Protein AF-0000000072714622 (afdb_homodimer)

Radius of gyration: 28.05 Å; Cα contacts (8 Å, |Δi|>4): 1131; chains: 2; bounding box: 81×107×73 Å

Solvent-accessible surface area (backbone atoms only — not comparable to full-atom values): 30012 Å² total; per-residue (Å²): 137,76,75,66,64,62,58,56,55,53,51,51,50,50,50,50,47,51,48,49,50,47,49,47,48,49,52,49,32,48,47,43,46,46,50,50,50,57,47,57,65,29,67,67,47,47,30,28,48,47,39,45,55,48,53,56,53,83,81,31,62,60,39,45,74,60,53,52,75,74,26,54,61,39,38,51,53,52,30,51,49,53,48,53,52,30,60,74,73,64,41,66,52,48,34,34,37,27,42,49,29,49,56,30,38,40,40,39,43,34,18,58,68,24,63,29,22,41,24,25,21,71,48,60,61,37,39,50,52,24,51,48,38,59,75,62,40,48,48,80,40,62,36,41,42,30,40,34,71,28,66,45,75,44,70,36,56,63,59,87,75,34,39,60,87,26,48,46,78,42,79,35,50,65,84,65,46,73,75,75,70,70,69,24,34,31,37,38,37,48,71,32,65,68,61,45,67,52,42,38,61,44,57,58,49,52,55,80,34,33,46,64,61,12,39,40,37,39,31,33,50,53,69,24,86,71,18,50,26,79,56,52,71,47,72,74,67,54,54,60,72,61,41,48,50,62,60,35,47,88,51,33,41,83,75,49,71,50,76,46,40,29,51,36,54,72,27,46,20,33,27,41,39,32,39,21,43,34,38,34,30,33,30,46,71,75,78,70,72,73,72,84,121,138,78,76,66,64,61,57,56,54,52,50,52,51,50,49,48,48,52,44,49,50,47,49,47,48,50,51,49,31,49,48,42,46,46,50,49,49,56,47,58,67,30,66,66,47,47,30,27,48,46,38,46,55,48,51,58,53,84,80,31,61,61,39,46,75,61,52,52,75,73,27,53,62,40,39,53,51,51,31,51,48,53,48,51,50,31,60,73,73,66,40,66,51,48,33,34,37,29,42,49,28,50,56,29,40,40,39,41,42,35,18,58,68,25,64,29,24,40,25,25,20,72,47,60,61,37,38,49,49,23,50,49,37,60,74,61,39,48,48,79,40,61,36,40,43,30,41,32,71,29,64,46,76,44,71,36,55,62,59,87,73,34,39,59,90,26,49,46,79,42,76,35,49,63,87,63,46,72,76,74,71,70,70,25,33,28,37,38,36,49,71,31,64,69,63,44,68,55,44,39,61,44,56,60,49,50,56,80,34,33,46,64,61,14,40,40,37,40,31,33,49,55,71,25,88,70,18,48,25,78,56,52,70,46,74,72,66,53,54,60,71,62,40,47,49,62,60,35,47,88,52,33,42,83,76,50,72,50,77,47,40,30,50,36,53,72,28,47,20,32,26,40,40,34,39,21,43,33,38,33,30,34,31,46,70,76,77,70,71,75,72,84,121

Sequence (586 aa):
MDTTSIVLSSAVVITTGVAALALYKWHHTREVLKTYQDRYNDQKEIQRQMFHHYGSLEDLSLLREIIPKEAENYHLRLAQFCNSVCDEIGVPKTRVLDVGSGAGGLSFNLSVHFREVVGTDISYYVIASAQQLKQFGEFGSPFSSEGGKHIILHCVRVPDDAVKERVVFWHEDVCALLYTCGKFDCVVVSNTLTDMQDPKSFLSDIGDYVDAGGMLFISDIYNWRDGPEELLGGEGDCLTPSLLKKVLDPKWTLEEEKNMPFFVPRCRRLAELGNAHVTVWKRRETLVEPNEEMDTTSIVLSSAVVITTGVAALALYKWHHTREVLKTYQDRYNDQKEIQRQMFHHYGSLEDLSLLREIIPKEAENYHLRLAQFCNSVCDEIGVPKTRVLDVGSGAGGLSFNLSVHFREVVGTDISYYVIASAQQLKQFGEFGSPFSSEGGKHIILHCVRVPDDAVKERVVFWHEDVCALLYTCGKFDCVVVSNTLTDMQDPKSFLSDIGDYVDAGGMLFISDIYNWRDGPEELLGGEGDCLTPSLLKKVLDPKWTLEEEKNMPFFVPRCRRLAELGNAHVTVWKRRETLVEPNEE

Foldseek 3Di:
DDPVVVVVVVVVVVVVVVVVVVVVLVVLLVVLLCVVQVQLVDLQNLLLVLCQLANDCVLQVQVVVPDDPLQPPQLLVVLVVVQVVCVVLVFAQAEEEEEQCFLPSNQQSNQLRHQAYEYEHQHPVRLVNNVVCLVPQKDWGWHAAPPDDRTRIDMGGRDPSGDSVRYDYDNDDPVVVLPPPAAGLEYEAAACLQSHSQNLVCLLCNLVRYDAFGKYKYKHQQPHPVHCCVRLVHDDDDDPVVSSCVSNVVFKDWDDKDWGWHWGDSHSNDIDIGTIIITMIGTHDPPPPPPPD/DDPVVVVVVVVVVVVVVVVVVVVVLVVLLVVLLCVVQVQLVDLQNLLLVLCQLANDCVLQVQVVVPDDPLQPPQLLVVLVVVQVVCVVLVFAQAEEEEEQCFLPSNQQNNQLRHQAYEYEHQHPVRLVNNVVCLVPQKDWGWHAAPPDDDTRIDMGGRDPSGDSVRYDYDNDDPVPVLVPPAAGLEYEAAACLQSHSANLVCLLCNLVRYDAFGKYKYKHQQPHPVHCCVRLVHDDDDDPVVSSCVSNVVFKDWDDKDWGWHWGDSHSNDIDIGTIIIIMIGTHDPPPPPPPD

Nearest PDB structures (foldseek):
  8khq-assembly1_A  TM=9.117E-01  e=2.425E-23  Hydrogenimonas thermophila
  8khq-assembly2_D  TM=9.143E-01  e=4.742E-23  Hydrogenimonas thermophila
  8khq-assembly1_C  TM=9.148E-01  e=2.048E-22  Hydrogenimonas thermophila
  1y8c-assembly1_A  TM=5.797E-01  e=9.240E-10  Clostridium acetobutylicum ATCC 824
  4pne-assembly3_A  TM=5.688E-01  e=1.416E-09  Saccharopolyspora spinosa

pLDDT: mean 86.03, std 18.45, range [26.59, 98.88]

Secondary structure (DSSP, 8-state):
--THHHHHHHHHHHHHHHHHHHHHHHHHHHHHHHHHHHHHT-HHHHHHHHHHHH--GGG-HHHHTTS-GGGS-HHHHHHHHHHHHHHHHT---SEEEEET-TTSHHHHHHTTT-SEEEEEES-HHHHHHHHHHHHHSEEEEEEESSSSS-EEEEEEE--TT--GGGEEEEES-HHHHTTTS--EEEEEEES-GGG-S-HHHHHHHGGGGEEEEEEEEEEE----SS-SHHHHT--SS--HHHHHHHHHTTTEEEEEEEEEEEEEEEETTEEEEEEEEEEEEEE----------/--THHHHHHHHHHHHHHHHHHHHHHHHHHHHHHHHHHHHHT-HHHHHHHHHHHH--GGG-HHHHTTS-GGGS-HHHHHHHHHHHHHHHHT---SEEEEET-TTSHHHHHHTTT-SEEEEEES-HHHHHHHHHHHHHSEEEEEEESSSSS-EEEEEEE--TT--GGGEEEEES-HHHHTTTS--EEEEEEES-GGG-S-HHHHHHHGGGGEEEEEEEEEEE----SS-SHHHHT--SS--HHHHHHHHHTTTEEEEEEEEEEEEEEEETTEEEEEEEEEEEEEE----------

Structure (mmCIF, N/CA/C/O backbone):
data_AF-0000000072714622-model_v1
#
loop_
_entity.id
_entity.type
_entity.pdbx_description
1 polymer 'Putative Methyltransferase domain-containing protein 3'
#
loop_
_atom_site.group_PDB
_atom_site.id
_atom_site.type_symbol
_atom_site.label_atom_id
_atom_site.label_alt_id
_atom_site.label_comp_id
_atom_site.label_asym_id
_atom_site.label_entity_id
_atom_site.label_seq_id
_atom_site.pdbx_PDB_ins_code
_atom_site.Cartn_x
_atom_site.Cartn_y
_atom_site.Cartn_z
_atom_site.occupancy
_atom_site.B_iso_or_equiv
_atom_site.auth_seq_id
_atom_site.auth_comp_id
_atom_site.auth_asym_id
_atom_site.auth_atom_id
_atom_site.pdbx_PDB_model_num
ATOM 1 N N . MET A 1 1 ? -47 -8.281 -46.375 1 26.59 1 MET A N 1
ATOM 2 C CA . MET A 1 1 ? -45.969 -7.465 -45.75 1 26.59 1 MET A CA 1
ATOM 3 C C . MET A 1 1 ? -44.969 -8.344 -45 1 26.59 1 MET A C 1
ATOM 5 O O . MET A 1 1 ? -45.344 -9.195 -44.219 1 26.59 1 MET A O 1
ATOM 9 N N . ASP A 1 2 ? -43.688 -8.453 -45.531 1 29.12 2 ASP A N 1
ATOM 10 C CA . ASP A 1 2 ? -42.594 -9.414 -45.562 1 29.12 2 ASP A CA 1
ATOM 11 C C . ASP A 1 2 ? -41.875 -9.445 -44.219 1 29.12 2 ASP A C 1
ATOM 13 O O . ASP A 1 2 ? -41.5 -8.398 -43.656 1 29.12 2 ASP A O 1
ATOM 17 N N . THR A 1 3 ? -42 -10.531 -43.469 1 43.91 3 THR A N 1
ATOM 18 C CA . THR A 1 3 ? -41.406 -11.039 -42.219 1 43.91 3 THR A CA 1
ATOM 19 C C . THR A 1 3 ? -39.906 -11.023 -42.281 1 43.91 3 THR A C 1
ATOM 21 O O . THR A 1 3 ? -39.219 -11.43 -41.344 1 43.91 3 THR A O 1
ATOM 24 N N . THR A 1 4 ? -39.312 -10.828 -43.5 1 41.5 4 THR A N 1
ATOM 25 C CA . THR A 1 4 ? -37.844 -10.945 -43.625 1 41.5 4 THR A CA 1
ATOM 26 C C . THR A 1 4 ? -37.156 -9.75 -43 1 41.5 4 THR A C 1
ATOM 28 O O . THR A 1 4 ? -35.969 -9.836 -42.625 1 41.5 4 THR A O 1
ATOM 31 N N . SER A 1 5 ? -37.781 -8.562 -42.906 1 38.38 5 SER A N 1
ATOM 32 C CA . SER A 1 5 ? -37.031 -7.387 -42.469 1 38.38 5 SER A CA 1
ATOM 33 C C . SER A 1 5 ? -36.719 -7.469 -40.969 1 38.38 5 SER A C 1
ATOM 35 O O . SER A 1 5 ? -35.875 -6.723 -40.469 1 38.38 5 SER A O 1
ATOM 37 N N . ILE A 1 6 ? -37.531 -8.219 -40.219 1 38.44 6 ILE A N 1
ATOM 38 C CA . ILE A 1 6 ? -37.312 -8.188 -38.781 1 38.44 6 ILE A CA 1
ATOM 39 C C . ILE A 1 6 ? -36.062 -8.992 -38.406 1 38.44 6 ILE A C 1
ATOM 41 O O . ILE A 1 6 ? -35.375 -8.688 -37.438 1 38.44 6 ILE A O 1
ATOM 45 N N . VAL A 1 7 ? -35.688 -10.039 -39.281 1 39.47 7 VAL A N 1
ATOM 46 C CA . VAL A 1 7 ? -34.531 -10.859 -38.906 1 39.47 7 VAL A CA 1
ATOM 47 C C . VAL A 1 7 ? -33.25 -10.078 -39.125 1 39.47 7 VAL A C 1
ATOM 49 O O . VAL A 1 7 ? -32.312 -10.18 -38.312 1 39.47 7 VAL A O 1
ATOM 52 N N . LEU A 1 8 ? -33.219 -9.109 -40.125 1 39.84 8 LEU A N 1
ATOM 53 C CA . LEU A 1 8 ? -31.938 -8.414 -40.344 1 39.84 8 LEU A CA 1
ATOM 54 C C . LEU A 1 8 ? -31.656 -7.418 -39.219 1 39.84 8 LEU A C 1
ATOM 56 O O . LEU A 1 8 ? -30.5 -7.207 -38.844 1 39.84 8 LEU A O 1
ATOM 60 N N . SER A 1 9 ? -32.75 -6.887 -38.688 1 42 9 SER A N 1
ATOM 61 C CA . SER A 1 9 ? -32.5 -5.875 -37.688 1 42 9 SER A CA 1
ATOM 62 C C . SER A 1 9 ? -31.953 -6.508 -36.406 1 42 9 SER A C 1
ATOM 64 O O . SER A 1 9 ? -31.125 -5.914 -35.688 1 42 9 SER A O 1
ATOM 66 N N . SER A 1 10 ? -32.406 -7.738 -36.156 1 40.72 10 SER A N 1
ATOM 67 C CA . SER A 1 10 ? -31.938 -8.352 -34.906 1 40.72 10 SER A CA 1
ATOM 68 C C . SER A 1 10 ? -30.484 -8.812 -35.062 1 40.72 10 SER A C 1
ATOM 70 O O . SER A 1 10 ? -29.719 -8.75 -34.094 1 40.72 10 SER A O 1
ATOM 72 N N . ALA A 1 11 ? -30.125 -9.195 -36.312 1 42.66 11 ALA A N 1
ATOM 73 C CA . ALA A 1 11 ? -28.75 -9.633 -36.5 1 42.66 11 ALA A CA 1
ATOM 74 C C . ALA A 1 11 ? -27.781 -8.453 -36.406 1 42.66 11 ALA A C 1
ATOM 76 O O . ALA A 1 11 ? -26.688 -8.578 -35.875 1 42.66 11 ALA A O 1
ATOM 77 N N . VAL A 1 12 ? -28.219 -7.312 -36.875 1 44.5 12 VAL A N 1
ATOM 78 C CA . VAL A 1 12 ? -27.344 -6.145 -36.844 1 44.5 12 VAL A CA 1
ATOM 79 C C . VAL A 1 12 ? -27.172 -5.676 -35.406 1 44.5 12 VAL A C 1
ATOM 81 O O . VAL A 1 12 ? -26.078 -5.305 -34.969 1 44.5 12 VAL A O 1
ATOM 84 N N . VAL A 1 13 ? -28.188 -5.82 -34.625 1 44.19 13 VAL A N 1
ATOM 85 C CA . VAL A 1 13 ? -28.078 -5.406 -33.219 1 44.19 13 VAL A CA 1
ATOM 86 C C . VAL A 1 13 ? -27.219 -6.395 -32.438 1 44.19 13 VAL A C 1
ATOM 88 O O . VAL A 1 13 ? -26.391 -5.992 -31.609 1 44.19 13 VAL A O 1
ATOM 91 N N . ILE A 1 14 ? -27.266 -7.699 -32.781 1 46.12 14 ILE A N 1
ATOM 92 C CA . ILE A 1 14 ? -26.438 -8.68 -32.094 1 46.12 14 ILE A CA 1
ATOM 93 C C . ILE A 1 14 ? -24.984 -8.5 -32.531 1 46.12 14 ILE A C 1
ATOM 95 O O . ILE A 1 14 ? -24.078 -8.547 -31.672 1 46.12 14 ILE A O 1
ATOM 99 N N . THR A 1 15 ? -24.844 -8.109 -33.781 1 47.62 15 THR A N 1
ATOM 100 C CA . THR A 1 15 ? -23.469 -7.93 -34.25 1 47.62 15 THR A CA 1
ATOM 101 C C . THR A 1 15 ? -22.859 -6.672 -33.625 1 47.62 15 THR A C 1
ATOM 103 O O . THR A 1 15 ? -21.688 -6.672 -33.25 1 47.62 15 THR A O 1
ATOM 106 N N . THR A 1 16 ? -23.719 -5.703 -33.5 1 48.41 16 THR A N 1
ATOM 107 C CA . THR A 1 16 ? -23.203 -4.477 -32.906 1 48.41 16 THR A CA 1
ATOM 108 C C . THR A 1 16 ? -22.953 -4.672 -31.406 1 48.41 16 THR A C 1
ATOM 110 O O . THR A 1 16 ? -21.953 -4.16 -30.875 1 48.41 16 THR A O 1
ATOM 113 N N . GLY A 1 17 ? -23.672 -5.465 -30.766 1 45.41 17 GLY A N 1
ATOM 114 C CA . GLY A 1 17 ? -23.484 -5.766 -29.344 1 45.41 17 GLY A CA 1
ATOM 115 C C . GLY A 1 17 ? -22.25 -6.613 -29.094 1 45.41 17 GLY A C 1
ATOM 116 O O . GLY A 1 17 ? -21.484 -6.328 -28.172 1 45.41 17 GLY A O 1
ATOM 117 N N . VAL A 1 18 ? -22.172 -7.66 -29.906 1 49 18 VAL A N 1
ATOM 118 C CA . VAL A 1 18 ? -20.984 -8.516 -29.797 1 49 18 VAL A CA 1
ATOM 119 C C . VAL A 1 18 ? -19.734 -7.711 -30.141 1 49 18 VAL A C 1
ATOM 121 O O . VAL A 1 18 ? -18.719 -7.836 -29.453 1 49 18 VAL A O 1
ATOM 124 N N . ALA A 1 19 ? -19.859 -6.93 -31.219 1 50.72 19 ALA A N 1
ATOM 125 C CA . ALA A 1 19 ? -18.719 -6.086 -31.609 1 50.72 19 ALA A CA 1
ATOM 126 C C . ALA A 1 19 ? -18.406 -5.07 -30.516 1 50.72 19 ALA A C 1
ATOM 128 O O . ALA A 1 19 ? -17.234 -4.836 -30.188 1 50.72 19 ALA A O 1
ATOM 129 N N . ALA A 1 20 ? -19.359 -4.418 -29.938 1 48.97 20 ALA A N 1
ATOM 130 C CA . ALA A 1 20 ? -19.141 -3.438 -28.875 1 48.97 20 ALA A CA 1
ATOM 131 C C . ALA A 1 20 ? -18.562 -4.098 -27.625 1 48.97 20 ALA A C 1
ATOM 133 O O . ALA A 1 20 ? -17.672 -3.551 -26.984 1 48.97 20 ALA A O 1
ATOM 134 N N . LEU A 1 21 ? -19.078 -5.223 -27.328 1 49.06 21 LEU A N 1
ATOM 135 C CA . LEU A 1 21 ? -18.547 -6 -26.203 1 49.06 21 LEU A CA 1
ATOM 136 C C . LEU A 1 21 ? -17.125 -6.445 -26.484 1 49.06 21 LEU A C 1
ATOM 138 O O . LEU A 1 21 ? -16.266 -6.426 -25.594 1 49.06 21 LEU A O 1
ATOM 142 N N . ALA A 1 22 ? -16.938 -6.863 -27.688 1 51.16 22 ALA A N 1
ATOM 143 C CA . ALA A 1 22 ? -15.594 -7.242 -28.094 1 51.16 22 ALA A CA 1
ATOM 144 C C . ALA A 1 22 ? -14.648 -6.047 -28.031 1 51.16 22 ALA A C 1
ATOM 146 O O . ALA A 1 22 ? -13.508 -6.172 -27.578 1 51.16 22 ALA A O 1
ATOM 147 N N . LEU A 1 23 ? -15.133 -4.945 -28.547 1 47.59 23 LEU A N 1
ATOM 148 C CA . LEU A 1 23 ? -14.328 -3.729 -28.5 1 47.59 23 LEU A CA 1
ATOM 149 C C . LEU A 1 23 ? -14.078 -3.291 -27.062 1 47.59 23 LEU A C 1
ATOM 151 O O . LEU A 1 23 ? -12.984 -2.844 -26.719 1 47.59 23 LEU A O 1
ATOM 155 N N . TYR A 1 24 ? -15.055 -3.422 -26.281 1 44.75 24 TYR A N 1
ATOM 156 C CA . TYR A 1 24 ? -14.906 -3.102 -24.859 1 44.75 24 TYR A CA 1
ATOM 157 C C . TYR A 1 24 ? -13.898 -4.027 -24.188 1 44.75 24 TYR A C 1
ATOM 159 O O . TYR A 1 24 ? -13.016 -3.568 -23.453 1 44.75 24 TYR A O 1
ATOM 167 N N . LYS A 1 25 ? -14.031 -5.289 -24.5 1 53.28 25 LYS A N 1
ATOM 168 C CA . LYS A 1 25 ? -13.102 -6.27 -23.938 1 53.28 25 LYS A CA 1
ATOM 169 C C . LYS A 1 25 ? -11.68 -6.008 -24.422 1 53.28 25 LYS A C 1
ATOM 171 O O . LYS A 1 25 ? -10.734 -6.102 -23.641 1 53.28 25 LYS A O 1
ATOM 176 N N . TRP A 1 26 ? -11.695 -5.691 -25.688 1 51.94 26 TRP A N 1
ATOM 177 C CA . TRP A 1 26 ? -10.398 -5.359 -26.266 1 51.94 26 TRP A CA 1
ATOM 178 C C . TRP A 1 26 ? -9.812 -4.113 -25.609 1 51.94 26 TRP A C 1
ATOM 180 O O . TRP A 1 26 ? -8.648 -4.105 -25.203 1 51.94 26 TRP A O 1
ATOM 190 N N . HIS A 1 27 ? -10.609 -3.105 -25.391 1 49.03 27 HIS A N 1
ATOM 191 C CA . HIS A 1 27 ? -10.156 -1.876 -24.766 1 49.03 27 HIS A CA 1
ATOM 192 C C . HIS A 1 27 ? -9.773 -2.117 -23.297 1 49.03 27 HIS A C 1
ATOM 194 O O . HIS A 1 27 ? -8.75 -1.623 -22.828 1 49.03 27 HIS A O 1
ATOM 200 N N . HIS A 1 28 ? -10.539 -2.895 -22.672 1 53.34 28 HIS A N 1
ATOM 201 C CA . HIS A 1 28 ? -10.266 -3.211 -21.281 1 53.34 28 HIS A CA 1
ATOM 202 C C . HIS A 1 28 ? -8.977 -4.02 -21.141 1 53.34 28 HIS A C 1
ATOM 204 O O . HIS A 1 28 ? -8.148 -3.721 -20.281 1 53.34 28 HIS A O 1
ATOM 210 N N . THR A 1 29 ? -8.961 -4.988 -22.047 1 53.94 29 THR A N 1
ATOM 211 C CA . THR A 1 29 ? -7.766 -5.828 -22.047 1 53.94 29 THR A CA 1
ATOM 212 C C . THR A 1 29 ? -6.516 -4.984 -22.297 1 53.94 29 THR A C 1
ATOM 214 O O . THR A 1 29 ? -5.492 -5.168 -21.641 1 53.94 29 THR A O 1
ATOM 217 N N . ARG A 1 30 ? -6.617 -4.07 -23.141 1 54.66 30 ARG A N 1
ATOM 218 C CA . ARG A 1 30 ? -5.5 -3.197 -23.469 1 54.66 30 ARG A CA 1
ATOM 219 C C . ARG A 1 30 ? -5.16 -2.271 -22.297 1 54.66 30 ARG A C 1
ATOM 221 O O . ARG A 1 30 ? -3.988 -1.997 -22.047 1 54.66 30 ARG A O 1
ATOM 228 N N . GLU A 1 31 ? -6.18 -1.985 -21.641 1 55.31 31 GLU A N 1
ATOM 229 C CA . GLU A 1 31 ? -5.969 -1.063 -20.531 1 55.31 31 GLU A CA 1
ATOM 230 C C . GLU A 1 31 ? -5.297 -1.766 -19.359 1 55.31 31 GLU A C 1
ATOM 232 O O . GLU A 1 31 ? -4.402 -1.206 -18.719 1 55.31 31 GLU A O 1
ATOM 237 N N . VAL A 1 32 ? -5.672 -2.971 -19.203 1 50.75 32 VAL A N 1
ATOM 238 C CA . VAL A 1 32 ? -5.078 -3.744 -18.109 1 50.75 32 VAL A CA 1
ATOM 239 C C . VAL A 1 32 ? -3.609 -4.023 -18.422 1 50.75 32 VAL A C 1
ATOM 241 O O . VAL A 1 32 ? -2.74 -3.828 -17.562 1 50.75 32 VAL A O 1
ATOM 244 N N . LEU A 1 33 ? -3.396 -4.438 -19.609 1 57.78 33 LEU A N 1
ATOM 245 C CA . LEU A 1 33 ? -2.025 -4.719 -20.016 1 57.78 33 LEU A CA 1
ATOM 246 C C . LEU A 1 33 ? -1.18 -3.449 -19.984 1 57.78 33 LEU A C 1
ATOM 248 O O . LEU A 1 33 ? -0.021 -3.479 -19.562 1 57.78 33 LEU A O 1
ATOM 252 N N . LYS A 1 34 ? -1.772 -2.354 -20.406 1 57.47 34 LYS A N 1
ATOM 253 C CA . LYS A 1 34 ? -1.064 -1.076 -20.406 1 57.47 34 LYS A CA 1
ATOM 254 C C . LYS A 1 34 ? -0.73 -0.623 -19 1 57.47 34 LYS A C 1
ATOM 256 O O . LYS A 1 34 ? 0.384 -0.166 -18.734 1 57.47 34 LYS A O 1
ATOM 261 N N . THR A 1 35 ? -1.709 -0.864 -18.219 1 54.28 35 THR A N 1
ATOM 262 C CA . THR A 1 35 ? -1.495 -0.478 -16.828 1 54.28 35 THR A CA 1
ATOM 263 C C . THR A 1 35 ? -0.36 -1.289 -16.219 1 54.28 35 THR A C 1
ATOM 265 O O . THR A 1 35 ? 0.501 -0.737 -15.531 1 54.28 35 THR A O 1
ATOM 268 N N . TYR A 1 36 ? -0.413 -2.547 -16.562 1 53.78 36 TYR A N 1
ATOM 269 C CA . TYR A 1 36 ? 0.664 -3.4 -16.062 1 53.78 36 TYR A CA 1
ATOM 270 C C . TYR A 1 36 ? 2 -2.996 -16.672 1 53.78 36 TYR A C 1
ATOM 272 O O . TYR A 1 36 ? 2.994 -2.84 -15.961 1 53.78 36 TYR A O 1
ATOM 280 N N . GLN A 1 37 ? 2.053 -2.842 -17.906 1 55.8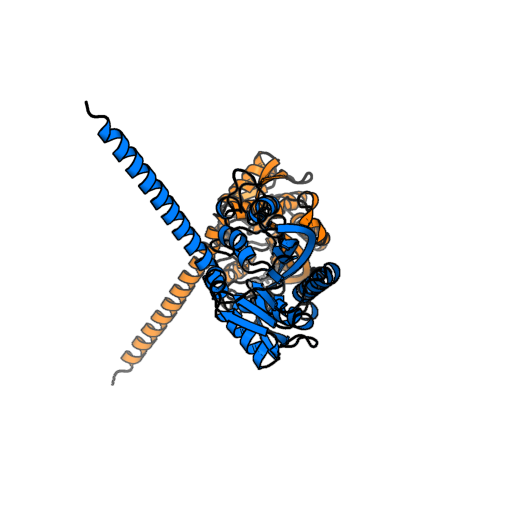8 37 GLN A N 1
ATOM 281 C CA . GLN A 1 37 ? 3.295 -2.494 -18.594 1 55.88 37 GLN A CA 1
ATOM 282 C C . GLN A 1 37 ? 3.826 -1.146 -18.109 1 55.88 37 GLN A C 1
ATOM 284 O O . GLN A 1 37 ? 5.031 -0.984 -17.906 1 55.88 37 GLN A O 1
ATOM 289 N N . ASP A 1 38 ? 2.889 -0.205 -17.953 1 58.88 38 ASP A N 1
ATOM 290 C CA . ASP A 1 38 ? 3.299 1.112 -17.484 1 58.88 38 ASP A CA 1
ATOM 291 C C . ASP A 1 38 ? 3.891 1.028 -16.078 1 58.88 38 ASP A C 1
ATOM 293 O O . ASP A 1 38 ? 4.891 1.686 -15.781 1 58.88 38 ASP A O 1
ATOM 297 N N . ARG A 1 39 ? 3.268 0.169 -15.305 1 63.16 39 ARG A N 1
ATOM 298 C CA . ARG A 1 39 ? 3.74 -0.032 -13.938 1 63.16 39 ARG A CA 1
ATOM 299 C C . ARG A 1 39 ? 5.145 -0.629 -13.922 1 63.16 39 ARG A C 1
ATOM 301 O O . ARG A 1 39 ? 6.023 -0.145 -13.211 1 63.16 39 ARG A O 1
ATOM 308 N N . TYR A 1 40 ? 5.387 -1.491 -14.812 1 57.84 40 TYR A N 1
ATOM 309 C CA . TYR A 1 40 ? 6.645 -2.223 -14.727 1 57.84 40 TYR A CA 1
ATOM 310 C C . TYR A 1 40 ? 7.664 -1.674 -15.711 1 57.84 40 TYR A C 1
ATOM 312 O O . TYR A 1 40 ? 8.766 -2.215 -15.852 1 57.84 40 TYR A O 1
ATOM 320 N N . ASN A 1 41 ? 7.281 -0.677 -16.297 1 62.22 41 ASN A N 1
ATOM 321 C CA . ASN A 1 41 ? 8.266 0.141 -16.984 1 62.22 41 ASN A CA 1
ATOM 322 C C . ASN A 1 41 ? 8.852 1.216 -16.078 1 62.22 41 ASN A C 1
ATOM 324 O O . ASN A 1 41 ? 9.812 1.891 -16.438 1 62.22 41 ASN A O 1
ATOM 328 N N . ASP A 1 42 ? 8.273 1.197 -14.969 1 73.44 42 ASP A N 1
ATOM 329 C CA . ASP A 1 42 ? 8.781 2.09 -13.93 1 73.44 42 ASP A CA 1
ATOM 330 C C . ASP A 1 42 ? 9.898 1.424 -13.133 1 73.44 42 ASP A C 1
ATOM 332 O O . ASP A 1 42 ? 9.664 0.438 -12.43 1 73.44 42 ASP A O 1
ATOM 336 N N . GLN A 1 43 ? 11.086 1.93 -13.305 1 80.88 43 GLN A N 1
ATOM 337 C CA . GLN A 1 43 ? 12.266 1.393 -12.633 1 80.88 43 GLN A CA 1
ATOM 338 C C . GLN A 1 43 ? 12.047 1.307 -11.125 1 80.88 43 GLN A C 1
ATOM 340 O O . GLN A 1 43 ? 12.523 0.373 -10.477 1 80.88 43 GLN A O 1
ATOM 345 N N . LYS A 1 44 ? 11.312 2.219 -10.625 1 86.56 44 LYS A N 1
ATOM 346 C CA . LYS A 1 44 ? 11.039 2.191 -9.188 1 86.56 44 LYS A CA 1
ATOM 347 C C . LYS A 1 44 ? 10.219 0.966 -8.812 1 86.56 44 LYS A C 1
ATOM 349 O O . LYS A 1 44 ? 10.453 0.349 -7.77 1 86.56 44 LYS A O 1
ATOM 354 N N . GLU A 1 45 ? 9.281 0.67 -9.672 1 89.69 45 GLU A N 1
ATOM 355 C CA . GLU A 1 45 ? 8.469 -0.506 -9.398 1 89.69 45 GLU A CA 1
ATOM 356 C C . GLU A 1 45 ? 9.297 -1.785 -9.469 1 89.69 45 GLU A C 1
ATOM 358 O O . GLU A 1 45 ? 9.109 -2.697 -8.656 1 89.69 45 GLU A O 1
ATOM 363 N N . ILE A 1 46 ? 10.18 -1.877 -10.398 1 88.88 46 ILE A N 1
ATOM 364 C CA . ILE A 1 46 ? 11.062 -3.037 -10.5 1 88.88 46 ILE A CA 1
ATOM 365 C C . ILE A 1 46 ? 11.891 -3.168 -9.219 1 88.88 46 ILE A C 1
ATOM 367 O O . ILE A 1 46 ? 12.008 -4.262 -8.656 1 88.88 46 ILE A O 1
ATOM 371 N N . GLN A 1 47 ? 12.375 -2.076 -8.773 1 90.44 47 GLN A N 1
ATOM 372 C CA . GLN A 1 47 ? 13.18 -2.062 -7.559 1 90.44 47 GLN A CA 1
ATOM 373 C C . GLN A 1 47 ? 12.359 -2.518 -6.355 1 90.44 47 GLN A C 1
ATOM 375 O O . GLN A 1 47 ? 12.852 -3.262 -5.504 1 90.44 47 GLN A O 1
ATOM 380 N N . ARG A 1 48 ? 11.156 -2.055 -6.301 1 94.19 48 ARG A N 1
ATOM 381 C CA . ARG A 1 48 ? 10.258 -2.449 -5.223 1 94.19 48 ARG A CA 1
ATOM 382 C C . ARG A 1 48 ? 9.984 -3.951 -5.258 1 94.19 48 ARG A C 1
ATOM 384 O O . ARG A 1 48 ? 9.992 -4.613 -4.215 1 94.19 48 ARG A O 1
ATOM 391 N N . GLN A 1 49 ? 9.82 -4.457 -6.453 1 93.5 49 GLN A N 1
ATOM 392 C CA . GLN A 1 49 ? 9.57 -5.887 -6.613 1 93.5 49 GLN A CA 1
ATOM 393 C C . GLN A 1 49 ? 10.812 -6.699 -6.25 1 93.5 49 GLN A C 1
ATOM 395 O O . GLN A 1 49 ? 10.703 -7.777 -5.66 1 93.5 49 GLN A O 1
ATOM 400 N N . MET A 1 50 ? 11.953 -6.168 -6.625 1 94.31 50 MET A N 1
ATOM 401 C CA . MET A 1 50 ? 13.188 -6.84 -6.23 1 94.31 50 MET A CA 1
ATOM 402 C C . MET A 1 50 ? 13.289 -6.941 -4.715 1 94.31 50 MET A C 1
ATOM 404 O O . MET A 1 50 ? 13.664 -7.992 -4.18 1 94.31 50 MET A O 1
ATOM 408 N N . PHE A 1 51 ? 12.922 -5.895 -4.09 1 94.75 51 PHE A N 1
ATOM 409 C CA . PHE A 1 51 ? 12.953 -5.918 -2.631 1 94.75 51 PHE A CA 1
ATOM 410 C C . PHE A 1 51 ? 11.914 -6.887 -2.082 1 94.75 51 PHE A C 1
ATOM 412 O O . PHE A 1 51 ? 12.188 -7.629 -1.135 1 94.75 51 PHE A O 1
ATOM 419 N N . HIS A 1 52 ? 10.766 -6.922 -2.607 1 96.19 52 HIS A N 1
ATOM 420 C CA . HIS A 1 52 ? 9.703 -7.836 -2.195 1 96.19 52 HIS A CA 1
ATOM 421 C C . HIS A 1 52 ? 10.164 -9.289 -2.293 1 96.19 52 HIS A C 1
ATOM 423 O O . HIS A 1 52 ? 9.875 -10.094 -1.404 1 96.19 52 HIS A O 1
ATOM 429 N N . HIS A 1 53 ? 10.898 -9.609 -3.322 1 97.25 53 HIS A N 1
ATOM 430 C CA . HIS A 1 53 ? 11.297 -10.984 -3.582 1 97.25 53 HIS A CA 1
ATOM 431 C C . HIS A 1 53 ? 12.492 -11.383 -2.721 1 97.25 53 HIS A C 1
ATOM 433 O O . HIS A 1 53 ? 12.594 -12.539 -2.293 1 97.25 53 HIS A O 1
ATOM 439 N N . TYR A 1 54 ? 13.406 -10.391 -2.453 1 96.75 54 TYR A N 1
ATOM 440 C CA . TYR A 1 54 ? 14.703 -10.828 -1.943 1 96.75 54 TYR A CA 1
ATOM 441 C C . TYR A 1 54 ? 15.102 -10.023 -0.712 1 96.75 54 TYR A C 1
ATOM 443 O O . TYR A 1 54 ? 16.047 -10.391 -0.001 1 96.75 54 TYR A O 1
ATOM 451 N N . GLY A 1 55 ? 14.375 -8.969 -0.494 1 92.94 55 GLY A N 1
ATOM 452 C CA . GLY A 1 55 ? 14.781 -8.062 0.572 1 92.94 55 GLY A CA 1
ATOM 453 C C . GLY A 1 55 ? 14.398 -8.562 1.953 1 92.94 55 GLY A C 1
ATOM 454 O O . GLY A 1 55 ? 13.609 -9.5 2.084 1 92.94 55 GLY A O 1
ATOM 455 N N . SER A 1 56 ? 15.047 -7.922 2.969 1 90.75 56 SER A N 1
ATOM 456 C CA . SER A 1 56 ? 14.773 -8.18 4.379 1 90.75 56 SER A CA 1
ATOM 457 C C . SER A 1 56 ? 14.367 -6.906 5.105 1 90.75 56 SER A C 1
ATOM 459 O O . SER A 1 56 ? 14.859 -5.82 4.789 1 90.75 56 SER A O 1
ATOM 461 N N . LEU A 1 57 ? 13.539 -7.102 6.082 1 93.31 57 LEU A N 1
ATOM 462 C CA . LEU A 1 57 ? 13.125 -5.961 6.891 1 93.31 57 LEU A CA 1
ATOM 463 C C . LEU A 1 57 ? 14.312 -5.391 7.668 1 93.31 57 LEU A C 1
ATOM 465 O O . LEU A 1 57 ? 14.266 -4.246 8.125 1 93.31 57 LEU A O 1
ATOM 469 N N . GLU A 1 58 ? 15.344 -6.117 7.812 1 91.69 58 GLU A N 1
ATOM 470 C CA . GLU A 1 58 ? 16.547 -5.629 8.484 1 91.69 58 GLU A CA 1
ATOM 471 C C . GLU A 1 58 ? 17.156 -4.445 7.742 1 91.69 58 GLU A C 1
ATOM 473 O O . GLU A 1 58 ? 17.781 -3.578 8.359 1 91.69 58 GLU A O 1
ATOM 478 N N . ASP A 1 59 ? 16.891 -4.422 6.453 1 91.06 59 ASP A N 1
ATOM 479 C CA . ASP A 1 59 ? 17.438 -3.348 5.625 1 91.06 59 ASP A CA 1
ATOM 480 C C . ASP A 1 59 ? 16.531 -2.121 5.652 1 91.06 59 ASP A C 1
ATOM 482 O O . ASP A 1 59 ? 16.906 -1.053 5.168 1 91.06 59 ASP A O 1
ATOM 486 N N . LEU A 1 60 ? 15.367 -2.287 6.195 1 94.19 60 LEU A N 1
ATOM 487 C CA . LEU A 1 60 ? 14.398 -1.202 6.301 1 94.19 60 LEU A CA 1
ATOM 488 C C . LEU A 1 60 ? 13.914 -1.05 7.738 1 94.19 60 LEU A C 1
ATOM 490 O O . LEU A 1 60 ? 12.789 -1.45 8.062 1 94.19 60 LEU A O 1
ATOM 494 N N . SER A 1 61 ? 14.664 -0.363 8.484 1 95.19 61 SER A N 1
ATOM 495 C CA . SER A 1 61 ? 14.477 -0.323 9.93 1 95.19 61 SER A CA 1
ATOM 496 C C . SER A 1 61 ? 13.141 0.312 10.297 1 95.19 61 SER A C 1
ATOM 498 O O . SER A 1 61 ? 12.469 -0.142 11.219 1 95.19 61 SER A O 1
ATOM 500 N N . LEU A 1 62 ? 12.703 1.35 9.617 1 97.44 62 LEU A N 1
ATOM 501 C CA . LEU A 1 62 ? 11.461 2.047 9.945 1 97.44 62 LEU A CA 1
ATOM 502 C C . LEU A 1 62 ? 10.25 1.175 9.641 1 97.44 62 LEU A C 1
ATOM 504 O O . LEU A 1 62 ? 9.25 1.223 10.359 1 97.44 62 LEU A O 1
ATOM 508 N N . LEU A 1 63 ? 10.336 0.373 8.594 1 97.88 63 LEU A N 1
ATOM 509 C CA . LEU A 1 63 ? 9.25 -0.549 8.273 1 97.88 63 LEU A CA 1
ATOM 510 C C . LEU A 1 63 ? 9.266 -1.755 9.211 1 97.88 63 LEU A C 1
ATOM 512 O O . LEU A 1 63 ? 8.219 -2.301 9.547 1 97.88 63 LEU A O 1
ATOM 516 N N . ARG A 1 64 ? 10.469 -2.141 9.633 1 97.69 64 ARG A N 1
ATOM 517 C CA . ARG A 1 64 ? 10.602 -3.254 10.57 1 97.69 64 ARG A CA 1
ATOM 518 C C . ARG A 1 64 ? 9.828 -2.984 11.852 1 97.69 64 ARG A C 1
ATOM 520 O O . ARG A 1 64 ? 9.312 -3.912 12.484 1 97.69 64 ARG A O 1
ATOM 527 N N . GLU A 1 65 ? 9.648 -1.773 12.188 1 97.5 65 GLU A N 1
ATOM 528 C CA . GLU A 1 65 ? 8.961 -1.378 13.414 1 97.5 65 GLU A CA 1
ATOM 529 C C . GLU A 1 65 ? 7.465 -1.683 13.328 1 97.5 65 GLU A C 1
ATOM 531 O O . GLU A 1 65 ? 6.801 -1.831 14.359 1 97.5 65 GLU A O 1
ATOM 536 N N . ILE A 1 66 ? 6.961 -1.833 12.094 1 98.06 66 ILE A N 1
ATOM 537 C CA . ILE A 1 66 ? 5.504 -1.839 12.031 1 98.06 66 ILE A CA 1
ATOM 538 C C . ILE A 1 66 ? 5.023 -3.055 11.242 1 98.06 66 ILE A C 1
ATOM 540 O O . ILE A 1 66 ? 3.875 -3.477 11.375 1 98.06 66 ILE A O 1
ATOM 544 N N . ILE A 1 67 ? 5.816 -3.627 10.414 1 98.12 67 ILE A N 1
ATOM 545 C CA . ILE A 1 67 ? 5.426 -4.785 9.617 1 98.12 67 ILE A CA 1
ATOM 546 C C . ILE A 1 67 ? 5.59 -6.059 10.438 1 98.12 67 ILE A C 1
ATOM 548 O O . ILE A 1 67 ? 6.66 -6.309 11 1 98.12 67 ILE A O 1
ATOM 552 N N . PRO A 1 68 ? 4.574 -6.844 10.5 1 96.81 68 PRO A N 1
ATOM 553 C CA . PRO A 1 68 ? 4.711 -8.094 11.25 1 96.81 68 PRO A CA 1
ATOM 554 C C . PRO A 1 68 ? 5.73 -9.047 10.633 1 96.81 68 PRO A C 1
ATOM 556 O O . PRO A 1 68 ? 5.836 -9.133 9.406 1 96.81 68 PRO A O 1
ATOM 559 N N . LYS A 1 69 ? 6.375 -9.781 11.477 1 94.56 69 LYS A N 1
ATOM 560 C CA . LYS A 1 69 ? 7.426 -10.695 11.031 1 94.56 69 LYS A CA 1
ATOM 561 C C . LYS A 1 69 ? 6.863 -11.773 10.117 1 94.56 69 LYS A C 1
ATOM 563 O O . LYS A 1 69 ? 7.555 -12.258 9.219 1 94.56 69 LYS A O 1
ATOM 568 N N . GLU A 1 70 ? 5.625 -12.094 10.281 1 95.94 70 GLU A N 1
ATOM 569 C CA . GLU A 1 70 ? 4.965 -13.141 9.508 1 95.94 70 GLU A CA 1
ATOM 570 C C . GLU A 1 70 ? 4.848 -12.75 8.031 1 95.94 70 GLU A C 1
ATOM 572 O O . GLU A 1 70 ? 4.582 -13.602 7.184 1 95.94 70 GLU A O 1
ATOM 577 N N . ALA A 1 71 ? 5.086 -11.5 7.75 1 97.81 71 ALA A N 1
ATOM 578 C CA . ALA A 1 71 ? 4.945 -11.031 6.375 1 97.81 71 ALA A CA 1
ATOM 579 C C . ALA A 1 71 ? 6.254 -11.203 5.605 1 97.81 71 ALA A C 1
ATOM 581 O O . ALA A 1 71 ? 6.293 -11.008 4.387 1 97.81 71 ALA A O 1
ATOM 582 N N . GLU A 1 72 ? 7.312 -11.641 6.277 1 96.5 72 GLU A N 1
ATOM 583 C CA . GLU A 1 72 ? 8.617 -11.789 5.637 1 96.5 72 GLU A CA 1
ATOM 584 C C . GLU A 1 72 ? 8.719 -13.125 4.906 1 96.5 72 GLU A C 1
ATOM 586 O O . GLU A 1 72 ? 7.965 -14.062 5.195 1 96.5 72 GLU A O 1
ATOM 591 N N . ASN A 1 73 ? 9.555 -13.164 3.904 1 96.69 73 ASN A N 1
ATOM 592 C CA . ASN A 1 73 ? 9.922 -14.398 3.211 1 96.69 73 ASN A CA 1
ATOM 593 C C . ASN A 1 73 ? 8.703 -15.078 2.594 1 96.69 73 ASN A C 1
ATOM 595 O O . ASN A 1 73 ? 8.531 -16.281 2.734 1 96.69 73 ASN A O 1
ATOM 599 N N . TYR A 1 74 ? 7.922 -14.281 2.047 1 98.31 74 TYR A N 1
ATOM 600 C CA . TYR A 1 74 ? 6.672 -14.758 1.463 1 98.31 74 TYR A CA 1
ATOM 601 C C . TYR A 1 74 ? 6.934 -15.852 0.439 1 98.31 74 TYR A C 1
ATOM 603 O O . TYR A 1 74 ? 6.289 -16.906 0.471 1 98.31 74 TYR A O 1
ATOM 611 N N . HIS A 1 75 ? 7.855 -15.688 -0.504 1 98.5 75 HIS A N 1
ATOM 612 C CA . HIS A 1 75 ? 8.094 -16.609 -1.603 1 98.5 75 HIS A CA 1
ATOM 613 C C . HIS A 1 75 ? 8.672 -17.938 -1.094 1 98.5 75 HIS A C 1
ATOM 615 O O . HIS A 1 75 ? 8.336 -19 -1.609 1 98.5 75 HIS A O 1
ATOM 621 N N . LEU A 1 76 ? 9.508 -17.812 -0.112 1 98.31 76 LEU A N 1
ATOM 622 C CA . LEU A 1 76 ? 10.008 -19.016 0.534 1 98.31 76 LEU A CA 1
ATOM 623 C C . LEU A 1 76 ? 8.867 -19.797 1.175 1 98.31 76 LEU A C 1
ATOM 625 O O . LEU A 1 76 ? 8.75 -21.016 0.983 1 98.31 76 LEU A O 1
ATOM 629 N N . ARG A 1 77 ? 8.008 -19.125 1.914 1 98.56 77 ARG A N 1
ATOM 630 C CA . ARG A 1 77 ? 6.902 -19.766 2.615 1 98.56 77 ARG A CA 1
ATOM 631 C C . ARG A 1 77 ? 5.926 -20.406 1.633 1 98.56 77 ARG A C 1
ATOM 633 O O . ARG A 1 77 ? 5.438 -21.5 1.864 1 98.56 77 ARG A O 1
ATOM 640 N N . LEU A 1 78 ? 5.652 -19.703 0.582 1 98.88 78 LEU A N 1
ATOM 641 C CA . LEU A 1 78 ? 4.734 -20.234 -0.419 1 98.88 78 LEU A CA 1
ATOM 642 C C . LEU A 1 78 ? 5.316 -21.484 -1.083 1 98.88 78 LEU A C 1
ATOM 644 O O . LEU A 1 78 ? 4.613 -22.484 -1.275 1 98.88 78 LEU A O 1
ATOM 648 N N . ALA A 1 79 ? 6.598 -21.469 -1.459 1 98.88 79 ALA A N 1
ATOM 649 C CA . ALA A 1 79 ? 7.258 -22.625 -2.062 1 98.88 79 ALA A CA 1
ATOM 650 C C . ALA A 1 79 ? 7.227 -23.828 -1.119 1 98.88 79 ALA A C 1
ATOM 652 O O . ALA A 1 79 ? 6.953 -24.953 -1.544 1 98.88 79 ALA A O 1
ATOM 653 N N . GLN A 1 80 ? 7.512 -23.562 0.134 1 98.75 80 GLN A N 1
ATOM 654 C CA . GLN A 1 80 ? 7.496 -24.625 1.13 1 98.75 80 GLN A CA 1
ATOM 655 C C . GLN A 1 80 ? 6.098 -25.219 1.283 1 98.75 80 GLN A C 1
ATOM 657 O O . GLN A 1 80 ? 5.941 -26.422 1.445 1 98.75 80 GLN A O 1
ATOM 662 N N . PHE A 1 81 ? 5.164 -24.359 1.27 1 98.88 81 PHE A N 1
ATOM 663 C CA . PHE A 1 81 ? 3.783 -24.812 1.356 1 98.88 81 PHE A CA 1
ATOM 664 C C . PHE A 1 81 ? 3.422 -25.688 0.154 1 98.88 81 PHE A C 1
ATOM 666 O O . PHE A 1 81 ? 2.83 -26.75 0.308 1 98.88 81 PHE A O 1
ATOM 673 N N . CYS A 1 82 ? 3.777 -25.266 -1.071 1 98.56 82 CYS A N 1
ATOM 674 C CA . CYS A 1 82 ? 3.557 -26.047 -2.279 1 98.56 82 CYS A CA 1
ATOM 675 C C . CYS A 1 82 ? 4.203 -27.422 -2.162 1 98.56 82 CYS A C 1
ATOM 677 O O . CYS A 1 82 ? 3.568 -28.438 -2.451 1 98.56 82 CYS A O 1
ATOM 679 N N . ASN A 1 83 ? 5.418 -27.406 -1.694 1 98.56 83 ASN A N 1
ATOM 680 C CA . ASN A 1 83 ? 6.148 -28.656 -1.513 1 98.56 83 ASN A CA 1
ATOM 681 C C . ASN A 1 83 ? 5.434 -29.594 -0.542 1 98.56 83 ASN A C 1
ATOM 683 O O . ASN A 1 83 ? 5.25 -30.766 -0.834 1 98.56 83 ASN A O 1
ATOM 687 N N . SER A 1 84 ? 5.059 -29.062 0.583 1 98.56 84 SER A N 1
ATOM 688 C CA . SER A 1 84 ? 4.426 -29.875 1.619 1 98.56 84 SER A CA 1
ATOM 689 C C . SER A 1 84 ? 3.125 -30.484 1.118 1 98.56 84 SER A C 1
ATOM 691 O O . SER A 1 84 ? 2.852 -31.656 1.379 1 98.56 84 SER A O 1
ATOM 693 N N . VAL A 1 85 ? 2.355 -29.703 0.418 1 98.06 85 VAL A N 1
ATOM 694 C CA . VAL A 1 85 ? 1.082 -30.188 -0.103 1 98.06 85 VAL A CA 1
ATOM 695 C C . VAL A 1 85 ? 1.331 -31.266 -1.16 1 98.06 85 VAL A C 1
ATOM 697 O O . VAL A 1 85 ? 0.669 -32.312 -1.165 1 98.06 85 VAL A O 1
ATOM 700 N N . CYS A 1 86 ? 2.27 -31.047 -2.059 1 97.38 86 CYS A N 1
ATOM 701 C CA . CYS A 1 86 ? 2.588 -32.031 -3.096 1 97.38 86 CYS A CA 1
ATOM 702 C C . CYS A 1 86 ? 3.053 -33.344 -2.484 1 97.38 86 CYS A C 1
ATOM 704 O O . CYS A 1 86 ? 2.68 -34.406 -2.955 1 97.38 86 CYS A O 1
ATOM 706 N N . ASP A 1 87 ? 3.836 -33.281 -1.443 1 97.69 87 ASP A N 1
ATOM 707 C CA . ASP A 1 87 ? 4.309 -34.469 -0.752 1 97.69 87 ASP A CA 1
ATOM 708 C C . ASP A 1 87 ? 3.146 -35.25 -0.118 1 97.69 87 ASP A C 1
ATOM 710 O O . ASP A 1 87 ? 3.084 -36.469 -0.202 1 97.69 87 ASP A O 1
ATOM 714 N N . GLU A 1 88 ? 2.309 -34.5 0.497 1 96.94 88 GLU A N 1
ATOM 715 C CA . GLU A 1 88 ? 1.176 -35.125 1.188 1 96.94 88 GLU A CA 1
ATOM 716 C C . GLU A 1 88 ? 0.255 -35.844 0.21 1 96.94 88 GLU A C 1
ATOM 718 O O . GLU A 1 88 ? -0.236 -36.938 0.502 1 96.94 88 GLU A O 1
ATOM 723 N N . ILE A 1 89 ? 0.074 -35.219 -0.926 1 93.88 89 ILE A N 1
ATOM 724 C CA . ILE A 1 89 ? -0.873 -35.75 -1.899 1 93.88 89 ILE A CA 1
ATOM 725 C C . ILE A 1 89 ? -0.177 -36.781 -2.785 1 93.88 89 ILE A C 1
ATOM 727 O O . ILE A 1 89 ? -0.834 -37.625 -3.395 1 93.88 89 ILE A O 1
ATOM 731 N N . GLY A 1 90 ? 1.137 -36.719 -2.891 1 95.19 90 GLY A N 1
ATOM 732 C CA . GLY A 1 90 ? 1.911 -37.656 -3.699 1 95.19 90 GLY A CA 1
ATOM 733 C C . GLY A 1 90 ? 2.057 -37.219 -5.145 1 95.19 90 GLY A C 1
ATOM 734 O O . GLY A 1 90 ? 2.053 -38.031 -6.055 1 95.19 90 GLY A O 1
ATOM 735 N N . VAL A 1 91 ? 2.076 -35.906 -5.371 1 95.06 91 VAL A N 1
ATOM 736 C CA . VAL A 1 91 ? 2.271 -35.375 -6.707 1 95.06 91 VAL A CA 1
ATOM 737 C C . VAL A 1 91 ? 3.752 -35.438 -7.078 1 95.06 91 VAL A C 1
ATOM 739 O O . VAL A 1 91 ? 4.613 -35.062 -6.281 1 95.06 91 VAL A O 1
ATOM 742 N N . PRO A 1 92 ? 3.926 -35.938 -8.32 1 93.75 92 PRO A N 1
ATOM 743 C CA . PRO A 1 92 ? 5.324 -35.844 -8.758 1 93.75 92 PRO A CA 1
ATOM 744 C C . PRO A 1 92 ? 5.832 -34.406 -8.812 1 93.75 92 PRO A C 1
ATOM 746 O O . PRO A 1 92 ? 5.086 -33.5 -9.188 1 93.75 92 PRO A O 1
ATOM 749 N N . LYS A 1 93 ? 6.965 -34.094 -8.312 1 96.31 93 LYS A N 1
ATOM 750 C CA . LYS A 1 93 ? 7.555 -32.781 -8.312 1 96.31 93 LYS A CA 1
ATOM 751 C C . LYS A 1 93 ? 8.641 -32.656 -9.383 1 96.31 93 LYS A C 1
ATOM 753 O O . LYS A 1 93 ? 9.75 -32.219 -9.094 1 96.31 93 LYS A O 1
ATOM 758 N N . THR A 1 94 ? 8.18 -33.031 -10.648 1 96.44 94 THR A N 1
ATOM 759 C CA . THR A 1 94 ? 9.102 -32.969 -11.781 1 96.44 94 THR A CA 1
ATOM 760 C C . THR A 1 94 ? 9.102 -31.578 -12.398 1 96.44 94 THR A C 1
ATOM 762 O O . THR A 1 94 ? 10.125 -30.891 -12.383 1 96.44 94 THR A O 1
ATOM 765 N N . ARG A 1 95 ? 7.914 -31.109 -12.898 1 97.12 95 ARG A N 1
ATOM 766 C CA . ARG A 1 95 ? 7.832 -29.828 -13.578 1 97.12 95 ARG A CA 1
ATOM 767 C C . ARG A 1 95 ? 6.789 -28.922 -12.93 1 97.12 95 ARG A C 1
ATOM 769 O O . ARG A 1 95 ? 5.645 -29.328 -12.727 1 97.12 95 ARG A O 1
ATOM 776 N N . VAL A 1 96 ? 7.18 -27.672 -12.586 1 97.56 96 VAL A N 1
ATOM 777 C CA . VAL A 1 96 ? 6.25 -26.703 -12.023 1 97.56 96 VAL A CA 1
ATOM 778 C C . VAL A 1 96 ? 6.297 -25.406 -12.836 1 97.56 96 VAL A C 1
ATOM 780 O O . VAL A 1 96 ? 7.367 -24.984 -13.273 1 97.56 96 VAL A O 1
ATOM 783 N N . LEU A 1 97 ? 5.113 -24.844 -13.086 1 96.19 97 LEU A N 1
ATOM 784 C CA . LEU A 1 97 ? 4.977 -23.562 -13.773 1 96.19 97 LEU A CA 1
ATOM 785 C C . LEU A 1 97 ? 4.707 -22.438 -12.773 1 96.19 97 LEU A C 1
ATOM 787 O O . LEU A 1 97 ? 3.77 -22.516 -11.984 1 96.19 97 LEU A O 1
ATOM 791 N N . ASP A 1 98 ? 5.559 -21.453 -12.766 1 97.19 98 ASP A N 1
ATOM 792 C CA . ASP A 1 98 ? 5.395 -20.234 -11.984 1 97.19 98 ASP A CA 1
ATOM 793 C C . ASP A 1 98 ? 4.863 -19.094 -12.859 1 97.19 98 ASP A C 1
ATOM 795 O O . ASP A 1 98 ? 5.629 -18.406 -13.539 1 97.19 98 ASP A O 1
ATOM 799 N N . VAL A 1 99 ? 3.529 -18.859 -12.742 1 95.69 99 VAL A N 1
ATOM 800 C CA . VAL A 1 99 ? 2.863 -17.875 -13.594 1 95.69 99 VAL A CA 1
ATOM 801 C C . VAL A 1 99 ? 3.025 -16.484 -12.992 1 95.69 99 VAL A C 1
ATOM 803 O O . VAL A 1 99 ? 2.662 -16.25 -11.836 1 95.69 99 VAL A O 1
ATOM 806 N N . GLY A 1 100 ? 3.486 -15.57 -13.82 1 94.25 100 GLY A N 1
ATOM 807 C CA . GLY A 1 100 ? 3.809 -14.266 -13.273 1 94.25 100 GLY A CA 1
ATOM 808 C C . GLY A 1 100 ? 4.957 -14.297 -12.281 1 94.25 100 GLY A C 1
ATOM 809 O O . GLY A 1 100 ? 4.832 -13.797 -11.164 1 94.25 100 GLY A O 1
ATOM 810 N N . SER A 1 101 ? 6.062 -14.789 -12.703 1 96.38 101 SER A N 1
ATOM 811 C CA . SER A 1 101 ? 7.16 -15.125 -11.805 1 96.38 101 SER A CA 1
ATOM 812 C C . SER A 1 101 ? 7.844 -13.875 -11.266 1 96.38 101 SER A C 1
ATOM 814 O O . SER A 1 101 ? 8.57 -13.938 -10.273 1 96.38 101 SER A O 1
ATOM 816 N N . GLY A 1 102 ? 7.66 -12.719 -11.953 1 94.56 102 GLY A N 1
ATOM 817 C CA . GLY A 1 102 ? 8.359 -11.516 -11.547 1 94.56 102 GLY A CA 1
ATOM 818 C C . GLY A 1 102 ? 9.875 -11.672 -11.562 1 94.56 102 GLY A C 1
ATOM 819 O O . GLY A 1 102 ? 10.438 -12.18 -12.531 1 94.56 102 GLY A O 1
ATOM 820 N N . ALA A 1 103 ? 10.516 -11.25 -10.469 1 94.19 103 ALA A N 1
ATOM 821 C CA . ALA A 1 103 ? 11.969 -11.266 -10.375 1 94.19 103 ALA A CA 1
ATOM 822 C C . ALA A 1 103 ? 12.484 -12.648 -9.969 1 94.19 103 ALA A C 1
ATOM 824 O O . ALA A 1 103 ? 13.672 -12.82 -9.703 1 94.19 103 ALA A O 1
ATOM 825 N N . GLY A 1 104 ? 11.625 -13.609 -9.852 1 97.81 104 GLY A N 1
ATOM 826 C CA . GLY A 1 104 ? 12.047 -15 -9.781 1 97.81 104 GLY A CA 1
ATOM 827 C C . GLY A 1 104 ? 12.141 -15.523 -8.367 1 97.81 104 GLY A C 1
ATOM 828 O O . GLY A 1 104 ? 12.586 -16.656 -8.148 1 97.81 104 GLY A O 1
ATOM 829 N N . GLY A 1 105 ? 11.734 -14.734 -7.383 1 98.12 105 GLY A N 1
ATOM 830 C CA . GLY A 1 105 ? 11.844 -15.172 -6 1 98.12 105 GLY A CA 1
ATOM 831 C C . GLY A 1 105 ? 11.188 -16.516 -5.746 1 98.12 105 GLY A C 1
ATOM 832 O O . GLY A 1 105 ? 11.797 -17.422 -5.164 1 98.12 105 GLY A O 1
ATOM 833 N N . LEU A 1 106 ? 9.984 -16.672 -6.168 1 98.75 106 LEU A N 1
ATOM 834 C CA . LEU A 1 106 ? 9.266 -17.938 -5.992 1 98.75 106 LEU A CA 1
ATOM 835 C C . LEU A 1 106 ? 9.891 -19.047 -6.832 1 98.75 106 LEU A C 1
ATOM 837 O O . LEU A 1 106 ? 10.07 -20.172 -6.355 1 98.75 106 LEU A O 1
ATOM 841 N N . SER A 1 107 ? 10.25 -18.766 -8.047 1 98.69 107 SER A N 1
ATOM 842 C CA . SER A 1 107 ? 10.836 -19.734 -8.953 1 98.69 107 SER A CA 1
ATOM 843 C C . SER A 1 107 ? 12.086 -20.375 -8.352 1 98.69 107 SER A C 1
ATOM 845 O O . SER A 1 107 ? 12.227 -21.609 -8.359 1 98.69 107 SER A O 1
ATOM 847 N N . PHE A 1 108 ? 12.961 -19.547 -7.84 1 98.81 108 PHE A N 1
ATOM 848 C CA . PHE A 1 108 ? 14.188 -20.062 -7.25 1 98.81 108 PHE A CA 1
ATOM 849 C C . PHE A 1 108 ? 13.883 -20.922 -6.023 1 98.81 108 PHE A C 1
ATOM 851 O O . PHE A 1 108 ? 14.477 -21.984 -5.84 1 98.81 108 PHE A O 1
ATOM 858 N N . ASN A 1 109 ? 12.969 -20.484 -5.203 1 98.81 109 ASN A N 1
ATOM 859 C CA . ASN A 1 109 ? 12.617 -21.266 -4.027 1 98.81 109 ASN A CA 1
ATOM 860 C C . ASN A 1 109 ? 11.961 -22.594 -4.418 1 98.81 109 ASN A C 1
ATOM 862 O O . ASN A 1 109 ? 12.188 -23.609 -3.766 1 98.81 109 ASN A O 1
ATOM 866 N N . LEU A 1 110 ? 11.195 -22.609 -5.48 1 98.88 110 LEU A N 1
ATOM 867 C CA . LEU A 1 110 ? 10.562 -23.828 -5.969 1 98.88 110 LEU A CA 1
ATOM 868 C C . LEU A 1 110 ? 11.602 -24.812 -6.484 1 98.88 110 LEU A C 1
ATOM 870 O O . LEU A 1 110 ? 11.406 -26.031 -6.414 1 98.88 110 LEU A O 1
ATOM 874 N N . SER A 1 111 ? 12.719 -24.359 -6.941 1 98.81 111 SER A N 1
ATOM 875 C CA . SER A 1 111 ? 13.766 -25.188 -7.527 1 98.81 111 SER A CA 1
ATOM 876 C C . SER A 1 111 ? 14.383 -26.109 -6.484 1 98.81 111 SER A C 1
ATOM 878 O O . SER A 1 111 ? 15.039 -27.094 -6.828 1 98.81 111 SER A O 1
ATOM 880 N N . VAL A 1 112 ? 14.242 -25.766 -5.242 1 98.62 112 VAL A N 1
ATOM 881 C CA . VAL A 1 112 ? 14.703 -26.625 -4.16 1 98.62 112 VAL A CA 1
ATOM 882 C C . VAL A 1 112 ? 13.938 -27.953 -4.191 1 98.62 112 VAL A C 1
ATOM 884 O O . VAL A 1 112 ? 14.484 -29 -3.84 1 98.62 112 VAL A O 1
ATOM 887 N N . HIS A 1 113 ? 12.734 -27.922 -4.707 1 98.44 113 HIS A N 1
ATOM 888 C CA . HIS A 1 113 ? 11.828 -29.047 -4.516 1 98.44 113 HIS A CA 1
ATOM 889 C C . HIS A 1 113 ? 11.453 -29.688 -5.848 1 98.44 113 HIS A C 1
ATOM 891 O O . HIS A 1 113 ? 11.086 -30.875 -5.891 1 98.44 113 HIS A O 1
ATOM 897 N N . PHE A 1 114 ? 11.5 -28.953 -6.902 1 98.5 114 PHE A N 1
ATOM 898 C CA . PHE A 1 114 ? 11.07 -29.438 -8.211 1 98.5 114 PHE A CA 1
ATOM 899 C C . PHE A 1 114 ? 12.266 -29.594 -9.141 1 98.5 114 PHE A C 1
ATOM 901 O O . PHE A 1 114 ? 13.227 -28.828 -9.078 1 98.5 114 PHE A O 1
ATOM 908 N N . ARG A 1 115 ? 12.195 -30.547 -10.078 1 98.19 115 ARG A N 1
ATOM 909 C CA . ARG A 1 115 ? 13.297 -30.844 -10.984 1 98.19 115 ARG A CA 1
ATOM 910 C C . ARG A 1 115 ? 13.414 -29.781 -12.07 1 98.19 115 ARG A C 1
ATOM 912 O O . ARG A 1 115 ? 14.516 -29.516 -12.562 1 98.19 115 ARG A O 1
ATOM 919 N N . GLU A 1 116 ? 12.305 -29.203 -12.453 1 97.81 116 GLU A N 1
ATOM 920 C CA . GLU A 1 116 ? 12.273 -28.125 -13.445 1 97.81 116 GLU A CA 1
ATOM 921 C C . GLU A 1 116 ? 11.242 -27.062 -13.078 1 97.81 116 GLU A C 1
ATOM 923 O O . GLU A 1 116 ? 10.078 -27.391 -12.812 1 97.81 116 GLU A O 1
ATOM 928 N N . VAL A 1 117 ? 11.703 -25.844 -13.047 1 98 117 VAL A N 1
ATOM 929 C CA . VAL A 1 117 ? 10.836 -24.703 -12.766 1 98 117 VAL A CA 1
ATOM 930 C C . VAL A 1 117 ? 10.789 -23.766 -13.977 1 98 117 VAL A C 1
ATOM 932 O O . VAL A 1 117 ? 11.828 -23.297 -14.438 1 98 117 VAL A O 1
ATOM 935 N N . VAL A 1 118 ? 9.602 -23.547 -14.484 1 95.81 118 VAL A N 1
ATOM 936 C CA . VAL A 1 118 ? 9.414 -22.609 -15.578 1 95.81 118 VAL A CA 1
ATOM 937 C C . VAL A 1 118 ? 8.703 -21.359 -15.07 1 95.81 118 VAL A C 1
ATOM 939 O O . VAL A 1 118 ? 7.531 -21.406 -14.695 1 95.81 118 VAL A O 1
ATOM 942 N N . GLY A 1 119 ? 9.445 -20.266 -15.039 1 95.94 119 GLY A N 1
ATOM 943 C CA . GLY A 1 119 ? 8.852 -18.969 -14.695 1 95.94 119 GLY A CA 1
ATOM 944 C C . GLY A 1 119 ? 8.508 -18.125 -15.906 1 95.94 119 GLY A C 1
ATOM 945 O O . GLY A 1 119 ? 9.297 -18.031 -16.844 1 95.94 119 GLY A O 1
ATOM 946 N N . THR A 1 120 ? 7.293 -17.531 -15.867 1 93.06 120 THR A N 1
ATOM 947 C CA . THR A 1 120 ? 6.887 -16.688 -16.969 1 93.06 120 THR A CA 1
ATOM 948 C C . THR A 1 120 ? 6.402 -15.328 -16.469 1 93.06 120 THR A C 1
ATOM 950 O O . THR A 1 120 ? 5.848 -15.234 -15.367 1 93.06 120 THR A O 1
ATOM 953 N N . ASP A 1 121 ? 6.676 -14.359 -17.219 1 91.81 121 ASP A N 1
ATOM 954 C CA . ASP A 1 121 ? 6.156 -13.016 -16.953 1 91.81 121 ASP A CA 1
ATOM 955 C C . ASP A 1 121 ? 6.074 -12.195 -18.234 1 91.81 121 ASP A C 1
ATOM 957 O O . ASP A 1 121 ? 6.875 -12.391 -19.156 1 91.81 121 ASP A O 1
ATOM 961 N N . ILE A 1 122 ? 5.164 -11.281 -18.25 1 87.44 122 ILE A N 1
ATOM 962 C CA . ILE A 1 122 ? 4.957 -10.5 -19.453 1 87.44 122 ILE A CA 1
ATOM 963 C C . ILE A 1 122 ? 5.906 -9.305 -19.469 1 87.44 122 ILE A C 1
ATOM 965 O O . ILE A 1 122 ? 6.109 -8.672 -20.516 1 87.44 122 ILE A O 1
ATOM 969 N N . SER A 1 123 ? 6.434 -8.969 -18.328 1 86.44 123 SER A N 1
ATOM 970 C CA . SER A 1 123 ? 7.359 -7.844 -18.25 1 86.44 123 SER A CA 1
ATOM 971 C C . SER A 1 123 ? 8.781 -8.273 -18.625 1 86.44 123 SER A C 1
ATOM 973 O O . SER A 1 123 ? 9.406 -9.047 -17.891 1 86.44 123 SER A O 1
ATOM 975 N N . TYR A 1 124 ? 9.328 -7.652 -19.625 1 86.19 124 TYR A N 1
ATOM 976 C CA . TYR A 1 124 ? 10.695 -7.926 -20.047 1 86.19 124 TYR A CA 1
ATOM 977 C C . TYR A 1 124 ? 11.688 -7.535 -18.969 1 86.19 124 TYR A C 1
ATOM 979 O O . TYR A 1 124 ? 12.641 -8.273 -18.703 1 86.19 124 TYR A O 1
ATOM 987 N N . TYR A 1 125 ? 11.453 -6.453 -18.344 1 86.38 125 TYR A N 1
ATOM 988 C CA . TYR A 1 125 ? 12.422 -5.895 -17.391 1 86.38 125 TYR A CA 1
ATOM 989 C C . TYR A 1 125 ? 12.539 -6.766 -16.156 1 86.38 125 TYR A C 1
ATOM 991 O O . TYR A 1 125 ? 13.633 -6.977 -15.633 1 86.38 125 TYR A O 1
ATOM 999 N N . VAL A 1 126 ? 11.406 -7.234 -15.719 1 90.12 126 VAL A N 1
ATOM 1000 C CA . VAL A 1 126 ? 11.461 -8.047 -14.508 1 90.12 126 VAL A CA 1
ATOM 1001 C C . VAL A 1 126 ? 12.102 -9.398 -14.828 1 90.12 126 VAL A C 1
ATOM 1003 O O . VAL A 1 126 ? 12.883 -9.922 -14.031 1 90.12 126 VAL A O 1
ATOM 1006 N N . ILE A 1 127 ? 11.789 -9.938 -16.016 1 91.88 127 ILE A N 1
ATOM 1007 C CA . ILE A 1 127 ? 12.375 -11.211 -16.422 1 91.88 127 ILE A CA 1
ATOM 1008 C C . ILE A 1 127 ? 13.883 -11.039 -16.625 1 91.88 127 ILE A C 1
ATOM 1010 O O . ILE A 1 127 ? 14.664 -11.922 -16.281 1 91.88 127 ILE A O 1
ATOM 1014 N N . ALA A 1 128 ? 14.234 -9.938 -17.172 1 91.44 128 ALA A N 1
ATOM 1015 C CA . ALA A 1 128 ? 15.656 -9.656 -17.359 1 91.44 128 ALA A CA 1
ATOM 1016 C C . ALA A 1 128 ? 16.391 -9.648 -16.016 1 91.44 128 ALA A C 1
ATOM 1018 O O . ALA A 1 128 ? 17.5 -10.164 -15.906 1 91.44 128 ALA A O 1
ATOM 1019 N N . SER A 1 129 ? 15.789 -9.07 -15.031 1 92.75 129 SER A N 1
ATOM 1020 C CA . SER A 1 129 ? 16.375 -9.055 -13.695 1 92.75 129 SER A CA 1
ATOM 1021 C C . SER A 1 129 ? 16.5 -10.469 -13.133 1 92.75 129 SER A C 1
ATOM 1023 O O . SER A 1 129 ? 17.5 -10.805 -12.508 1 92.75 129 SER A O 1
ATOM 1025 N N . ALA A 1 130 ? 15.5 -11.266 -13.352 1 95.94 130 ALA A N 1
ATOM 1026 C CA . ALA A 1 130 ? 15.523 -12.656 -12.898 1 95.94 130 ALA A CA 1
ATOM 1027 C C . ALA A 1 130 ? 16.625 -13.445 -13.586 1 95.94 130 ALA A C 1
ATOM 1029 O O . ALA A 1 130 ? 17.344 -14.203 -12.938 1 95.94 130 ALA A O 1
ATOM 1030 N N . GLN A 1 131 ? 16.734 -13.234 -14.867 1 95.5 131 GLN A N 1
ATOM 1031 C CA . GLN A 1 131 ? 17.766 -13.906 -15.641 1 95.5 131 GLN A CA 1
ATOM 1032 C C . GLN A 1 131 ? 19.156 -13.492 -15.172 1 95.5 131 GLN A C 1
ATOM 1034 O O . GLN A 1 131 ? 20.062 -14.32 -15.094 1 95.5 131 GLN A O 1
ATOM 1039 N N . GLN A 1 132 ? 19.297 -12.234 -14.93 1 94.12 132 GLN A N 1
ATOM 1040 C CA . GLN A 1 132 ? 20.562 -11.734 -14.422 1 94.12 132 GLN A CA 1
ATOM 1041 C C . GLN A 1 132 ? 20.922 -12.414 -13.102 1 94.12 132 GLN A C 1
ATOM 1043 O O . GLN A 1 132 ? 22.078 -12.812 -12.898 1 94.12 132 GLN A O 1
ATOM 1048 N N . LEU A 1 133 ? 19.969 -12.5 -12.273 1 96 133 LEU A N 1
ATOM 1049 C CA . LEU A 1 133 ? 20.203 -13.148 -10.984 1 96 133 LEU A CA 1
ATOM 1050 C C . LEU A 1 133 ? 20.562 -14.617 -11.18 1 96 133 LEU A C 1
ATOM 1052 O O . LEU A 1 133 ? 21.453 -15.141 -10.508 1 96 133 LEU A O 1
ATOM 1056 N N . LYS A 1 134 ? 19.891 -15.266 -12.055 1 97.19 134 LYS A N 1
ATOM 1057 C CA . LYS A 1 134 ? 20.203 -16.656 -12.352 1 97.19 134 LYS A CA 1
ATOM 1058 C C . LYS A 1 134 ? 21.641 -16.812 -12.828 1 97.19 134 LYS A C 1
ATOM 1060 O O . LYS A 1 134 ? 22.344 -17.734 -12.406 1 97.19 134 LYS A O 1
ATOM 1065 N N . GLN A 1 135 ? 22.062 -15.93 -13.617 1 95.31 135 GLN A N 1
ATOM 1066 C CA . GLN A 1 135 ? 23.375 -16 -14.234 1 95.31 135 GLN A CA 1
ATOM 1067 C C . GLN A 1 135 ? 24.469 -15.703 -13.219 1 95.31 135 GLN A C 1
ATOM 1069 O O . GLN A 1 135 ? 25.484 -16.406 -13.156 1 95.31 135 GLN A O 1
ATOM 1074 N N . PHE A 1 136 ? 24.25 -14.68 -12.328 1 94.88 136 PHE A N 1
ATOM 1075 C CA . PHE A 1 136 ? 25.344 -14.164 -11.523 1 94.88 136 PHE A CA 1
ATOM 1076 C C . PHE A 1 136 ? 25.219 -14.625 -10.078 1 94.88 136 PHE A C 1
ATOM 1078 O O . PHE A 1 136 ? 26.188 -14.555 -9.312 1 94.88 136 PHE A O 1
ATOM 1085 N N . GLY A 1 137 ? 24.094 -15.023 -9.703 1 95.19 137 GLY A N 1
ATOM 1086 C CA . GLY A 1 137 ? 23.875 -15.539 -8.359 1 95.19 137 GLY A CA 1
ATOM 1087 C C . GLY A 1 137 ? 23.531 -14.453 -7.359 1 95.19 137 GLY A C 1
ATOM 1088 O O . GLY A 1 137 ? 22.828 -14.703 -6.387 1 95.19 137 GLY A O 1
ATOM 1089 N N . GLU A 1 138 ? 24.156 -13.305 -7.562 1 95 138 GLU A N 1
ATOM 1090 C CA . GLU A 1 138 ? 23.891 -12.172 -6.688 1 95 138 GLU A CA 1
ATOM 1091 C C . GLU A 1 138 ? 24.266 -10.852 -7.359 1 95 138 GLU A C 1
ATOM 1093 O O . GLU A 1 138 ? 25.094 -10.828 -8.258 1 95 138 GLU A O 1
ATOM 1098 N N . PHE A 1 139 ? 23.5 -9.828 -6.98 1 92.56 139 PHE A N 1
ATOM 1099 C CA . PHE A 1 139 ? 23.891 -8.477 -7.371 1 92.56 139 PHE A CA 1
ATOM 1100 C C . PHE A 1 139 ? 23.266 -7.441 -6.441 1 92.56 139 PHE A C 1
ATOM 1102 O O . PHE A 1 139 ? 22.406 -7.77 -5.629 1 92.56 139 PHE A O 1
ATOM 1109 N N . GLY A 1 140 ? 23.781 -6.254 -6.531 1 91.94 140 GLY A N 1
ATOM 1110 C CA . GLY A 1 140 ? 23.219 -5.148 -5.77 1 91.94 140 GLY A CA 1
ATOM 1111 C C . GLY A 1 140 ? 22.047 -4.48 -6.465 1 91.94 140 GLY A C 1
ATOM 1112 O O . GLY A 1 140 ? 22.094 -4.23 -7.672 1 91.94 140 GLY A O 1
ATOM 1113 N N . SER A 1 141 ? 21.016 -4.305 -5.715 1 92.25 141 SER A N 1
ATOM 1114 C CA . SER A 1 141 ? 19.844 -3.635 -6.25 1 92.25 141 SER A CA 1
ATOM 1115 C C . SER A 1 141 ? 19.531 -2.35 -5.488 1 92.25 141 SER A C 1
ATOM 1117 O O . SER A 1 141 ? 19.578 -2.33 -4.254 1 92.25 141 SER A O 1
ATOM 1119 N N . PRO A 1 142 ? 19.266 -1.291 -6.258 1 91.31 142 PRO A N 1
ATOM 1120 C CA . PRO A 1 142 ? 18.938 -0.024 -5.598 1 91.31 142 PRO A CA 1
ATOM 1121 C C . PRO A 1 142 ? 17.484 0.044 -5.129 1 91.31 142 PRO A C 1
ATOM 1123 O O . PRO A 1 142 ? 16.609 -0.598 -5.715 1 91.31 142 PRO A O 1
ATOM 1126 N N . PHE A 1 143 ? 17.25 0.74 -4.059 1 93 143 PHE A N 1
ATOM 1127 C CA . PHE A 1 143 ? 15.945 1.078 -3.521 1 93 143 PHE A CA 1
ATOM 1128 C C . PHE A 1 143 ? 15.906 2.529 -3.059 1 93 143 PHE A C 1
ATOM 1130 O O . PHE A 1 143 ? 16.641 2.916 -2.15 1 93 143 PHE A O 1
ATOM 1137 N N . SER A 1 144 ? 15.078 3.312 -3.711 1 92.62 144 SER A N 1
ATOM 1138 C CA . SER A 1 144 ? 14.992 4.723 -3.342 1 92.62 144 SER A CA 1
ATOM 1139 C C . SER A 1 144 ? 14.297 4.898 -1.997 1 92.62 144 SER A C 1
ATOM 1141 O O . SER A 1 144 ? 13.188 4.402 -1.797 1 92.62 144 SER A O 1
ATOM 1143 N N . SER A 1 145 ? 14.875 5.676 -1.129 1 94.25 145 SER A N 1
ATOM 1144 C CA . SER A 1 145 ? 14.383 5.832 0.235 1 94.25 145 SER A CA 1
ATOM 1145 C C . SER A 1 145 ? 13.078 6.625 0.264 1 94.25 145 SER A C 1
ATOM 1147 O O . SER A 1 145 ? 12.203 6.363 1.093 1 94.25 145 SER A O 1
ATOM 1149 N N . GLU A 1 146 ? 13.062 7.645 -0.579 1 95.88 146 GLU A N 1
ATOM 1150 C CA . GLU A 1 146 ? 11.906 8.531 -0.557 1 95.88 146 GLU A CA 1
ATOM 1151 C C . GLU A 1 146 ? 11.469 8.914 -1.971 1 95.88 146 GLU A C 1
ATOM 1153 O O . GLU A 1 146 ? 10.891 9.977 -2.184 1 95.88 146 GLU A O 1
ATOM 1158 N N . GLY A 1 147 ? 11.844 8.102 -2.961 1 91.81 147 GLY A N 1
ATOM 1159 C CA . GLY A 1 147 ? 11.445 8.344 -4.336 1 91.81 147 GLY A CA 1
ATOM 1160 C C . GLY A 1 147 ? 12.445 9.18 -5.113 1 91.81 147 GLY A C 1
ATOM 1161 O O . GLY A 1 147 ? 12.273 9.406 -6.312 1 91.81 147 GLY A O 1
ATOM 1162 N N . GLY A 1 148 ? 13.562 9.586 -4.434 1 90.88 148 GLY A N 1
ATOM 1163 C CA . GLY A 1 148 ? 14.531 10.461 -5.066 1 90.88 148 GLY A CA 1
ATOM 1164 C C . GLY A 1 148 ? 15.914 9.844 -5.16 1 90.88 148 GLY A C 1
ATOM 1165 O O . GLY A 1 148 ? 16.062 8.664 -5.488 1 90.88 148 GLY A O 1
ATOM 1166 N N . LYS A 1 149 ? 16.875 10.641 -4.965 1 91.12 149 LYS A N 1
ATOM 1167 C CA . LYS A 1 149 ? 18.25 10.289 -5.273 1 91.12 149 LYS A CA 1
ATOM 1168 C C . L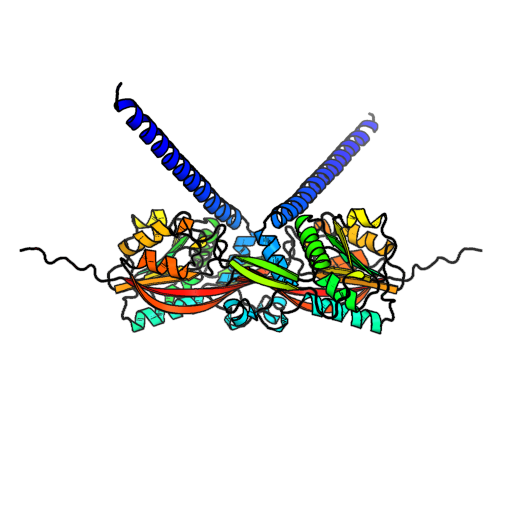YS A 1 149 ? 18.906 9.531 -4.117 1 91.12 149 LYS A C 1
ATOM 1170 O O . LYS A 1 149 ? 19.953 8.922 -4.281 1 91.12 149 LYS A O 1
ATOM 1175 N N . HIS A 1 150 ? 18.344 9.648 -2.947 1 93.44 150 HIS A N 1
ATOM 1176 C CA . HIS A 1 150 ? 18.875 8.844 -1.852 1 93.44 150 HIS A CA 1
ATOM 1177 C C . HIS A 1 150 ? 18.5 7.375 -2.016 1 93.44 150 HIS A C 1
ATOM 1179 O O . HIS A 1 150 ? 17.328 7.023 -1.994 1 93.44 150 HIS A O 1
ATOM 1185 N N . ILE A 1 151 ? 19.562 6.504 -2.068 1 92.06 151 ILE A N 1
ATOM 1186 C CA . ILE A 1 151 ? 19.359 5.105 -2.43 1 92.06 151 ILE A CA 1
ATOM 1187 C C . ILE A 1 151 ? 19.906 4.199 -1.325 1 92.06 151 ILE A C 1
ATOM 1189 O O . ILE A 1 151 ? 20.953 4.477 -0.753 1 92.06 151 ILE A O 1
ATOM 1193 N N . ILE A 1 152 ? 19.141 3.215 -1.031 1 89.56 152 ILE A N 1
ATOM 1194 C CA . ILE A 1 152 ? 19.609 2.082 -0.245 1 89.56 152 ILE A CA 1
ATOM 1195 C C . ILE A 1 152 ? 19.969 0.923 -1.173 1 89.56 152 ILE A C 1
ATOM 1197 O O . ILE A 1 152 ? 19.156 0.506 -1.999 1 89.56 152 ILE A O 1
ATOM 1201 N N . LEU A 1 153 ? 21.141 0.521 -1.094 1 90.31 153 LEU A N 1
ATOM 1202 C CA . LEU A 1 153 ? 21.562 -0.65 -1.856 1 90.31 153 LEU A CA 1
ATOM 1203 C C . LEU A 1 153 ? 21.359 -1.927 -1.048 1 90.31 153 LEU A C 1
ATOM 1205 O O . LEU A 1 153 ? 21.781 -2.01 0.107 1 90.31 153 LEU A O 1
ATOM 1209 N N . HIS A 1 154 ? 20.609 -2.859 -1.602 1 90.44 154 HIS A N 1
ATOM 1210 C CA . HIS A 1 154 ? 20.453 -4.145 -0.931 1 90.44 154 HIS A CA 1
ATOM 1211 C C . HIS A 1 154 ? 20.938 -5.293 -1.818 1 90.44 154 HIS A C 1
ATOM 1213 O O . HIS A 1 154 ? 20.906 -5.188 -3.047 1 90.44 154 HIS A O 1
ATOM 1219 N N . CYS A 1 155 ? 21.328 -6.289 -1.172 1 91.31 155 CYS A N 1
ATOM 1220 C CA . CYS A 1 155 ? 21.875 -7.438 -1.892 1 91.31 155 CYS A CA 1
ATOM 1221 C C . CYS A 1 155 ? 20.781 -8.414 -2.27 1 91.31 155 CYS A C 1
ATOM 1223 O O . CYS A 1 155 ? 20.047 -8.906 -1.401 1 91.31 155 CYS A O 1
ATOM 1225 N N . VAL A 1 156 ? 20.688 -8.625 -3.551 1 93.75 156 VAL A N 1
ATOM 1226 C CA . VAL A 1 156 ? 19.797 -9.648 -4.094 1 93.75 156 VAL A CA 1
ATOM 1227 C C . VAL A 1 156 ? 20.594 -10.914 -4.395 1 93.75 156 VAL A C 1
ATOM 1229 O O . VAL A 1 156 ? 21.594 -10.875 -5.125 1 93.75 156 VAL A O 1
ATOM 1232 N N . ARG A 1 157 ? 20.078 -11.977 -3.799 1 96.44 157 ARG A N 1
ATOM 1233 C CA . ARG A 1 157 ? 20.859 -13.203 -3.936 1 96.44 157 ARG A CA 1
ATOM 1234 C C . ARG A 1 157 ? 19.938 -14.414 -4.102 1 96.44 157 ARG A C 1
ATOM 1236 O O . ARG A 1 157 ? 18.922 -14.523 -3.424 1 96.44 157 ARG A O 1
ATOM 1243 N N . VAL A 1 158 ? 20.359 -15.281 -5.004 1 97.5 158 VAL A N 1
ATOM 1244 C CA . VAL A 1 158 ? 19.688 -16.578 -5.105 1 97.5 158 VAL A CA 1
ATOM 1245 C C . VAL A 1 158 ? 19.75 -17.297 -3.768 1 97.5 158 VAL A C 1
ATOM 1247 O O . VAL A 1 158 ? 20.812 -17.375 -3.148 1 97.5 158 VAL A O 1
ATOM 1250 N N . PRO A 1 159 ? 18.562 -17.781 -3.346 1 97 159 PRO A N 1
ATOM 1251 C CA . PRO A 1 159 ? 18.609 -18.516 -2.08 1 97 159 PRO A CA 1
ATOM 1252 C C . PRO A 1 159 ? 19.641 -19.641 -2.092 1 97 159 PRO A C 1
ATOM 1254 O O . PRO A 1 159 ? 19.812 -20.312 -3.117 1 97 159 PRO A O 1
ATOM 1257 N N . ASP A 1 160 ? 20.203 -19.938 -0.92 1 95.88 160 ASP A N 1
ATOM 1258 C CA . ASP A 1 160 ? 21.344 -20.859 -0.806 1 95.88 160 ASP A CA 1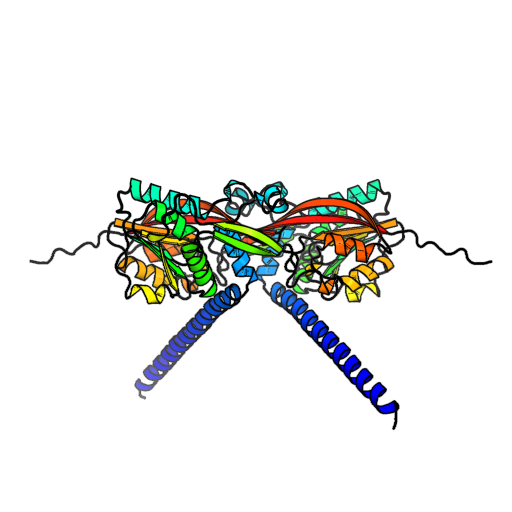
ATOM 1259 C C . ASP A 1 160 ? 20.938 -22.266 -1.234 1 95.88 160 ASP A C 1
ATOM 1261 O O . ASP A 1 160 ? 21.734 -22.969 -1.859 1 95.88 160 ASP A O 1
ATOM 1265 N N . ASP A 1 161 ? 19.797 -22.641 -0.91 1 97.56 161 ASP A N 1
ATOM 1266 C CA . ASP A 1 161 ? 19.359 -24.016 -1.164 1 97.56 161 ASP A CA 1
ATOM 1267 C C . ASP A 1 161 ? 18.781 -24.156 -2.57 1 97.56 161 ASP A C 1
ATOM 1269 O O . ASP A 1 161 ? 18.531 -25.266 -3.027 1 97.56 161 ASP A O 1
ATOM 1273 N N . ALA A 1 162 ? 18.641 -23.078 -3.342 1 98.44 162 ALA A N 1
ATOM 1274 C CA . ALA A 1 162 ? 18.047 -23.109 -4.676 1 98.44 162 ALA A CA 1
ATOM 1275 C C . ALA A 1 162 ? 19 -23.719 -5.691 1 98.44 162 ALA A C 1
ATOM 1277 O O . ALA A 1 162 ? 20.219 -23.672 -5.516 1 98.44 162 ALA A O 1
ATOM 1278 N N . VAL A 1 163 ? 18.422 -24.375 -6.672 1 98.31 163 VAL A N 1
ATOM 1279 C CA . VAL A 1 163 ? 19.188 -24.906 -7.789 1 98.31 163 VAL A CA 1
ATOM 1280 C C . VAL A 1 163 ? 18.859 -24.125 -9.062 1 98.31 163 VAL A C 1
ATOM 1282 O O . VAL A 1 163 ? 17.938 -24.469 -9.789 1 98.31 163 VAL A O 1
ATOM 1285 N N . LYS A 1 164 ? 19.641 -23.109 -9.297 1 96.06 164 LYS A N 1
ATOM 1286 C CA . LYS A 1 164 ? 19.328 -22.156 -10.352 1 96.06 164 LYS A CA 1
ATOM 1287 C C . LYS A 1 164 ? 19.297 -22.844 -11.719 1 96.06 164 LYS A C 1
ATOM 1289 O O . LYS A 1 164 ? 18.594 -22.406 -12.625 1 96.06 164 LYS A O 1
ATOM 1294 N N . GLU A 1 165 ? 20.016 -23.969 -11.906 1 96.81 165 GLU A N 1
ATOM 1295 C CA . GLU A 1 165 ? 20.062 -24.703 -13.164 1 96.81 165 GLU A CA 1
ATOM 1296 C C . GLU A 1 165 ? 18.703 -25.328 -13.492 1 96.81 165 GLU A C 1
ATOM 1298 O O . GLU A 1 165 ? 18.438 -25.641 -14.648 1 96.81 165 GLU A O 1
ATOM 1303 N N . ARG A 1 166 ? 17.906 -25.438 -12.484 1 98.31 166 ARG A N 1
ATOM 1304 C CA . ARG A 1 166 ? 16.594 -26.062 -12.672 1 98.31 166 ARG A CA 1
ATOM 1305 C C . ARG A 1 166 ? 15.555 -25.031 -13.094 1 98.31 166 ARG A C 1
ATOM 1307 O O . ARG A 1 166 ? 14.414 -25.391 -13.391 1 98.31 166 ARG A O 1
ATOM 1314 N N . VAL A 1 167 ? 15.93 -23.734 -13.148 1 98.31 167 VAL A N 1
ATOM 1315 C CA . VAL A 1 167 ? 14.969 -22.672 -13.406 1 98.31 167 VAL A CA 1
ATOM 1316 C C . VAL A 1 167 ? 15.156 -22.141 -14.82 1 98.31 167 VAL A C 1
ATOM 1318 O O . VAL A 1 167 ? 16.281 -21.891 -15.25 1 98.31 167 VAL A O 1
ATOM 1321 N N . VAL A 1 168 ? 14.094 -22.031 -15.547 1 95.25 168 VAL A N 1
ATOM 1322 C CA . VAL A 1 168 ? 14.078 -21.359 -16.844 1 95.25 168 VAL A CA 1
ATOM 1323 C C . VAL A 1 168 ? 13.047 -20.234 -16.828 1 95.25 168 VAL A C 1
ATOM 1325 O O . VAL A 1 168 ? 11.938 -20.406 -16.312 1 95.25 168 VAL A O 1
ATOM 1328 N N . PHE A 1 169 ? 13.453 -19.062 -17.312 1 94.81 169 PHE A N 1
ATOM 1329 C CA . PHE A 1 169 ? 12.539 -17.938 -17.391 1 94.81 169 PHE A CA 1
ATOM 1330 C C . PHE A 1 169 ? 12.156 -17.656 -18.828 1 94.81 169 PHE A C 1
ATOM 1332 O O . PHE A 1 169 ? 13.016 -17.641 -19.719 1 94.81 169 PHE A O 1
ATOM 1339 N N . TRP A 1 170 ? 10.859 -17.422 -19 1 90.94 170 TRP A N 1
ATOM 1340 C CA . TRP A 1 170 ? 10.344 -17.062 -20.312 1 90.94 170 TRP A CA 1
ATOM 1341 C C . TRP A 1 170 ? 9.609 -15.727 -20.266 1 90.94 170 TRP A C 1
ATOM 1343 O O . TRP A 1 170 ? 8.742 -15.523 -19.422 1 90.94 170 TRP A O 1
ATOM 1353 N N . HIS A 1 171 ? 9.992 -14.805 -21.156 1 89.5 171 HIS A N 1
ATOM 1354 C CA . HIS A 1 171 ? 9.227 -13.578 -21.359 1 89.5 171 HIS A CA 1
ATOM 1355 C C . HIS A 1 171 ? 8.008 -13.836 -22.234 1 89.5 171 HIS A C 1
ATOM 1357 O O . HIS A 1 171 ? 8.094 -13.742 -23.453 1 89.5 171 HIS A O 1
ATOM 1363 N N . GLU A 1 172 ? 6.949 -14.164 -21.625 1 81.5 172 GLU A N 1
ATOM 1364 C CA . GLU A 1 172 ? 5.773 -14.586 -22.391 1 81.5 172 GLU A CA 1
ATOM 1365 C C . GLU A 1 172 ? 4.492 -14.352 -21.594 1 81.5 172 GLU A C 1
ATOM 1367 O O . GLU A 1 172 ? 4.508 -14.375 -20.359 1 81.5 172 GLU A O 1
ATOM 1372 N N . ASP A 1 173 ? 3.543 -14.055 -22.438 1 75.56 173 ASP A N 1
ATOM 1373 C CA . ASP A 1 173 ? 2.201 -14.125 -21.859 1 75.56 173 ASP A CA 1
ATOM 1374 C C . ASP A 1 173 ? 1.748 -15.57 -21.688 1 75.56 173 ASP A C 1
ATOM 1376 O O . ASP A 1 173 ? 1.762 -16.344 -22.641 1 75.56 173 ASP A O 1
ATOM 1380 N N . VAL A 1 174 ? 1.428 -15.898 -20.5 1 74.06 174 VAL A N 1
ATOM 1381 C CA . VAL A 1 174 ? 1.084 -17.281 -20.172 1 74.06 174 VAL A CA 1
ATOM 1382 C C . VAL A 1 174 ? -0.067 -17.75 -21.062 1 74.06 174 VAL A C 1
ATOM 1384 O O . VAL A 1 174 ? -0.141 -18.922 -21.422 1 74.06 174 VAL A O 1
ATOM 1387 N N . CYS A 1 175 ? -0.884 -16.781 -21.359 1 67.75 175 CYS A N 1
ATOM 1388 C CA . CYS A 1 175 ? -2.021 -17.156 -22.203 1 67.75 175 CYS A CA 1
ATOM 1389 C C . CYS A 1 175 ? -1.562 -17.625 -23.562 1 67.75 175 CYS A C 1
ATOM 1391 O O . CYS A 1 175 ? -2.197 -18.5 -24.172 1 67.75 175 CYS A O 1
ATOM 1393 N N . ALA A 1 176 ? -0.39 -17.266 -23.922 1 66.62 176 ALA A N 1
ATOM 1394 C CA . ALA A 1 176 ? 0.184 -17.656 -25.219 1 66.62 176 ALA A CA 1
ATOM 1395 C C . ALA A 1 176 ? 1.04 -18.922 -25.078 1 66.62 176 ALA A C 1
ATOM 1397 O O . ALA A 1 176 ? 1.131 -19.719 -26 1 66.62 176 ALA A O 1
ATOM 1398 N N . LEU A 1 177 ? 1.75 -19.109 -24 1 63.97 177 LEU A N 1
ATOM 1399 C CA . LEU A 1 177 ? 2.701 -20.188 -23.719 1 63.97 177 LEU A CA 1
ATOM 1400 C C . LEU A 1 177 ? 2.002 -21.531 -23.719 1 63.97 177 LEU A C 1
ATOM 1402 O O . LEU A 1 177 ? 2.564 -22.531 -24.172 1 63.97 177 LEU A O 1
ATOM 1406 N N . LEU A 1 178 ? 0.932 -21.641 -23.266 1 63.41 178 LEU A N 1
ATOM 1407 C CA . LEU A 1 178 ? 0.183 -22.891 -23.078 1 63.41 178 LEU A CA 1
ATOM 1408 C C . LEU A 1 178 ? 0.098 -23.672 -24.375 1 63.41 178 LEU A C 1
ATOM 1410 O O . LEU A 1 178 ? -0.005 -24.891 -24.359 1 63.41 178 LEU A O 1
ATOM 1414 N N . TYR A 1 179 ? 0.668 -23.188 -25.375 1 58.03 179 TYR A N 1
ATOM 1415 C CA . TYR A 1 179 ? 0.513 -23.922 -26.625 1 58.03 179 TYR A CA 1
ATOM 1416 C C . TYR A 1 179 ? 1.741 -24.781 -26.906 1 58.03 179 TYR A C 1
ATOM 1418 O O . TYR A 1 179 ? 1.643 -25.828 -27.562 1 58.03 179 TYR A O 1
ATOM 1426 N N . THR A 1 180 ? 2.855 -24.469 -26.266 1 62.19 180 THR A N 1
ATOM 1427 C CA . THR A 1 180 ? 4.066 -25.141 -26.719 1 62.19 180 THR A CA 1
ATOM 1428 C C . THR A 1 180 ? 4.859 -25.703 -25.531 1 62.19 180 THR A C 1
ATOM 1430 O O . THR A 1 180 ? 5.945 -26.25 -25.703 1 62.19 180 THR A O 1
ATOM 1433 N N . CYS A 1 181 ? 4.375 -25.766 -24.328 1 72.25 181 CYS A N 1
ATOM 1434 C CA . CYS A 1 181 ? 5.27 -25.875 -23.172 1 72.25 181 CYS A CA 1
ATOM 1435 C C . CYS A 1 181 ? 5.145 -27.234 -22.5 1 72.25 181 CYS A C 1
ATOM 1437 O O . CYS A 1 181 ? 5.914 -27.562 -21.594 1 72.25 181 CYS A O 1
ATOM 1439 N N . GLY A 1 182 ? 4.379 -28.188 -23 1 83.06 182 GLY A N 1
ATOM 1440 C CA . GLY A 1 182 ? 4.164 -29.469 -22.344 1 83.06 182 GLY A CA 1
ATOM 1441 C C . GLY A 1 182 ? 3.279 -29.359 -21.109 1 83.06 182 GLY A C 1
ATOM 1442 O O . GLY A 1 182 ? 2.531 -28.391 -20.969 1 83.06 182 GLY A O 1
ATOM 1443 N N . LYS A 1 183 ? 3.357 -30.516 -20.297 1 91.62 183 LYS A N 1
ATOM 1444 C CA . LYS A 1 183 ? 2.484 -30.578 -19.125 1 91.62 183 LYS A CA 1
ATOM 1445 C C . LYS A 1 183 ? 3.266 -30.344 -17.828 1 91.62 183 LYS A C 1
ATOM 1447 O O . LYS A 1 183 ? 4.488 -30.5 -17.812 1 91.62 183 LYS A O 1
ATOM 1452 N N . PHE A 1 184 ? 2.572 -29.969 -16.828 1 95.06 184 PHE A N 1
ATOM 1453 C CA . PHE A 1 184 ? 3.152 -29.672 -15.531 1 95.06 184 PHE A CA 1
ATOM 1454 C C . PHE A 1 184 ? 2.482 -30.516 -14.445 1 95.06 184 PHE A C 1
ATOM 1456 O O . PHE A 1 184 ? 1.317 -30.891 -14.578 1 95.06 184 PHE A O 1
ATOM 1463 N N . ASP A 1 185 ? 3.307 -30.828 -13.414 1 96.69 185 ASP A N 1
ATOM 1464 C CA . ASP A 1 185 ? 2.756 -31.469 -12.219 1 96.69 185 ASP A CA 1
ATOM 1465 C C . ASP A 1 185 ? 2.053 -30.453 -11.328 1 96.69 185 ASP A C 1
ATOM 1467 O O . ASP A 1 185 ? 1.117 -30.797 -10.602 1 96.69 185 ASP A O 1
ATOM 1471 N N . CYS A 1 186 ? 2.58 -29.266 -11.43 1 97.19 186 CYS A N 1
ATOM 1472 C CA . CYS A 1 186 ? 2.102 -28.188 -10.555 1 97.19 186 CYS A CA 1
ATOM 1473 C C . CYS A 1 186 ? 2.146 -26.844 -11.266 1 97.19 186 CYS A C 1
ATOM 1475 O O . CYS A 1 186 ? 3.053 -26.594 -12.055 1 97.19 186 CYS A O 1
ATOM 1477 N N . VAL A 1 187 ? 1.121 -26.031 -11.031 1 97.19 187 VAL A N 1
ATOM 1478 C CA . VAL A 1 187 ? 1.087 -24.656 -11.484 1 97.19 187 VAL A CA 1
ATOM 1479 C C . VAL A 1 187 ? 0.852 -23.719 -10.289 1 97.19 187 VAL A C 1
ATOM 1481 O O . VAL A 1 187 ? -0.01 -23.984 -9.453 1 97.19 187 VAL A O 1
ATOM 1484 N N . VAL A 1 188 ? 1.643 -22.672 -10.219 1 98.44 188 VAL A N 1
ATOM 1485 C CA . VAL A 1 188 ? 1.478 -21.688 -9.156 1 98.44 188 VAL A CA 1
ATOM 1486 C C . VAL A 1 188 ? 1.207 -20.312 -9.766 1 98.44 188 VAL A C 1
ATOM 1488 O O . VAL A 1 188 ? 1.971 -19.844 -10.609 1 98.44 188 VAL A O 1
ATOM 1491 N N . VAL A 1 189 ? 0.1 -19.719 -9.367 1 97.75 189 VAL A N 1
ATOM 1492 C CA . VAL A 1 189 ? -0.302 -18.375 -9.758 1 97.75 189 VAL A CA 1
ATOM 1493 C C . VAL A 1 189 ? -0.304 -17.453 -8.531 1 97.75 189 VAL A C 1
ATOM 1495 O O . VAL A 1 189 ? -1.226 -17.5 -7.715 1 97.75 189 VAL A O 1
ATOM 1498 N N . SER A 1 190 ? 0.686 -16.625 -8.414 1 98.12 190 SER A N 1
ATOM 1499 C CA . SER A 1 190 ? 0.821 -15.82 -7.211 1 98.12 190 SER A CA 1
ATOM 1500 C C . SER A 1 190 ? 0.77 -14.328 -7.531 1 98.12 190 SER A C 1
ATOM 1502 O O . SER A 1 190 ? 1.666 -13.805 -8.195 1 98.12 190 SER A O 1
ATOM 1504 N N . ASN A 1 191 ? -0.29 -13.68 -7.016 1 96.25 191 ASN A N 1
ATOM 1505 C CA . ASN A 1 191 ? -0.491 -12.234 -7.109 1 96.25 191 ASN A CA 1
ATOM 1506 C C . ASN A 1 191 ? -0.361 -11.742 -8.547 1 96.25 191 ASN A C 1
ATOM 1508 O O . ASN A 1 191 ? 0.318 -10.75 -8.812 1 96.25 191 ASN A O 1
ATOM 1512 N N . THR A 1 192 ? -0.941 -12.508 -9.453 1 94.31 192 THR A N 1
ATOM 1513 C CA . THR A 1 192 ? -0.873 -12.195 -10.875 1 94.31 192 THR A CA 1
ATOM 1514 C C . THR A 1 192 ? -2.256 -12.273 -11.516 1 94.31 192 THR A C 1
ATOM 1516 O O . THR A 1 192 ? -2.502 -11.648 -12.547 1 94.31 192 THR A O 1
ATOM 1519 N N . LEU A 1 193 ? -3.146 -12.93 -10.898 1 93.94 193 LEU A N 1
ATOM 1520 C CA . LEU A 1 193 ? -4.461 -13.195 -11.469 1 93.94 193 LEU A CA 1
ATOM 1521 C C . LEU A 1 193 ? -5.168 -11.898 -11.836 1 93.94 193 LEU A C 1
ATOM 1523 O O . LEU A 1 193 ? -5.742 -11.781 -12.922 1 93.94 193 LEU A O 1
ATOM 1527 N N . THR A 1 194 ? -5.098 -10.883 -10.953 1 93.31 194 THR A N 1
ATOM 1528 C CA . THR A 1 194 ? -5.832 -9.633 -11.117 1 93.31 194 THR A CA 1
ATOM 1529 C C . THR A 1 194 ? -5.199 -8.773 -12.203 1 93.31 194 THR A C 1
ATOM 1531 O O . THR A 1 194 ? -5.801 -7.789 -12.648 1 93.31 194 THR A O 1
ATOM 1534 N N . ASP A 1 195 ? -4.062 -9.156 -12.672 1 88.88 195 ASP A N 1
ATOM 1535 C CA . ASP A 1 195 ? -3.363 -8.375 -13.688 1 88.88 195 ASP A CA 1
ATOM 1536 C C . ASP A 1 195 ? -3.479 -9.039 -15.055 1 88.88 195 ASP A C 1
ATOM 1538 O O . ASP A 1 195 ? -2.994 -8.5 -16.062 1 88.88 195 ASP A O 1
ATOM 1542 N N . MET A 1 196 ? -4.102 -10.172 -15.086 1 87.5 196 MET A N 1
ATOM 1543 C CA . MET A 1 196 ? -4.23 -10.891 -16.344 1 87.5 196 MET A CA 1
ATOM 1544 C C . MET A 1 196 ? -5.281 -10.242 -17.234 1 87.5 196 MET A C 1
ATOM 1546 O O . MET A 1 196 ? -6.305 -9.758 -16.75 1 87.5 196 MET A O 1
ATOM 1550 N N . GLN A 1 197 ? -5.035 -10.312 -18.484 1 81.44 197 GLN A N 1
ATOM 1551 C CA . GLN A 1 197 ? -5.984 -9.773 -19.453 1 81.44 197 GLN A CA 1
ATOM 1552 C C . GLN A 1 197 ? -7.27 -10.594 -19.484 1 81.44 197 GLN A C 1
ATOM 1554 O O . GLN A 1 197 ? -8.367 -10.039 -19.594 1 81.44 197 GLN A O 1
ATOM 1559 N N . ASP A 1 198 ? -7.109 -11.898 -19.5 1 85.5 198 ASP A N 1
ATOM 1560 C CA . ASP A 1 198 ? -8.25 -12.805 -19.547 1 85.5 198 ASP A CA 1
ATOM 1561 C C . ASP A 1 198 ? -8.086 -13.945 -18.531 1 85.5 198 ASP A C 1
ATOM 1563 O O . ASP A 1 198 ? -7.871 -15.094 -18.922 1 85.5 198 ASP A O 1
ATOM 1567 N N . PRO A 1 199 ? -8.32 -13.602 -17.281 1 92.56 199 PRO A N 1
ATOM 1568 C CA . PRO A 1 199 ? -8.094 -14.609 -16.25 1 92.56 199 PRO A CA 1
ATOM 1569 C C . PRO A 1 199 ? -9.07 -15.781 -16.344 1 92.56 199 PRO A C 1
ATOM 1571 O O . PRO A 1 199 ? -8.719 -16.906 -16 1 92.56 199 PRO A O 1
ATOM 1574 N N . LYS A 1 200 ? -10.281 -15.562 -16.828 1 92.88 200 LYS A N 1
ATOM 1575 C CA . LYS A 1 200 ? -11.25 -16.641 -16.938 1 92.88 200 LYS A CA 1
ATOM 1576 C C . LYS A 1 200 ? -10.781 -17.719 -17.922 1 92.88 200 LYS A C 1
ATOM 1578 O O . LYS A 1 200 ? -10.805 -18.906 -17.609 1 92.88 200 LYS A O 1
ATOM 1583 N N . SER A 1 201 ? -10.414 -17.234 -19.109 1 90.38 201 SER A N 1
ATOM 1584 C CA . SER A 1 201 ? -9.898 -18.188 -20.094 1 90.38 201 SER A CA 1
ATOM 1585 C C . SER A 1 201 ? -8.664 -18.922 -19.578 1 90.38 201 SER A C 1
ATOM 1587 O O . SER A 1 201 ? -8.516 -20.125 -19.781 1 90.38 201 SER A O 1
ATOM 1589 N N . PHE A 1 202 ? -7.785 -18.203 -18.938 1 92.69 202 PHE A N 1
ATOM 1590 C CA . PHE A 1 202 ? -6.598 -18.812 -18.359 1 92.69 202 PHE A CA 1
ATOM 1591 C C . PHE A 1 202 ? -6.984 -19.938 -17.406 1 92.69 202 PHE A C 1
ATOM 1593 O O . PHE A 1 202 ? -6.465 -21.047 -17.5 1 92.69 202 PHE A O 1
ATOM 1600 N N . LEU A 1 203 ? -7.898 -19.641 -16.547 1 95.31 203 LEU A N 1
ATOM 1601 C CA . LEU A 1 203 ? -8.305 -20.594 -15.516 1 95.31 203 LEU A CA 1
ATOM 1602 C C . LEU A 1 203 ? -9.008 -21.797 -16.141 1 95.31 203 LEU A C 1
ATOM 1604 O O . LEU A 1 203 ? -8.828 -22.938 -15.68 1 95.31 203 LEU A O 1
ATOM 1608 N N . SER A 1 204 ? -9.742 -21.547 -17.141 1 92.44 204 SER A N 1
ATOM 1609 C CA . SER A 1 204 ? -10.461 -22.625 -17.812 1 92.44 204 SER A CA 1
ATOM 1610 C C . SER A 1 204 ? -9.492 -23.531 -18.578 1 92.44 204 SER A C 1
ATOM 1612 O O . SER A 1 204 ? -9.695 -24.75 -18.625 1 92.44 204 SER A O 1
ATOM 1614 N N . ASP A 1 205 ? -8.43 -22.906 -19.078 1 90.19 205 ASP A N 1
ATOM 1615 C CA . ASP A 1 205 ? -7.566 -23.625 -20.016 1 90.19 205 ASP A CA 1
ATOM 1616 C C . ASP A 1 205 ? -6.395 -24.266 -19.281 1 90.19 205 ASP A C 1
ATOM 1618 O O . ASP A 1 205 ? -5.824 -25.25 -19.766 1 90.19 205 ASP A O 1
ATOM 1622 N N . ILE A 1 206 ? -6.031 -23.844 -18.141 1 92.94 206 ILE A N 1
ATOM 1623 C CA . ILE A 1 206 ? -4.789 -24.25 -17.484 1 92.94 206 ILE A CA 1
ATOM 1624 C C . ILE A 1 206 ? -4.855 -25.734 -17.125 1 92.94 206 ILE A C 1
ATOM 1626 O O . ILE A 1 206 ? -3.828 -26.406 -17.078 1 92.94 206 ILE A O 1
ATOM 1630 N N . GLY A 1 207 ? -6.039 -26.234 -16.969 1 92.44 207 GLY A N 1
ATOM 1631 C CA . GLY A 1 207 ? -6.223 -27.641 -16.656 1 92.44 207 GLY A CA 1
ATOM 1632 C C . GLY A 1 207 ? -5.719 -28.562 -17.766 1 92.44 207 GLY A C 1
ATOM 1633 O O . GLY A 1 207 ? -5.363 -29.703 -17.5 1 92.44 207 GLY A O 1
ATOM 1634 N N . ASP A 1 208 ? -5.703 -28.062 -18.984 1 90.25 208 ASP A N 1
ATOM 1635 C CA . ASP A 1 208 ? -5.246 -28.859 -20.109 1 90.25 208 ASP A CA 1
ATOM 1636 C C . ASP A 1 208 ? -3.73 -29.062 -20.078 1 90.25 208 ASP A C 1
ATOM 1638 O O . ASP A 1 208 ? -3.191 -29.922 -20.781 1 90.25 208 ASP A O 1
ATOM 1642 N N . TYR A 1 209 ? -3.123 -28.375 -19.219 1 91.69 209 TYR A N 1
ATOM 1643 C CA . TYR A 1 209 ? -1.666 -28.406 -19.172 1 91.69 209 TYR A CA 1
ATOM 1644 C C . TYR A 1 209 ? -1.181 -29.031 -17.875 1 91.69 209 TYR A C 1
ATOM 1646 O O . TYR A 1 209 ? 0.005 -28.953 -17.547 1 91.69 209 TYR A O 1
ATOM 1654 N N . VAL A 1 210 ? -2.096 -29.562 -17.156 1 94 210 VAL A N 1
ATOM 1655 C CA . VAL A 1 210 ? -1.78 -30.266 -15.914 1 94 210 VAL A CA 1
ATOM 1656 C C . VAL A 1 210 ? -2.381 -31.672 -15.945 1 94 210 VAL A C 1
ATOM 1658 O O . VAL A 1 210 ? -3.553 -31.844 -16.281 1 94 210 VAL A O 1
ATOM 1661 N N . ASP A 1 211 ? -1.571 -32.656 -15.648 1 89.38 211 ASP A N 1
ATOM 1662 C CA . ASP A 1 211 ? -2.064 -34.031 -15.648 1 89.38 211 ASP A CA 1
ATOM 1663 C C . ASP A 1 211 ? -3.043 -34.25 -14.492 1 89.38 211 ASP A C 1
ATOM 1665 O O . ASP A 1 211 ? -3.014 -33.531 -13.5 1 89.38 211 ASP A O 1
ATOM 1669 N N . ALA A 1 212 ? -3.854 -35.312 -14.703 1 94 212 ALA A N 1
ATOM 1670 C CA . ALA A 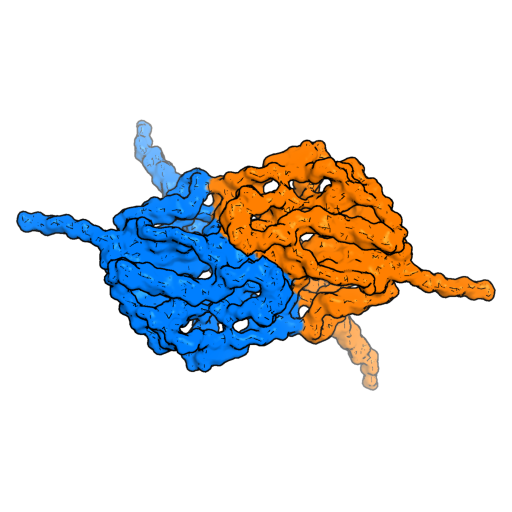1 212 ? -4.746 -35.688 -13.617 1 94 212 ALA A CA 1
ATOM 1671 C C . ALA A 1 212 ? -3.963 -35.938 -12.328 1 94 2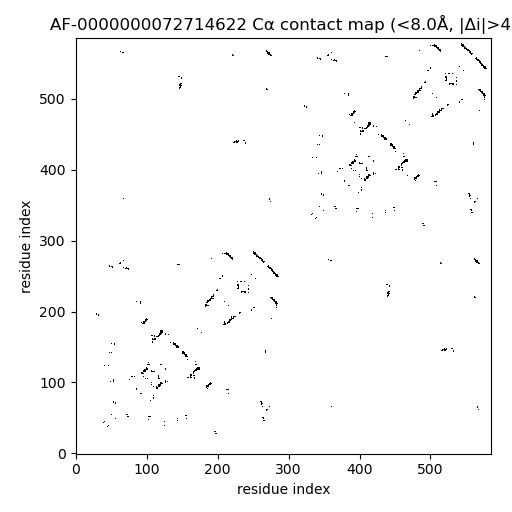12 ALA A C 1
ATOM 1673 O O . ALA A 1 212 ? -2.883 -36.531 -12.359 1 94 212 ALA A O 1
ATOM 1674 N N . GLY A 1 213 ? -4.484 -35.406 -11.289 1 95.31 213 GLY A N 1
ATOM 1675 C CA . GLY A 1 213 ? -3.818 -35.531 -10.008 1 95.31 213 GLY A CA 1
ATOM 1676 C C . GLY A 1 213 ? -2.832 -34.438 -9.719 1 95.31 213 GLY A C 1
ATOM 1677 O O . GLY A 1 213 ? -2.377 -34.281 -8.586 1 95.31 213 GLY A O 1
ATOM 1678 N N . GLY A 1 214 ? -2.52 -33.625 -10.773 1 97.31 214 GLY A N 1
ATOM 1679 C CA . GLY A 1 214 ? -1.64 -32.5 -10.586 1 97.31 214 GLY A CA 1
ATOM 1680 C C . GLY A 1 214 ? -2.275 -31.375 -9.781 1 97.31 214 GLY A C 1
ATOM 1681 O O . GLY A 1 214 ? -3.42 -31.484 -9.336 1 97.31 214 GLY A O 1
ATOM 1682 N N . MET A 1 215 ? -1.456 -30.328 -9.539 1 98 215 MET A N 1
ATOM 1683 C CA . MET A 1 215 ? -1.925 -29.312 -8.594 1 98 215 MET A CA 1
ATOM 1684 C C . MET A 1 215 ? -1.885 -27.922 -9.211 1 98 215 MET A C 1
ATOM 1686 O O . MET A 1 215 ? -1.016 -27.625 -10.031 1 98 215 MET A O 1
ATOM 1690 N N . LEU A 1 216 ? -2.846 -27.094 -8.773 1 98.38 216 LEU A N 1
ATOM 1691 C CA . LEU A 1 216 ? -2.893 -25.672 -9.047 1 98.38 216 LEU A CA 1
ATOM 1692 C C . LEU A 1 216 ? -2.955 -24.859 -7.754 1 98.38 216 LEU A C 1
ATOM 1694 O O . LEU A 1 216 ? -3.859 -25.062 -6.938 1 98.38 216 LEU A O 1
ATOM 1698 N N . PHE A 1 217 ? -1.967 -24.047 -7.512 1 98.75 217 PHE A N 1
ATOM 1699 C CA . PHE A 1 217 ? -1.951 -23.109 -6.387 1 98.75 217 PHE A CA 1
ATOM 1700 C C . PHE A 1 217 ? -2.264 -21.688 -6.855 1 98.75 217 PHE A C 1
ATOM 1702 O O . PHE A 1 217 ? -1.634 -21.188 -7.785 1 98.75 217 PHE A O 1
ATOM 1709 N N . ILE A 1 218 ? -3.238 -21.109 -6.242 1 98.75 218 ILE A N 1
ATOM 1710 C CA . ILE A 1 218 ? -3.553 -19.703 -6.5 1 98.75 218 ILE A CA 1
ATOM 1711 C C . ILE A 1 218 ? -3.398 -18.906 -5.215 1 98.75 218 ILE A C 1
ATOM 1713 O O . ILE A 1 218 ? -4.027 -19.203 -4.199 1 98.75 218 ILE A O 1
ATOM 1717 N N . SER A 1 219 ? -2.553 -17.953 -5.203 1 98.81 219 SER A N 1
ATOM 1718 C CA . SER A 1 219 ? -2.342 -17 -4.113 1 98.81 219 SER A CA 1
ATOM 1719 C C . SER A 1 219 ? -2.57 -15.57 -4.57 1 98.81 219 SER A C 1
ATOM 1721 O O . SER A 1 219 ? -1.86 -15.07 -5.449 1 98.81 219 SER A O 1
ATOM 1723 N N . ASP A 1 220 ? -3.557 -14.914 -3.965 1 98.62 220 ASP A N 1
ATOM 1724 C CA . ASP A 1 220 ? -3.859 -13.562 -4.438 1 98.62 220 ASP A CA 1
ATOM 1725 C C . ASP A 1 220 ? -4.598 -12.766 -3.367 1 98.62 220 ASP A C 1
ATOM 1727 O O . ASP A 1 220 ? -5.168 -13.336 -2.438 1 98.62 220 ASP A O 1
ATOM 1731 N N . ILE A 1 221 ? -4.512 -11.438 -3.555 1 98.5 221 ILE A N 1
ATOM 1732 C CA . ILE A 1 221 ? -5.223 -10.547 -2.645 1 98.5 221 ILE A CA 1
ATOM 1733 C C . ILE A 1 221 ? -6.496 -10.039 -3.314 1 98.5 221 ILE A C 1
ATOM 1735 O O . ILE A 1 221 ? -7.324 -9.391 -2.672 1 98.5 221 ILE A O 1
ATOM 1739 N N . TYR A 1 222 ? -6.68 -10.289 -4.52 1 98 222 TYR A N 1
ATOM 1740 C CA . TYR A 1 222 ? -7.883 -10.008 -5.293 1 98 222 TYR A CA 1
ATOM 1741 C C . TYR A 1 222 ? -8.156 -8.508 -5.344 1 98 222 TYR A C 1
ATOM 1743 O O . TYR A 1 222 ? -9.289 -8.07 -5.109 1 98 222 TYR A O 1
ATOM 1751 N N . ASN A 1 223 ? -7.148 -7.719 -5.484 1 95.94 223 ASN A N 1
ATOM 1752 C CA . ASN A 1 223 ? -7.293 -6.281 -5.688 1 95.94 223 ASN A CA 1
ATOM 1753 C C . ASN A 1 223 ? -7.52 -5.945 -7.16 1 95.94 223 ASN A C 1
ATOM 1755 O O . ASN A 1 223 ? -6.617 -5.445 -7.836 1 95.94 223 ASN A O 1
ATOM 1759 N N . TRP A 1 224 ? -8.789 -6.012 -7.574 1 94.06 224 TRP A N 1
ATOM 1760 C CA . TRP A 1 224 ? -9.164 -5.793 -8.969 1 94.06 224 TRP A CA 1
ATOM 1761 C C . TRP A 1 224 ? -9.32 -4.305 -9.266 1 94.06 224 TRP A C 1
ATOM 1763 O O . TRP A 1 224 ? -9.75 -3.537 -8.398 1 94.06 224 TRP A O 1
ATOM 1773 N N . ARG A 1 225 ? -8.992 -3.949 -10.461 1 87.56 225 ARG A N 1
ATOM 1774 C CA . ARG A 1 225 ? -9.266 -2.582 -10.891 1 87.56 225 ARG A CA 1
ATOM 1775 C C . ARG A 1 225 ? -10.773 -2.33 -10.977 1 87.56 225 ARG A C 1
ATOM 1777 O O . ARG A 1 225 ? -11.258 -1.314 -10.477 1 87.56 225 ARG A O 1
ATOM 1784 N N . ASP A 1 226 ? -11.539 -3.27 -11.531 1 86.44 226 ASP A N 1
ATOM 1785 C CA . ASP A 1 226 ? -12.969 -3.08 -11.742 1 86.44 226 ASP A CA 1
ATOM 1786 C C . ASP A 1 226 ? -13.766 -4.297 -11.273 1 86.44 226 ASP A C 1
ATOM 1788 O O . ASP A 1 226 ? -14.797 -4.633 -11.852 1 86.44 226 ASP A O 1
ATOM 1792 N N . GLY A 1 227 ? -13.164 -5.02 -10.336 1 90.69 227 GLY A N 1
ATOM 1793 C CA . GLY A 1 227 ? -13.867 -6.137 -9.734 1 90.69 227 GLY A CA 1
ATOM 1794 C C . GLY A 1 227 ? -13.695 -7.434 -10.508 1 90.69 227 GLY A C 1
ATOM 1795 O O . GLY A 1 227 ? -13.164 -7.438 -11.617 1 90.69 227 GLY A O 1
ATOM 1796 N N . PRO A 1 228 ? -14.109 -8.531 -9.914 1 93.75 228 PRO A N 1
ATOM 1797 C CA . PRO A 1 228 ? -13.938 -9.852 -10.531 1 93.75 228 PRO A CA 1
ATOM 1798 C C . PRO A 1 228 ? -15.102 -10.227 -11.453 1 93.75 228 PRO A C 1
ATOM 1800 O O . PRO A 1 228 ? -14.992 -11.172 -12.234 1 93.75 228 PRO A O 1
ATOM 1803 N N . GLU A 1 229 ? -16.188 -9.531 -11.375 1 90.56 229 GLU A N 1
ATOM 1804 C CA . GLU A 1 229 ? -17.438 -9.992 -11.969 1 90.56 229 GLU A CA 1
ATOM 1805 C C . GLU A 1 229 ? -17.312 -10.148 -13.484 1 90.56 229 GLU A C 1
ATOM 1807 O O . GLU A 1 229 ? -17.562 -11.234 -14.023 1 90.56 229 GLU A O 1
ATOM 1812 N N . GLU A 1 230 ? -16.859 -9.148 -14.117 1 83.62 230 GLU A N 1
ATOM 1813 C CA . GLU A 1 230 ? -16.781 -9.195 -15.578 1 83.62 230 GLU A CA 1
ATOM 1814 C C . GLU A 1 230 ? -15.648 -10.109 -16.031 1 83.62 230 GLU A C 1
ATOM 1816 O O . GLU A 1 230 ? -15.789 -10.836 -17.016 1 83.62 230 GLU A O 1
ATOM 1821 N N . LEU A 1 231 ? -14.594 -10.156 -15.32 1 88.88 231 LEU A N 1
ATOM 1822 C CA . LEU A 1 231 ? -13.383 -10.844 -15.766 1 88.88 231 LEU A CA 1
ATOM 1823 C C . LEU A 1 231 ? -13.461 -12.336 -15.469 1 88.88 231 LEU A C 1
ATOM 1825 O O . LEU A 1 231 ? -12.805 -13.141 -16.141 1 88.88 231 LEU A O 1
ATOM 1829 N N . LEU A 1 232 ? -14.273 -12.727 -14.5 1 93.62 232 LEU A N 1
ATOM 1830 C CA . LEU A 1 232 ? -14.375 -14.133 -14.141 1 93.62 232 LEU A CA 1
ATOM 1831 C C . LEU A 1 232 ? -15.773 -14.672 -14.445 1 93.62 232 LEU A C 1
ATOM 1833 O O . LEU A 1 232 ? -16.078 -15.828 -14.133 1 93.62 232 LEU A O 1
ATOM 1837 N N . GLY A 1 233 ? -16.656 -13.773 -15.039 1 86.62 233 GLY A N 1
ATOM 1838 C CA . GLY A 1 233 ? -17.984 -14.203 -15.484 1 86.62 233 GLY A CA 1
ATOM 1839 C C . GLY A 1 233 ? -19 -14.234 -14.367 1 86.62 233 GLY A C 1
ATOM 1840 O O . GLY A 1 233 ? -19.875 -15.109 -14.344 1 86.62 233 GLY A O 1
ATOM 1841 N N . GLY A 1 234 ? -18.781 -13.43 -13.414 1 84.75 234 GLY A N 1
ATOM 1842 C CA . GLY A 1 234 ? -19.75 -13.352 -12.336 1 84.75 234 GLY A CA 1
ATOM 1843 C C . GLY A 1 234 ? -20.859 -12.359 -12.602 1 84.75 234 GLY A C 1
ATOM 1844 O O . GLY A 1 234 ? -20.75 -11.508 -13.492 1 84.75 234 GLY A O 1
ATOM 1845 N N . GLU A 1 235 ? -22.062 -12.68 -11.93 1 83.5 235 GLU A N 1
ATOM 1846 C CA . GLU A 1 235 ? -23.188 -11.758 -11.969 1 83.5 235 GLU A CA 1
ATOM 1847 C C . GLU A 1 235 ? -23.469 -11.18 -10.586 1 83.5 235 GLU A C 1
ATOM 1849 O O . GLU A 1 235 ? -23.391 -11.883 -9.578 1 83.5 235 GLU A O 1
ATOM 1854 N N . GLY A 1 236 ? -23.766 -9.875 -10.547 1 81.75 236 GLY A N 1
ATOM 1855 C CA . GLY A 1 236 ? -24.078 -9.258 -9.266 1 81.75 236 GLY A CA 1
ATOM 1856 C C . GLY A 1 236 ? -22.875 -9.117 -8.359 1 81.75 236 GLY A C 1
ATOM 1857 O O . GLY A 1 236 ? -21.75 -8.938 -8.828 1 81.75 236 GLY A O 1
ATOM 1858 N N . ASP A 1 237 ? -23.203 -9.078 -7.066 1 85.38 237 ASP A N 1
ATOM 1859 C CA . ASP A 1 237 ? -22.125 -8.945 -6.078 1 85.38 237 ASP A CA 1
ATOM 1860 C C . ASP A 1 237 ? -21.5 -10.297 -5.77 1 85.38 237 ASP A C 1
ATOM 1862 O O . ASP A 1 237 ? -22.172 -11.211 -5.277 1 85.38 237 ASP A O 1
ATOM 1866 N N . CYS A 1 238 ? -20.281 -10.469 -6.32 1 90.75 238 CYS A N 1
ATOM 1867 C CA . CYS A 1 238 ? -19.547 -11.719 -6.121 1 90.75 238 CYS A CA 1
ATOM 1868 C C . CYS A 1 238 ? -18.141 -11.453 -5.637 1 90.75 238 CYS A C 1
ATOM 1870 O O . CYS A 1 238 ? -17.578 -10.391 -5.891 1 90.75 238 CYS A O 1
ATOM 1872 N N . LEU A 1 239 ? -17.688 -12.406 -4.93 1 95.81 239 LEU A N 1
ATOM 1873 C CA . LEU A 1 239 ? -16.297 -12.398 -4.5 1 95.81 239 LEU A CA 1
ATOM 1874 C C . LEU A 1 239 ? -15.461 -13.383 -5.316 1 95.81 239 LEU A C 1
ATOM 1876 O O . LEU A 1 239 ? -15.984 -14.391 -5.801 1 95.81 239 LEU A O 1
ATOM 1880 N N . THR A 1 240 ? -14.234 -13.125 -5.473 1 97.69 240 THR A N 1
ATOM 1881 C CA . THR A 1 240 ? -13.336 -13.906 -6.312 1 97.69 240 THR A CA 1
ATOM 1882 C C . THR A 1 240 ? -13.328 -15.375 -5.895 1 97.69 240 THR A C 1
ATOM 1884 O O . THR A 1 240 ? -13.406 -16.266 -6.738 1 97.69 240 THR A O 1
ATOM 1887 N N . PRO A 1 241 ? -13.281 -15.742 -4.566 1 97.19 241 PRO A N 1
ATOM 1888 C CA . PRO A 1 241 ? -13.242 -17.156 -4.199 1 97.19 241 PRO A CA 1
ATOM 1889 C C . PRO A 1 241 ? -14.453 -17.938 -4.723 1 97.19 241 PRO A C 1
ATOM 1891 O O . PRO A 1 241 ? -14.305 -19.078 -5.172 1 97.19 241 PRO A O 1
ATOM 1894 N N . SER A 1 242 ? -15.57 -17.312 -4.691 1 96.31 242 SER A N 1
ATOM 1895 C CA . SER A 1 242 ? -16.766 -17.969 -5.215 1 96.31 242 SER A CA 1
ATOM 1896 C C . SER A 1 242 ? -16.672 -18.172 -6.727 1 96.31 242 SER A C 1
ATOM 1898 O O . SER A 1 242 ? -17.062 -19.219 -7.246 1 96.31 242 SER A O 1
ATOM 1900 N N . LEU A 1 243 ? -16.172 -17.203 -7.379 1 97 243 LEU A N 1
ATOM 1901 C CA . LEU A 1 243 ? -16.047 -17.266 -8.828 1 97 243 LEU A CA 1
ATOM 1902 C C . LEU A 1 243 ? -14.961 -18.266 -9.227 1 97 243 LEU A C 1
ATOM 1904 O O . LEU A 1 243 ? -15.086 -18.953 -10.242 1 97 243 LEU A O 1
ATOM 1908 N N . LEU A 1 244 ? -13.883 -18.328 -8.461 1 97.69 244 LEU A N 1
ATOM 1909 C CA . LEU A 1 244 ? -12.844 -19.312 -8.703 1 97.69 244 LEU A CA 1
ATOM 1910 C C . LEU A 1 244 ? -13.414 -20.734 -8.633 1 97.69 244 LEU A C 1
ATOM 1912 O O . LEU A 1 244 ? -13.141 -21.562 -9.5 1 97.69 244 LEU A O 1
ATOM 1916 N N . LYS A 1 245 ? -14.18 -20.984 -7.629 1 96.88 245 LYS A N 1
ATOM 1917 C CA . LYS A 1 245 ? -14.805 -22.297 -7.473 1 96.88 245 LYS A CA 1
ATOM 1918 C C . LYS A 1 245 ? -15.672 -22.641 -8.68 1 96.88 245 LYS A C 1
ATOM 1920 O O . LYS A 1 245 ? -15.625 -23.766 -9.188 1 96.88 245 LYS A O 1
ATOM 1925 N N . LYS A 1 246 ? -16.391 -21.625 -9.102 1 95.88 246 LYS A N 1
ATOM 1926 C CA . LYS A 1 246 ? -17.266 -21.844 -10.242 1 95.88 246 LYS A CA 1
ATOM 1927 C C . LYS A 1 246 ? -16.469 -22.156 -11.508 1 95.88 246 LYS A C 1
ATOM 1929 O O . LYS A 1 246 ? -16.781 -23.109 -12.219 1 95.88 246 LYS A O 1
ATOM 1934 N N . VAL A 1 247 ? -15.484 -21.406 -11.797 1 96.75 247 VAL A N 1
ATOM 1935 C CA . VAL A 1 247 ? -14.719 -21.516 -13.039 1 96.75 247 VAL A CA 1
ATOM 1936 C C . VAL A 1 247 ? -13.883 -22.797 -13.016 1 96.75 247 VAL A C 1
ATOM 1938 O O . VAL A 1 247 ? -13.727 -23.453 -14.039 1 96.75 247 VAL A O 1
ATOM 1941 N N . LEU A 1 248 ? -13.383 -23.203 -11.844 1 97.69 248 LEU A N 1
ATOM 1942 C CA . LEU A 1 248 ? -12.43 -24.312 -11.75 1 97.69 248 LEU A CA 1
ATOM 1943 C C . LEU A 1 248 ? -13.148 -25.625 -11.516 1 97.69 248 LEU A C 1
ATOM 1945 O O . LEU A 1 248 ? -12.57 -26.703 -11.727 1 97.69 248 LEU A O 1
ATOM 1949 N N . ASP A 1 249 ? -14.391 -25.625 -11.148 1 96.5 249 ASP A N 1
ATOM 1950 C CA . ASP A 1 249 ? -15.156 -26.797 -10.703 1 96.5 249 ASP A CA 1
ATOM 1951 C C . ASP A 1 249 ? -15.133 -27.906 -11.742 1 96.5 249 ASP A C 1
ATOM 1953 O O . ASP A 1 249 ? -15.016 -29.078 -11.398 1 96.5 249 ASP A O 1
ATOM 1957 N N . PRO A 1 250 ? -15.234 -27.578 -13.008 1 95.94 250 PRO A N 1
ATOM 1958 C CA . PRO A 1 250 ? -15.312 -28.641 -14.008 1 95.94 250 PRO A CA 1
ATOM 1959 C C . PRO A 1 250 ? -14.07 -29.531 -14.031 1 95.94 250 PRO A C 1
ATOM 1961 O O . PRO A 1 250 ? -14.156 -30.719 -14.359 1 95.94 250 PRO A O 1
ATOM 1964 N N . LYS A 1 251 ? -12.906 -28.984 -13.695 1 96.81 251 LYS A N 1
ATOM 1965 C CA . LYS A 1 251 ? -11.68 -29.75 -13.891 1 96.81 251 LYS A CA 1
ATOM 1966 C C . LYS A 1 251 ? -10.922 -29.922 -12.57 1 96.81 251 LYS A C 1
ATOM 1968 O O . LYS A 1 251 ? -10 -30.734 -12.484 1 96.81 251 LYS A O 1
ATOM 1973 N N . TRP A 1 252 ? -11.352 -29.172 -11.531 1 98 252 TRP A N 1
ATOM 1974 C CA . TRP A 1 252 ? -10.523 -29.125 -10.328 1 98 252 TRP A CA 1
ATOM 1975 C C . TRP A 1 252 ? -11.367 -29.344 -9.078 1 98 252 TRP A C 1
ATOM 1977 O O . TRP A 1 252 ? -12.555 -29.016 -9.055 1 98 252 TRP A O 1
ATOM 1987 N N . THR A 1 253 ? -10.734 -29.859 -8.031 1 97.5 253 THR A N 1
ATOM 1988 C CA . THR A 1 253 ? -11.312 -29.938 -6.695 1 97.5 253 THR A CA 1
ATOM 1989 C C . THR A 1 253 ? -10.508 -29.109 -5.707 1 97.5 253 THR A C 1
ATOM 1991 O O . THR A 1 253 ? -9.281 -29.203 -5.652 1 97.5 253 THR A O 1
ATOM 1994 N N . LEU A 1 254 ? -11.211 -28.312 -4.949 1 98.12 254 LEU A N 1
ATOM 1995 C CA . LEU A 1 254 ? -10.547 -27.516 -3.912 1 98.12 254 LEU A CA 1
ATOM 1996 C C . LEU A 1 254 ? -10.125 -28.406 -2.744 1 98.12 254 LEU A C 1
ATOM 1998 O O . LEU A 1 254 ? -10.961 -29.047 -2.115 1 98.12 254 LEU A O 1
ATOM 2002 N N . GLU A 1 255 ? -8.844 -28.391 -2.393 1 97.31 255 GLU A N 1
ATOM 2003 C CA . GLU A 1 255 ? -8.312 -29.281 -1.364 1 97.31 255 GLU A CA 1
ATOM 2004 C C . GLU A 1 255 ? -8.07 -28.531 -0.057 1 97.31 255 GLU A C 1
ATOM 2006 O O . GLU A 1 255 ? -8.289 -29.078 1.026 1 97.31 255 GLU A O 1
ATOM 2011 N N . GLU A 1 256 ? -7.539 -27.344 -0.179 1 97 256 GLU A N 1
ATOM 2012 C CA . GLU A 1 256 ? -7.133 -26.578 1 1 97 256 GLU A CA 1
ATOM 2013 C C . GLU A 1 256 ? -7.098 -25.094 0.71 1 97 256 GLU A C 1
ATOM 2015 O O . GLU A 1 256 ? -7 -24.672 -0.448 1 97 256 GLU A O 1
ATOM 2020 N N . GLU A 1 257 ? -7.293 -24.312 1.72 1 97.94 257 GLU A N 1
ATOM 2021 C CA . GLU A 1 257 ? -7.129 -22.859 1.626 1 97.94 257 GLU A CA 1
ATOM 2022 C C . GLU A 1 257 ? -6.527 -22.297 2.908 1 97.94 257 GLU A C 1
ATOM 2024 O O . GLU A 1 257 ? -6.746 -22.828 3.994 1 97.94 257 GLU A O 1
ATOM 2029 N N . LYS A 1 258 ? -5.766 -21.25 2.848 1 98.31 258 LYS A N 1
ATOM 2030 C CA . LYS A 1 258 ? -5.211 -20.531 3.988 1 98.31 258 LYS A CA 1
ATOM 2031 C C . LYS A 1 258 ? -4.848 -19.094 3.605 1 98.31 258 LYS A C 1
ATOM 2033 O O . LYS A 1 258 ? -4.898 -18.734 2.43 1 98.31 258 LYS A O 1
ATOM 2038 N N . ASN A 1 259 ? -4.555 -18.297 4.605 1 98.69 259 ASN A N 1
ATOM 2039 C CA . ASN A 1 259 ? -4.066 -16.938 4.406 1 98.69 259 ASN A CA 1
ATOM 2040 C C . ASN A 1 259 ? -2.559 -16.844 4.633 1 98.69 259 ASN A C 1
ATOM 2042 O O . ASN A 1 259 ? -2.014 -17.531 5.496 1 98.69 259 ASN A O 1
ATOM 2046 N N . MET A 1 260 ? -1.907 -16.078 3.83 1 98.75 260 MET A N 1
ATOM 2047 C CA . MET A 1 260 ? -0.465 -15.883 3.951 1 98.75 260 MET A CA 1
ATOM 2048 C C . MET A 1 260 ? -0.1 -14.406 3.773 1 98.75 260 MET A C 1
ATOM 2050 O O . MET A 1 260 ? -0.227 -13.859 2.678 1 98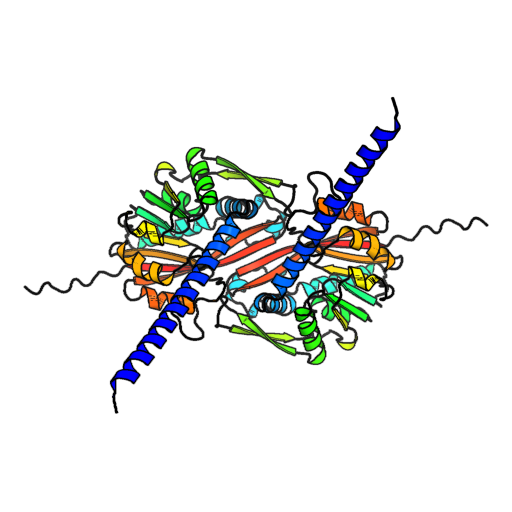.75 260 MET A O 1
ATOM 2054 N N . PRO A 1 261 ? 0.406 -13.773 4.844 1 98.62 261 PRO A N 1
ATOM 2055 C CA . PRO A 1 261 ? 0.757 -12.352 4.742 1 98.62 261 PRO A CA 1
ATOM 2056 C C . PRO A 1 261 ? 2.029 -12.117 3.934 1 98.62 261 PRO A C 1
ATOM 2058 O O . PRO A 1 261 ? 2.891 -13 3.855 1 98.62 261 PRO A O 1
ATOM 2061 N N . PHE A 1 262 ? 2.139 -10.969 3.305 1 98.62 262 PHE A N 1
ATOM 2062 C CA . PHE A 1 262 ? 3.336 -10.492 2.621 1 98.62 262 PHE A CA 1
ATOM 2063 C C . PHE A 1 262 ? 3.396 -8.969 2.635 1 98.62 262 PHE A C 1
ATOM 2065 O O . PHE A 1 262 ? 2.445 -8.305 3.053 1 98.62 262 PHE A O 1
ATOM 2072 N N . PHE A 1 263 ? 4.531 -8.414 2.26 1 98.31 263 PHE A N 1
ATOM 2073 C CA . PHE A 1 263 ? 4.621 -6.965 2.123 1 98.31 263 PHE A CA 1
ATOM 2074 C C . PHE A 1 263 ? 5.434 -6.586 0.893 1 98.31 263 PHE A C 1
ATOM 2076 O O . PHE A 1 263 ? 6.238 -7.383 0.403 1 98.31 263 PHE A O 1
ATOM 2083 N N . VAL A 1 264 ? 5.203 -5.445 0.315 1 97.88 264 VAL A N 1
ATOM 2084 C CA . VAL A 1 264 ? 5.969 -4.797 -0.744 1 97.88 264 VAL A CA 1
ATOM 2085 C C . VAL A 1 264 ? 6.324 -3.371 -0.326 1 97.88 264 VAL A C 1
ATOM 2087 O O . VAL A 1 264 ? 5.445 -2.518 -0.193 1 97.88 264 VAL A O 1
ATOM 2090 N N . PRO A 1 265 ? 7.578 -3.109 -0.115 1 97.5 265 PRO A N 1
ATOM 2091 C CA . PRO A 1 265 ? 7.934 -1.743 0.28 1 97.5 265 PRO A CA 1
ATOM 2092 C C . PRO A 1 265 ? 7.746 -0.734 -0.852 1 97.5 265 PRO A C 1
ATOM 2094 O O . PRO A 1 265 ? 8.008 -1.051 -2.016 1 97.5 265 PRO A O 1
ATOM 2097 N N . ARG A 1 266 ? 7.258 0.412 -0.516 1 97.06 266 ARG A N 1
ATOM 2098 C CA . ARG A 1 266 ? 7.105 1.507 -1.469 1 97.06 266 ARG A CA 1
ATOM 2099 C C . ARG A 1 266 ? 8.188 2.561 -1.272 1 97.06 266 ARG A C 1
ATOM 2101 O O . ARG A 1 266 ? 8.711 3.109 -2.244 1 97.06 266 ARG A O 1
ATOM 2108 N N . CYS A 1 267 ? 8.477 2.867 -0.109 1 96.5 267 CYS A N 1
ATOM 2109 C CA . CYS A 1 267 ? 9.594 3.68 0.342 1 96.5 267 CYS A CA 1
ATOM 2110 C C . CYS A 1 267 ? 10.023 3.287 1.751 1 96.5 267 CYS A C 1
ATOM 2112 O O . CYS A 1 267 ? 9.57 2.275 2.283 1 96.5 267 CYS A O 1
ATOM 2114 N N . ARG A 1 268 ? 10.906 4.078 2.334 1 96.62 268 ARG A N 1
ATOM 2115 C CA . ARG A 1 268 ? 11.5 3.627 3.588 1 96.62 268 ARG A CA 1
ATOM 2116 C C . ARG A 1 268 ? 10.477 3.664 4.719 1 96.62 268 ARG A C 1
ATOM 2118 O O . ARG A 1 268 ? 10.695 3.08 5.781 1 96.62 268 ARG A O 1
ATOM 2125 N N . ARG A 1 269 ? 9.289 4.352 4.508 1 98.44 269 ARG A N 1
ATOM 2126 C CA . ARG A 1 269 ? 8.312 4.508 5.586 1 98.44 269 ARG A CA 1
ATOM 2127 C C . ARG A 1 269 ? 6.949 3.965 5.172 1 98.44 269 ARG A C 1
ATOM 2129 O O . ARG A 1 269 ? 5.977 4.082 5.922 1 98.44 269 ARG A O 1
ATOM 2136 N N . LEU A 1 270 ? 6.844 3.355 4.027 1 98.56 270 LEU A N 1
ATOM 2137 C CA . LEU A 1 270 ? 5.559 2.916 3.502 1 98.56 270 LEU A CA 1
ATOM 2138 C C . LEU A 1 270 ? 5.684 1.555 2.826 1 98.56 270 LEU A C 1
ATOM 2140 O O . LEU A 1 270 ? 6.637 1.311 2.084 1 98.56 270 LEU A O 1
ATOM 2144 N N . ALA A 1 271 ? 4.699 0.71 3.086 1 98.56 271 ALA A N 1
ATOM 2145 C CA . ALA A 1 271 ? 4.625 -0.579 2.402 1 98.56 271 ALA A CA 1
ATOM 2146 C C . ALA A 1 271 ? 3.178 -0.968 2.119 1 98.56 271 ALA A C 1
ATOM 2148 O O . ALA A 1 271 ? 2.258 -0.493 2.791 1 98.56 271 ALA A O 1
ATOM 2149 N N . GLU A 1 272 ? 3.037 -1.71 1.074 1 98.38 272 GLU A N 1
ATOM 2150 C CA . GLU A 1 272 ? 1.808 -2.484 0.929 1 98.38 272 GLU A CA 1
ATOM 2151 C C . GLU A 1 272 ? 1.863 -3.768 1.754 1 98.38 272 GLU A C 1
ATOM 2153 O O . GLU A 1 272 ? 2.859 -4.492 1.718 1 98.38 272 GLU A O 1
ATOM 2158 N N . LEU A 1 273 ? 0.891 -3.947 2.494 1 98.75 273 LEU A N 1
ATOM 2159 C CA . LEU A 1 273 ? 0.746 -5.156 3.295 1 98.75 273 LEU A CA 1
ATOM 2160 C C . LEU A 1 273 ? -0.475 -5.957 2.854 1 98.75 273 LEU A C 1
ATOM 2162 O O . LEU A 1 273 ? -1.599 -5.453 2.881 1 98.75 273 LEU A O 1
ATOM 2166 N N . GLY A 1 274 ? -0.22 -7.211 2.451 1 98.69 274 GLY A N 1
ATOM 2167 C CA . GLY A 1 274 ? -1.285 -8.047 1.928 1 98.69 274 GLY A CA 1
ATOM 2168 C C . GLY A 1 274 ? -1.464 -9.344 2.705 1 98.69 274 GLY A C 1
ATOM 2169 O O . GLY A 1 274 ? -0.502 -9.875 3.262 1 98.69 274 GLY A O 1
ATOM 2170 N N . ASN A 1 275 ? -2.676 -9.773 2.785 1 98.81 275 ASN A N 1
ATOM 2171 C CA . ASN A 1 275 ? -3.053 -11.086 3.291 1 98.81 275 ASN A CA 1
ATOM 2172 C C . ASN A 1 275 ? -3.557 -12 2.174 1 98.81 275 ASN A C 1
ATOM 2174 O O . ASN A 1 275 ? -4.766 -12.141 1.982 1 98.81 275 ASN A O 1
ATOM 2178 N N . ALA A 1 276 ? -2.645 -12.656 1.547 1 98.81 276 ALA A N 1
ATOM 2179 C CA . ALA A 1 276 ? -2.977 -13.414 0.346 1 98.81 276 ALA A CA 1
ATOM 2180 C C . ALA A 1 276 ? -3.834 -14.633 0.688 1 98.81 276 ALA A C 1
ATOM 2182 O O . ALA A 1 276 ? -3.586 -15.312 1.685 1 98.81 276 ALA A O 1
ATOM 2183 N N . HIS A 1 277 ? -4.875 -14.836 -0.098 1 98.81 277 HIS A N 1
ATOM 2184 C CA . HIS A 1 277 ? -5.668 -16.062 -0.053 1 98.81 277 HIS A CA 1
ATOM 2185 C C . HIS A 1 277 ? -5.039 -17.156 -0.908 1 98.81 277 HIS A C 1
ATOM 2187 O O . HIS A 1 277 ? -5 -17.047 -2.135 1 98.81 277 HIS A O 1
ATOM 2193 N N . VAL A 1 278 ? -4.535 -18.188 -0.219 1 98.88 278 VAL A N 1
ATOM 2194 C CA . VAL A 1 278 ? -3.914 -19.297 -0.927 1 98.88 278 VAL A CA 1
ATOM 2195 C C . VAL A 1 278 ? -4.906 -20.453 -1.05 1 98.88 278 VAL A C 1
ATOM 2197 O O . VAL A 1 278 ? -5.387 -20.969 -0.042 1 98.88 278 VAL A O 1
ATOM 2200 N N . THR A 1 279 ? -5.188 -20.812 -2.283 1 98.81 279 THR A N 1
ATOM 2201 C CA . THR A 1 279 ? -6.078 -21.938 -2.541 1 98.81 279 THR A CA 1
ATOM 2202 C C . THR A 1 279 ? -5.352 -23.047 -3.312 1 98.81 279 THR A C 1
ATOM 2204 O O . THR A 1 279 ? -4.547 -22.75 -4.203 1 98.81 279 THR A O 1
ATOM 2207 N N . VAL A 1 280 ? -5.656 -24.266 -2.918 1 98.75 280 VAL A N 1
ATOM 2208 C CA . VAL A 1 280 ? -5.027 -25.438 -3.52 1 98.75 280 VAL A CA 1
ATOM 2209 C C . VAL A 1 280 ? -6.078 -26.266 -4.25 1 98.75 280 VAL A C 1
ATOM 2211 O O . VAL A 1 280 ? -7.074 -26.688 -3.656 1 98.75 280 VAL A O 1
ATOM 2214 N N . TRP A 1 281 ? -5.816 -26.516 -5.504 1 98.62 281 TRP A N 1
ATOM 2215 C CA . TRP A 1 281 ? -6.758 -27.25 -6.352 1 98.62 281 TRP A CA 1
ATOM 2216 C C . TRP A 1 281 ? -6.113 -28.5 -6.938 1 98.62 281 TRP A C 1
ATOM 2218 O O . TRP A 1 281 ? -5 -28.438 -7.461 1 98.62 281 TRP A O 1
ATOM 2228 N N . LYS A 1 282 ? -6.816 -29.609 -6.902 1 98.12 282 LYS A N 1
ATOM 2229 C CA . LYS A 1 282 ? -6.352 -30.859 -7.496 1 98.12 282 LYS A CA 1
ATOM 2230 C C . LYS A 1 282 ? -7.082 -31.156 -8.805 1 98.12 282 LYS A C 1
ATOM 2232 O O . LYS A 1 282 ? -8.312 -31.062 -8.859 1 98.12 282 LYS A O 1
ATOM 2237 N N . ARG A 1 283 ? -6.336 -31.484 -9.82 1 97.56 283 ARG A N 1
ATOM 2238 C CA . ARG A 1 283 ? -6.918 -31.812 -11.117 1 97.56 283 ARG A CA 1
ATOM 2239 C C . ARG A 1 283 ? -7.68 -33.125 -11.055 1 97.56 283 ARG A C 1
ATOM 2241 O O . ARG A 1 283 ? -7.125 -34.156 -10.664 1 97.56 283 ARG A O 1
ATOM 2248 N N . ARG A 1 284 ? -8.953 -33.062 -11.508 1 95.44 284 ARG A N 1
ATOM 2249 C CA . ARG A 1 284 ? -9.797 -34.25 -11.492 1 95.44 284 ARG A CA 1
ATOM 2250 C C . ARG A 1 284 ? -9.344 -35.25 -12.547 1 95.44 284 ARG A C 1
ATOM 2252 O O . ARG A 1 284 ? -8.734 -34.875 -13.555 1 95.44 284 ARG A O 1
ATOM 2259 N N . GLU A 1 285 ? -9.625 -36.594 -12.297 1 87 285 GLU A N 1
ATOM 2260 C CA . GLU A 1 285 ? -9.406 -37.625 -13.289 1 87 285 GLU A CA 1
ATOM 2261 C C . GLU A 1 285 ? -10.406 -37.531 -14.43 1 87 285 GLU A C 1
ATOM 2263 O O . GLU A 1 285 ? -11.57 -37.188 -14.219 1 87 285 GLU A O 1
ATOM 2268 N N . THR A 1 286 ? -10.008 -37.156 -15.609 1 67.94 286 THR A N 1
ATOM 2269 C CA . THR A 1 286 ? -10.945 -37.188 -16.734 1 67.94 286 THR A CA 1
ATOM 2270 C C . THR A 1 286 ? -11.719 -38.5 -16.781 1 67.94 286 THR A C 1
ATOM 2272 O O . THR A 1 286 ? -11.133 -39.562 -16.672 1 67.94 286 THR A O 1
ATOM 2275 N N . LEU A 1 287 ? -12.938 -38.531 -16.328 1 52.66 287 LEU A N 1
ATOM 2276 C CA . LEU A 1 287 ? -13.758 -39.719 -16.5 1 52.66 287 LEU A CA 1
ATOM 2277 C C . LEU A 1 287 ? -13.68 -40.25 -17.938 1 52.66 287 LEU A C 1
ATOM 2279 O O . LEU A 1 287 ? -13.977 -39.5 -18.875 1 52.66 287 LEU A O 1
ATOM 2283 N N . VAL A 1 288 ? -12.648 -40.969 -18.344 1 50.97 288 VAL A N 1
ATOM 2284 C CA . VAL A 1 288 ? -12.703 -41.719 -19.594 1 50.97 288 VAL A CA 1
ATOM 2285 C C . VAL A 1 288 ? -14.062 -42.375 -19.75 1 50.97 288 VAL A C 1
ATOM 2287 O O . VAL A 1 288 ? -14.5 -43.125 -18.859 1 50.97 288 VAL A O 1
ATOM 2290 N N . GLU A 1 289 ? -14.977 -41.75 -20.344 1 47.94 289 GLU A N 1
ATOM 2291 C CA . GLU A 1 289 ? -16.109 -42.562 -20.797 1 47.94 289 GLU A CA 1
ATOM 2292 C C . GLU A 1 289 ? -15.633 -43.906 -21.328 1 47.94 289 GLU A C 1
ATOM 2294 O O . GLU A 1 289 ? -14.641 -44 -22.062 1 47.94 289 GLU A O 1
ATOM 2299 N N . PRO A 1 290 ? -16.047 -45.094 -20.688 1 44.88 290 PRO A N 1
ATOM 2300 C CA . PRO A 1 290 ? -15.742 -46.438 -21.25 1 44.88 290 PRO A CA 1
ATOM 2301 C C . PRO A 1 290 ? -15.891 -46.469 -22.766 1 44.88 290 PRO A C 1
ATOM 2303 O O . PRO A 1 290 ? -16.797 -45.812 -23.312 1 44.88 290 PRO A O 1
ATOM 2306 N N . ASN A 1 291 ? -14.836 -46.531 -23.453 1 40.91 291 ASN A N 1
ATOM 2307 C CA . ASN A 1 291 ? -15 -46.938 -24.844 1 40.91 291 ASN A CA 1
ATOM 2308 C C . ASN A 1 291 ? -16.125 -47.969 -25 1 40.91 291 ASN A C 1
ATOM 2310 O O . ASN A 1 291 ? -16.172 -48.969 -24.281 1 40.91 291 ASN A O 1
ATOM 2314 N N . GLU A 1 292 ? -17.344 -47.531 -25.344 1 38.59 292 GLU A N 1
ATOM 2315 C CA . GLU A 1 292 ? -18.203 -48.562 -25.922 1 38.59 292 GLU A CA 1
ATOM 2316 C C . GLU A 1 292 ? -17.422 -49.469 -26.859 1 38.59 292 GLU A C 1
ATOM 2318 O O . GLU A 1 292 ? -16.969 -49.062 -27.922 1 38.59 292 GLU A O 1
ATOM 2323 N N . GLU A 1 293 ? -16.734 -50.469 -26.266 1 30.27 293 GLU A N 1
ATOM 2324 C CA . GLU A 1 293 ? -16.672 -51.656 -27.094 1 30.27 293 GLU A CA 1
ATOM 2325 C C . GLU A 1 293 ? -18.078 -52.219 -27.344 1 30.27 293 GLU A C 1
ATOM 2327 O O . GLU A 1 293 ? -18.891 -52.281 -26.422 1 30.27 293 GLU A O 1
ATOM 2332 N N . MET B 1 1 ? 35.688 46.156 -32.531 1 27.5 1 MET B N 1
ATOM 2333 C CA . MET B 1 1 ? 34.875 44.938 -32.594 1 27.5 1 MET B CA 1
ATOM 2334 C C . MET B 1 1 ? 34.062 44.781 -31.297 1 27.5 1 MET B C 1
ATOM 2336 O O . MET B 1 1 ? 34.625 44.812 -30.203 1 27.5 1 MET B O 1
ATOM 2340 N N . ASP B 1 2 ? 32.656 44.969 -31.328 1 28.56 2 ASP B N 1
ATOM 2341 C CA . ASP B 1 2 ? 31.625 45.438 -30.422 1 28.56 2 ASP B CA 1
ATOM 2342 C C . ASP B 1 2 ? 31.297 44.375 -29.391 1 28.56 2 ASP B C 1
ATOM 2344 O O . ASP B 1 2 ? 31.031 43.219 -29.75 1 28.56 2 ASP B O 1
ATOM 2348 N N . THR B 1 3 ? 31.672 44.5 -28.125 1 42.47 3 THR B N 1
ATOM 2349 C CA . THR B 1 3 ? 31.469 43.844 -26.844 1 42.47 3 THR B CA 1
ATOM 2350 C C . THR B 1 3 ? 29.969 43.688 -26.578 1 42.47 3 THR B C 1
ATOM 2352 O O . THR B 1 3 ? 29.578 43.125 -25.547 1 42.47 3 THR B O 1
ATOM 2355 N N . THR B 1 4 ? 29.094 44.438 -27.312 1 41.22 4 THR B N 1
ATOM 2356 C CA . THR B 1 4 ? 27.672 44.438 -27.016 1 41.22 4 THR B CA 1
ATOM 2357 C C . THR B 1 4 ? 27.031 43.094 -27.391 1 41.22 4 THR B C 1
ATOM 2359 O O . THR B 1 4 ? 26.016 42.688 -26.812 1 41.22 4 THR B O 1
ATOM 2362 N N . SER B 1 5 ? 27.531 42.375 -28.406 1 39 5 SER B N 1
ATOM 2363 C CA . SER B 1 5 ? 26.812 41.188 -28.875 1 39 5 SER B CA 1
ATOM 2364 C C . SER B 1 5 ? 26.875 40.062 -27.859 1 39 5 SER B C 1
ATOM 2366 O O . SER B 1 5 ? 26.141 39.094 -27.953 1 39 5 SER B O 1
ATOM 2368 N N . ILE B 1 6 ? 27.906 40.062 -27 1 38.53 6 ILE B N 1
ATOM 2369 C CA . ILE B 1 6 ? 28.047 38.938 -26.109 1 38.53 6 ILE B CA 1
ATOM 2370 C C . ILE B 1 6 ? 27 39.031 -25 1 38.53 6 ILE B C 1
ATOM 2372 O O . ILE B 1 6 ? 26.531 38 -24.484 1 38.53 6 ILE B O 1
ATOM 2376 N N . VAL B 1 7 ? 26.547 40.281 -24.609 1 40.75 7 VAL B N 1
ATOM 2377 C CA . VAL B 1 7 ? 25.625 40.406 -23.484 1 40.75 7 VAL B CA 1
ATOM 2378 C C . VAL B 1 7 ? 24.25 39.906 -23.922 1 40.75 7 VAL B C 1
ATOM 2380 O O . VAL B 1 7 ? 23.547 39.25 -23.141 1 40.75 7 VAL B O 1
ATOM 2383 N N . LEU B 1 8 ? 23.891 40.094 -25.25 1 39.84 8 LEU B N 1
ATOM 2384 C CA . LEU B 1 8 ? 22.547 39.656 -25.641 1 39.84 8 LEU B CA 1
ATOM 2385 C C . LEU B 1 8 ? 22.438 38.156 -25.672 1 39.84 8 LEU B C 1
ATOM 2387 O O . LEU B 1 8 ? 21.391 37.594 -25.375 1 39.84 8 LEU B O 1
ATOM 2391 N N . SER B 1 9 ? 23.516 37.5 -26 1 41.19 9 SER B N 1
ATOM 2392 C CA . SER B 1 9 ? 23.406 36.062 -26.094 1 41.19 9 SER B CA 1
ATOM 2393 C C . SER B 1 9 ? 23.266 35.406 -24.719 1 41.19 9 SER B C 1
ATOM 2395 O O . SER B 1 9 ? 22.562 34.406 -24.562 1 41.19 9 SER B O 1
ATOM 2397 N N . SER B 1 10 ? 23.859 36.062 -23.734 1 39.81 10 SER B N 1
ATOM 2398 C CA . SER B 1 10 ? 23.75 35.438 -22.422 1 39.81 10 SER B CA 1
ATOM 2399 C C . SER B 1 10 ? 22.359 35.656 -21.828 1 39.81 10 SER B C 1
ATOM 2401 O O . SER B 1 10 ? 21.859 34.781 -21.109 1 39.81 10 SER B O 1
ATOM 2403 N N . ALA B 1 11 ? 21.797 36.812 -22.172 1 43.91 11 ALA B N 1
ATOM 2404 C CA . ALA B 1 11 ? 20.453 37.062 -21.656 1 43.91 11 ALA B CA 1
ATOM 2405 C C . ALA B 1 11 ? 19.422 36.125 -22.297 1 43.91 11 ALA B C 1
ATOM 2407 O O . ALA B 1 11 ? 18.516 35.625 -21.625 1 43.91 11 ALA B O 1
ATOM 2408 N N . VAL B 1 12 ? 19.609 35.812 -23.547 1 45.41 12 VAL B N 1
ATOM 2409 C CA . VAL B 1 12 ? 18.672 34.906 -24.234 1 45.41 12 VAL B CA 1
ATOM 2410 C C . VAL B 1 12 ? 18.828 33.5 -23.688 1 45.41 12 VAL B C 1
ATOM 2412 O O . VAL B 1 12 ? 17.844 32.781 -23.469 1 45.41 12 VAL B O 1
ATOM 2415 N N . VAL B 1 13 ? 19.969 33.125 -23.328 1 43.66 13 VAL B N 1
ATOM 2416 C CA . VAL B 1 13 ? 20.172 31.797 -22.766 1 43.66 13 VAL B CA 1
ATOM 2417 C C . VAL B 1 13 ? 19.609 31.734 -21.344 1 43.66 13 VAL B C 1
ATOM 2419 O O . VAL B 1 13 ? 18.984 30.734 -20.969 1 43.66 13 VAL B O 1
ATOM 2422 N N . ILE B 1 14 ? 19.75 32.844 -20.578 1 47.19 14 ILE B N 1
ATOM 2423 C CA . ILE B 1 14 ? 19.188 32.875 -19.219 1 47.19 14 ILE B CA 1
ATOM 2424 C C . ILE B 1 14 ? 17.672 32.875 -19.281 1 47.19 14 ILE B C 1
ATOM 2426 O O . ILE B 1 14 ? 17 32.156 -18.531 1 47.19 14 ILE B O 1
ATOM 2430 N N . THR B 1 15 ? 17.219 33.562 -20.344 1 48.72 15 THR B N 1
ATOM 2431 C CA . THR B 1 15 ? 15.773 33.625 -20.453 1 48.72 15 THR B CA 1
ATOM 2432 C C . THR B 1 15 ? 15.203 32.281 -20.906 1 48.72 15 THR B C 1
ATOM 2434 O O . THR B 1 15 ? 14.156 31.844 -20.406 1 48.72 15 THR B O 1
ATOM 2437 N N . THR B 1 16 ? 15.969 31.688 -21.734 1 48.56 16 THR B N 1
ATOM 2438 C CA . THR B 1 16 ? 15.508 30.391 -22.188 1 48.56 16 THR B CA 1
ATOM 2439 C C . THR B 1 16 ? 15.625 29.344 -21.078 1 48.56 16 THR B C 1
ATOM 2441 O O . THR B 1 16 ? 14.75 28.484 -20.938 1 48.56 16 THR B O 1
ATOM 2444 N N . GLY B 1 17 ? 16.562 29.438 -20.25 1 45.88 17 GLY B N 1
ATOM 2445 C CA . GLY B 1 17 ? 16.719 28.547 -19.109 1 45.88 17 GLY B CA 1
ATOM 2446 C C . GLY B 1 17 ? 15.672 28.75 -18.031 1 45.88 17 GLY B C 1
ATOM 2447 O O . GLY B 1 17 ? 15.117 27.781 -17.516 1 45.88 17 GLY B O 1
ATOM 2448 N N . VAL B 1 18 ? 15.484 30.047 -17.719 1 46.97 18 VAL B N 1
ATOM 2449 C CA . VAL B 1 18 ? 14.445 30.375 -16.75 1 46.97 18 VAL B CA 1
ATOM 2450 C C . VAL B 1 18 ? 13.078 29.953 -17.297 1 46.97 18 VAL B C 1
ATOM 2452 O O . VAL B 1 18 ? 12.258 29.406 -16.562 1 46.97 18 VAL B O 1
ATOM 2455 N N . ALA B 1 19 ? 12.977 30.125 -18.578 1 49.69 19 ALA B N 1
ATOM 2456 C CA . ALA B 1 19 ? 11.711 29.734 -19.188 1 49.69 19 ALA B CA 1
ATOM 2457 C C . ALA B 1 19 ? 11.547 28.219 -19.203 1 49.69 19 ALA B C 1
ATOM 2459 O O . ALA B 1 19 ? 10.469 27.703 -18.891 1 49.69 19 ALA B O 1
ATOM 2460 N N . ALA B 1 20 ? 12.516 27.547 -19.531 1 50.25 20 ALA B N 1
ATOM 2461 C CA . ALA B 1 20 ? 12.477 26.094 -19.562 1 50.25 20 ALA B CA 1
ATOM 2462 C C . ALA B 1 20 ? 12.281 25.516 -18.156 1 50.25 20 ALA B C 1
ATOM 2464 O O . ALA B 1 20 ? 11.5 24.578 -17.969 1 50.25 20 ALA B O 1
ATOM 2465 N N . LEU B 1 21 ? 12.938 26.078 -17.25 1 49.19 21 LEU B N 1
ATOM 2466 C CA . LEU B 1 21 ? 12.766 25.688 -15.852 1 49.19 21 LEU B CA 1
ATOM 2467 C C . LEU B 1 21 ? 11.359 26.016 -15.367 1 49.19 21 LEU B C 1
ATOM 2469 O O . LEU B 1 21 ? 10.75 25.234 -14.633 1 49.19 21 LEU B O 1
ATOM 2473 N N . ALA B 1 22 ? 10.953 27.188 -15.75 1 51.06 22 ALA B N 1
ATOM 2474 C CA . ALA B 1 22 ? 9.586 27.578 -15.398 1 51.06 22 ALA B CA 1
ATOM 2475 C C . ALA B 1 22 ? 8.562 26.641 -16.047 1 51.06 22 ALA B C 1
ATOM 2477 O O . ALA B 1 22 ? 7.586 26.25 -15.414 1 51.06 22 ALA B O 1
ATOM 2478 N N . LEU B 1 23 ? 8.82 26.359 -17.312 1 47.47 23 LEU B N 1
ATOM 2479 C CA . LEU B 1 23 ? 7.934 25.438 -18.016 1 47.47 23 LEU B CA 1
ATOM 2480 C C . LEU B 1 23 ? 7.992 24.047 -17.406 1 47.47 23 LEU B C 1
ATOM 2482 O O . LEU B 1 23 ? 6.965 23.375 -17.281 1 47.47 23 LEU B O 1
ATOM 2486 N N . TYR B 1 24 ? 9.109 23.656 -17.031 1 44.66 24 TYR B N 1
ATOM 2487 C CA . TYR B 1 24 ? 9.273 22.375 -16.375 1 44.66 24 TYR B CA 1
ATOM 2488 C C . TYR B 1 24 ? 8.547 22.359 -15.031 1 44.66 24 TYR B C 1
ATOM 2490 O O . TYR B 1 24 ? 7.82 21.406 -14.727 1 44.66 24 TYR B O 1
ATOM 2498 N N . LYS B 1 25 ? 8.734 23.406 -14.289 1 53.56 25 LYS B N 1
ATOM 2499 C CA . LYS B 1 25 ? 8.062 23.531 -13 1 53.56 25 LYS B CA 1
ATOM 2500 C C . LYS B 1 25 ? 6.543 23.547 -13.172 1 53.56 25 LYS B C 1
ATOM 2502 O O . LYS B 1 25 ? 5.824 22.906 -12.398 1 53.56 25 LYS B O 1
ATOM 2507 N N . TRP B 1 26 ? 6.238 24.312 -14.211 1 51.97 26 TRP B N 1
ATOM 2508 C CA . TRP B 1 26 ? 4.812 24.375 -14.516 1 51.97 26 TRP B CA 1
ATOM 2509 C C . TRP B 1 26 ? 4.281 23 -14.922 1 51.97 26 TRP B C 1
ATOM 2511 O O . TRP B 1 26 ? 3.248 22.562 -14.414 1 51.97 26 TRP B O 1
ATOM 2521 N N . HIS B 1 27 ? 5 22.266 -15.727 1 48.69 27 HIS B N 1
ATOM 2522 C CA . HIS B 1 27 ? 4.59 20.938 -16.156 1 48.69 27 HIS B CA 1
ATOM 2523 C C . HIS B 1 27 ? 4.594 19.953 -14.992 1 48.69 27 HIS B C 1
ATOM 2525 O O . HIS B 1 27 ? 3.662 19.156 -14.844 1 48.69 27 HIS B O 1
ATOM 2531 N N . HIS B 1 28 ? 5.539 20.078 -14.18 1 53.25 28 HIS B N 1
ATOM 2532 C CA . HIS B 1 28 ? 5.641 19.203 -13.023 1 53.25 28 HIS B CA 1
ATOM 2533 C C . HIS B 1 28 ? 4.508 19.469 -12.031 1 53.25 28 HIS B C 1
ATOM 2535 O O . HIS B 1 28 ? 3.877 18.531 -11.539 1 53.25 28 HIS B O 1
ATOM 2541 N N . THR B 1 29 ? 4.371 20.797 -11.852 1 53.19 29 THR B N 1
ATOM 2542 C CA . THR B 1 29 ? 3.303 21.203 -10.945 1 53.19 29 THR B CA 1
ATOM 2543 C C . THR B 1 29 ? 1.95 20.703 -11.445 1 53.19 29 THR B C 1
ATOM 2545 O O . THR B 1 29 ? 1.14 20.203 -10.672 1 53.19 29 THR B O 1
ATOM 2548 N N . ARG B 1 30 ? 1.772 20.75 -12.672 1 53.66 30 ARG B N 1
ATOM 2549 C CA . ARG B 1 30 ? 0.521 20.312 -13.281 1 53.66 30 ARG B CA 1
ATOM 2550 C C . ARG B 1 30 ? 0.37 18.797 -13.188 1 53.66 30 ARG B C 1
ATOM 2552 O O . ARG B 1 30 ? -0.731 18.297 -12.961 1 53.66 30 ARG B O 1
ATOM 2559 N N . GLU B 1 31 ? 1.499 18.219 -13.242 1 54.09 31 GLU B N 1
ATOM 2560 C CA . GLU B 1 31 ? 1.457 16.75 -13.211 1 54.09 31 GLU B CA 1
ATOM 2561 C C . GLU B 1 31 ? 1.154 16.25 -11.805 1 54.09 31 GLU B C 1
ATOM 2563 O O . GLU B 1 31 ? 0.379 15.305 -11.633 1 54.09 31 GLU B O 1
ATOM 2568 N N . VAL B 1 32 ? 1.664 16.953 -10.883 1 50.5 32 VAL B N 1
ATOM 2569 C CA . VAL B 1 32 ? 1.423 16.578 -9.492 1 50.5 32 VAL B CA 1
ATOM 2570 C C . VAL B 1 32 ? -0.04 16.828 -9.141 1 50.5 32 VAL B C 1
ATOM 2572 O O . VAL B 1 32 ? -0.701 15.961 -8.555 1 50.5 32 VAL B O 1
ATOM 2575 N N . LEU B 1 33 ? -0.46 17.984 -9.492 1 55.47 33 LEU B N 1
ATOM 2576 C CA . LEU B 1 33 ? -1.852 18.312 -9.219 1 55.47 33 LEU B CA 1
ATOM 2577 C C . LEU B 1 33 ? -2.797 17.375 -9.961 1 55.47 33 LEU B C 1
ATOM 2579 O O . LEU B 1 33 ? -3.82 16.969 -9.422 1 55.47 33 LEU B O 1
ATOM 2583 N N . LYS B 1 34 ? -2.451 16.984 -11.195 1 59.12 34 LYS B N 1
ATOM 2584 C CA . LYS B 1 34 ? -3.268 16.078 -12 1 59.12 34 LYS B CA 1
ATOM 2585 C C . LYS B 1 34 ? -3.307 14.688 -11.383 1 59.12 34 LYS B C 1
ATOM 2587 O O . LYS B 1 34 ? -4.371 14.07 -11.305 1 59.12 34 LYS B O 1
ATOM 2592 N N . THR B 1 35 ? -2.141 14.406 -10.93 1 54.03 35 THR B N 1
ATOM 2593 C CA . THR B 1 35 ? -2.062 13.086 -10.312 1 54.03 35 THR B CA 1
ATOM 2594 C C . THR B 1 35 ? -2.934 13.023 -9.062 1 54.03 35 THR B C 1
ATOM 2596 O O . THR B 1 35 ? -3.666 12.055 -8.852 1 54.03 35 THR B O 1
ATOM 2599 N N . TYR B 1 36 ? -2.818 14.117 -8.336 1 52.31 36 TYR B N 1
ATOM 2600 C CA . TYR B 1 36 ? -3.658 14.18 -7.148 1 52.31 36 TYR B CA 1
ATOM 2601 C C . TYR B 1 36 ? -5.133 14.234 -7.523 1 52.31 36 TYR B C 1
ATOM 2603 O O . TYR B 1 36 ? -5.949 13.484 -6.973 1 52.31 36 TYR B O 1
ATOM 2611 N N . GLN B 1 37 ? -5.492 15.055 -8.375 1 54.88 37 GLN B N 1
ATOM 2612 C CA . GLN B 1 37 ? -6.887 15.211 -8.773 1 54.88 37 GLN B CA 1
ATOM 2613 C C . GLN B 1 37 ? -7.434 13.922 -9.383 1 54.88 37 GLN B C 1
ATOM 2615 O O . GLN B 1 37 ? -8.57 13.531 -9.102 1 54.88 37 GLN B O 1
ATOM 2620 N N . ASP B 1 38 ? -6.594 13.297 -10.219 1 57.84 38 ASP B N 1
ATOM 2621 C CA . ASP B 1 38 ? -7.016 12.039 -10.828 1 57.84 38 ASP B CA 1
ATOM 2622 C C . ASP B 1 38 ? -7.262 10.969 -9.766 1 57.84 38 ASP B C 1
ATOM 2624 O O . ASP B 1 38 ? -8.234 10.211 -9.852 1 57.84 38 ASP B O 1
ATOM 2628 N N . ARG B 1 39 ? -6.387 11.008 -8.789 1 62.31 39 ARG B N 1
ATOM 2629 C CA . ARG B 1 39 ? -6.516 10.055 -7.688 1 62.31 39 ARG B CA 1
ATOM 2630 C C . ARG B 1 39 ? -7.812 10.281 -6.918 1 62.31 39 ARG B C 1
ATOM 2632 O O . ARG B 1 39 ? -8.555 9.328 -6.652 1 62.31 39 ARG B O 1
ATOM 2639 N N . TYR B 1 40 ? -8.156 11.492 -6.746 1 55.53 40 TYR B N 1
ATOM 2640 C CA . TYR B 1 40 ? -9.281 11.758 -5.855 1 55.53 40 TYR B CA 1
ATOM 2641 C C . TYR B 1 40 ? -10.555 12.047 -6.648 1 55.53 40 TYR B C 1
ATOM 2643 O O . TYR B 1 40 ? -11.594 12.367 -6.07 1 55.53 40 TYR B O 1
ATOM 2651 N N . ASN B 1 41 ? -10.422 11.883 -7.836 1 61.19 41 ASN B N 1
ATOM 2652 C CA . ASN B 1 41 ? -11.617 11.781 -8.664 1 61.19 41 ASN B CA 1
ATOM 2653 C C . ASN B 1 41 ? -12.094 10.336 -8.781 1 61.19 41 ASN B C 1
ATOM 2655 O O . ASN B 1 41 ? -13.18 10.078 -9.297 1 61.19 41 ASN B O 1
ATOM 2659 N N . ASP B 1 42 ? -11.281 9.578 -8.211 1 73.25 42 ASP B N 1
ATOM 2660 C CA . ASP B 1 42 ? -11.633 8.164 -8.133 1 73.25 42 ASP B CA 1
ATOM 2661 C C . ASP B 1 42 ? -12.453 7.867 -6.879 1 73.25 42 ASP B C 1
ATOM 2663 O O . ASP B 1 42 ? -11.953 7.988 -5.758 1 73.25 42 ASP B O 1
ATOM 2667 N N . GLN B 1 43 ? -13.703 7.562 -7.082 1 81 43 GLN B N 1
ATOM 2668 C CA . GLN B 1 43 ? -14.625 7.281 -5.988 1 81 43 GLN B CA 1
ATOM 2669 C C . GLN B 1 43 ? -14.062 6.215 -5.055 1 81 43 GLN B C 1
ATOM 2671 O O . GLN B 1 43 ? -14.273 6.273 -3.842 1 81 43 GLN B O 1
ATOM 2676 N N . LYS B 1 44 ? -13.344 5.328 -5.609 1 86.56 44 LYS B N 1
ATOM 2677 C CA . LYS B 1 44 ? -12.75 4.285 -4.777 1 86.56 44 LYS B CA 1
ATOM 2678 C C . LYS B 1 44 ? -11.727 4.867 -3.807 1 86.56 44 LYS B C 1
ATOM 2680 O O . LYS B 1 44 ? -11.648 4.445 -2.652 1 86.56 44 LYS B O 1
ATOM 2685 N N . GLU B 1 45 ? -11 5.812 -4.328 1 89.69 45 GLU B N 1
ATOM 2686 C CA . GLU B 1 45 ? -10.016 6.445 -3.455 1 89.69 45 GLU B CA 1
ATOM 2687 C C . GLU B 1 45 ? -10.695 7.23 -2.336 1 89.69 45 GLU B C 1
ATOM 2689 O O . GLU B 1 45 ? -10.227 7.223 -1.195 1 89.69 45 GLU B O 1
ATOM 2694 N N . ILE B 1 46 ? -11.75 7.902 -2.627 1 88.94 46 ILE B N 1
ATOM 2695 C CA . ILE B 1 46 ? -12.5 8.625 -1.605 1 88.94 46 ILE B CA 1
ATOM 2696 C C . ILE B 1 46 ? -12.992 7.656 -0.536 1 88.94 46 ILE B C 1
ATOM 2698 O O . ILE B 1 46 ? -12.852 7.918 0.661 1 88.94 46 ILE B O 1
ATOM 2702 N N . GLN B 1 47 ? -13.484 6.559 -0.981 1 90.38 47 GLN B N 1
ATOM 2703 C CA . GLN B 1 47 ? -13.977 5.535 -0.063 1 90.38 47 GLN B CA 1
ATOM 2704 C C . GLN B 1 47 ? -12.852 5.004 0.822 1 90.38 47 GLN B C 1
ATOM 2706 O O . GLN B 1 47 ? -13.055 4.777 2.018 1 90.38 47 GLN B O 1
ATOM 2711 N N . ARG B 1 48 ? -11.734 4.797 0.224 1 94.12 48 ARG B N 1
ATOM 2712 C CA . ARG B 1 48 ? -10.57 4.328 0.973 1 94.12 48 ARG B CA 1
ATOM 2713 C C . ARG B 1 48 ? -10.156 5.348 2.029 1 94.12 48 ARG B C 1
ATOM 2715 O O . ARG B 1 48 ? -9.852 4.98 3.166 1 94.12 48 ARG B O 1
ATOM 2722 N N . GLN B 1 49 ? -10.211 6.598 1.648 1 93.5 49 GLN B N 1
ATOM 2723 C CA . GLN B 1 49 ? -9.852 7.664 2.582 1 93.5 49 GLN B CA 1
ATOM 2724 C C . GLN B 1 49 ? -10.875 7.77 3.709 1 93.5 49 GLN B C 1
ATOM 2726 O O . GLN B 1 49 ? -10.516 8.023 4.859 1 93.5 49 GLN B O 1
ATOM 2731 N N . MET B 1 50 ? -12.133 7.594 3.34 1 94.38 50 MET B N 1
ATOM 2732 C CA . MET B 1 50 ? -13.164 7.59 4.375 1 94.38 50 MET B CA 1
ATOM 2733 C C . MET B 1 50 ? -12.898 6.492 5.398 1 94.38 50 MET B C 1
ATOM 2735 O O . MET B 1 50 ? -13.023 6.715 6.605 1 94.38 50 MET B O 1
ATOM 2739 N N . PHE B 1 51 ? -12.508 5.383 4.895 1 94.81 51 PHE B N 1
ATOM 2740 C CA . PHE B 1 51 ? -12.203 4.289 5.809 1 94.81 51 PHE B CA 1
ATOM 2741 C C . PHE B 1 51 ? -10.969 4.605 6.641 1 94.81 51 PHE B C 1
ATOM 2743 O O . PHE B 1 51 ? -10.938 4.336 7.844 1 94.81 51 PHE B O 1
ATOM 2750 N N . HIS B 1 52 ? -9.969 5.141 6.074 1 96.25 52 HIS B N 1
ATOM 2751 C CA . HIS B 1 52 ? -8.758 5.531 6.777 1 96.25 52 HIS B CA 1
ATOM 2752 C C . HIS B 1 52 ? -9.062 6.484 7.93 1 96.25 52 HIS B C 1
ATOM 2754 O O . HIS B 1 52 ? -8.492 6.355 9.016 1 96.25 52 HIS B O 1
ATOM 2760 N N . HIS B 1 53 ? -9.969 7.398 7.719 1 97.25 53 HIS B N 1
ATOM 2761 C CA . HIS B 1 53 ? -10.266 8.438 8.695 1 97.25 53 HIS B CA 1
ATOM 2762 C C . HIS B 1 53 ? -11.18 7.906 9.797 1 97.25 53 HIS B C 1
ATOM 2764 O O . HIS B 1 53 ? -11.062 8.312 10.961 1 97.25 53 HIS B O 1
ATOM 2770 N N . TYR B 1 54 ? -12.117 6.965 9.414 1 96.81 54 TYR B N 1
ATOM 2771 C CA . TYR B 1 54 ? -13.203 6.715 10.352 1 96.81 54 TYR B CA 1
ATOM 2772 C C . TYR B 1 54 ? -13.391 5.223 10.586 1 96.81 54 TYR B C 1
ATOM 2774 O O . TYR B 1 54 ? -14.102 4.816 11.516 1 96.81 54 TYR B O 1
ATOM 2782 N N . GLY B 1 55 ? -12.758 4.457 9.75 1 93 55 GLY B N 1
ATOM 2783 C CA . GLY B 1 55 ? -13 3.025 9.805 1 93 55 GLY B CA 1
ATOM 2784 C C . GLY B 1 55 ? -12.258 2.342 10.938 1 93 55 GLY B C 1
ATOM 2785 O O . GLY B 1 55 ? -11.367 2.936 11.547 1 93 55 GLY B O 1
ATOM 2786 N N . SER B 1 56 ? -12.703 1.087 11.219 1 90.81 56 SER B N 1
ATOM 2787 C CA . SER B 1 56 ? -12.078 0.216 12.211 1 90.81 56 SER B CA 1
ATOM 2788 C C . SER B 1 56 ? -11.656 -1.112 11.586 1 90.81 56 SER B C 1
ATOM 2790 O O . SER B 1 56 ? -12.328 -1.62 10.688 1 90.81 56 SER B O 1
ATOM 2792 N N . LEU B 1 57 ? -10.609 -1.638 12.141 1 93.5 57 LEU B N 1
ATOM 2793 C CA . LEU B 1 57 ? -10.148 -2.941 11.672 1 93.5 57 LEU B CA 1
ATOM 2794 C C . LEU B 1 57 ? -11.18 -4.023 11.984 1 93.5 57 LEU B C 1
ATOM 2796 O O . LEU B 1 57 ? -11.156 -5.098 11.383 1 93.5 57 LEU B O 1
ATOM 2800 N N . GLU B 1 58 ? -12.07 -3.775 12.867 1 91.75 58 GLU B N 1
ATOM 2801 C CA . GLU B 1 58 ? -13.125 -4.73 13.188 1 91.75 58 GLU B CA 1
ATOM 2802 C C . GLU B 1 58 ? -14.016 -4.996 11.977 1 91.75 58 GLU B C 1
ATOM 2804 O O . GLU B 1 58 ? -14.578 -6.082 11.844 1 91.75 58 GLU B O 1
ATOM 2809 N N . ASP B 1 59 ? -14.07 -4.004 11.109 1 91.19 59 ASP B N 1
ATOM 2810 C CA . ASP B 1 59 ? -14.906 -4.125 9.922 1 91.19 59 ASP B CA 1
ATOM 2811 C C . ASP B 1 59 ? -14.156 -4.84 8.797 1 91.19 59 ASP B C 1
ATOM 2813 O O . ASP B 1 59 ? -14.758 -5.199 7.777 1 91.19 59 ASP B O 1
ATOM 2817 N N . LEU B 1 60 ? -12.891 -5.016 8.984 1 94.31 60 LEU B N 1
ATOM 2818 C CA . LEU B 1 60 ? -12.055 -5.691 7.996 1 94.31 60 LEU B CA 1
ATOM 2819 C C . LEU B 1 60 ? -11.266 -6.824 8.641 1 94.31 60 LEU B C 1
ATOM 2821 O O . LEU B 1 60 ? -10.062 -6.688 8.891 1 94.31 60 LEU B O 1
ATOM 2825 N N . SER B 1 61 ? -11.891 -7.906 8.742 1 95.31 61 SER B N 1
ATOM 2826 C CA . SER B 1 61 ? -11.375 -9.008 9.555 1 95.31 61 SER B CA 1
ATOM 2827 C C . SER B 1 61 ? -10.07 -9.547 8.984 1 95.31 61 SER B C 1
ATOM 2829 O O . SER B 1 61 ? -9.156 -9.883 9.742 1 95.31 61 SER B O 1
ATOM 2831 N N . LEU B 1 62 ? -9.906 -9.664 7.68 1 97.5 62 LEU B N 1
ATOM 2832 C CA . LEU B 1 62 ? -8.711 -10.219 7.062 1 97.5 62 LEU B CA 1
ATOM 2833 C C . LEU B 1 62 ? -7.516 -9.289 7.262 1 97.5 62 LEU B C 1
ATOM 2835 O O . LEU B 1 62 ? -6.387 -9.758 7.438 1 97.5 62 LEU B O 1
ATOM 2839 N N . LEU B 1 63 ? -7.746 -7.988 7.25 1 97.88 63 LEU B N 1
ATOM 2840 C CA . LEU B 1 63 ? -6.672 -7.035 7.508 1 97.88 63 LEU B CA 1
ATOM 2841 C C . LEU B 1 63 ? -6.348 -6.973 8.992 1 97.88 63 LEU B C 1
ATOM 2843 O O . LEU B 1 63 ? -5.191 -6.766 9.375 1 97.88 63 LEU B O 1
ATOM 2847 N N . ARG B 1 64 ? -7.371 -7.18 9.828 1 97.69 64 ARG B N 1
ATOM 2848 C CA . ARG B 1 64 ? -7.164 -7.191 11.266 1 97.69 64 ARG B CA 1
ATOM 2849 C C . ARG B 1 64 ? -6.148 -8.258 11.672 1 97.69 64 ARG B C 1
ATOM 2851 O O . ARG B 1 64 ? -5.406 -8.086 12.641 1 97.69 64 ARG B O 1
ATOM 2858 N N . GLU B 1 65 ? -6.023 -9.266 10.898 1 97.5 65 GLU B N 1
ATOM 2859 C CA . GLU B 1 65 ? -5.117 -10.367 11.18 1 97.5 65 GLU B CA 1
ATOM 2860 C C . GLU B 1 65 ? -3.66 -9.945 11.023 1 97.5 65 GLU B C 1
ATOM 2862 O O . GLU B 1 65 ? -2.762 -10.562 11.602 1 97.5 65 GLU B O 1
ATOM 2867 N N . ILE B 1 66 ? -3.441 -8.852 10.266 1 98.06 66 ILE B N 1
ATOM 2868 C CA . ILE B 1 66 ? -2.047 -8.641 9.898 1 98.06 66 ILE B CA 1
ATOM 2869 C C . ILE B 1 66 ? -1.637 -7.211 10.227 1 98.06 66 ILE B C 1
ATOM 2871 O O . ILE B 1 66 ? -0.447 -6.918 10.375 1 98.06 66 ILE B O 1
ATOM 2875 N N . ILE B 1 67 ? -2.529 -6.305 10.344 1 98.12 67 ILE B N 1
ATOM 2876 C CA . ILE B 1 67 ? -2.211 -4.914 10.648 1 98.12 67 ILE B CA 1
ATOM 2877 C C . ILE B 1 67 ? -2.041 -4.738 12.156 1 98.12 67 ILE B C 1
ATOM 2879 O O . ILE B 1 67 ? -2.916 -5.121 12.93 1 98.12 67 ILE B O 1
ATOM 2883 N N . PRO B 1 68 ? -0.953 -4.172 12.555 1 96.88 68 PRO B N 1
ATOM 2884 C CA . PRO B 1 68 ? -0.774 -3.955 13.992 1 96.88 68 PRO B CA 1
ATOM 2885 C C . PRO B 1 68 ? -1.802 -2.988 14.57 1 96.88 68 PRO B C 1
ATOM 2887 O O . PRO B 1 68 ? -2.18 -2.014 13.922 1 96.88 68 PRO B O 1
ATOM 2890 N N . LYS B 1 69 ? -2.156 -3.227 15.797 1 94.69 69 LYS B N 1
ATOM 2891 C CA . LYS B 1 69 ? -3.176 -2.42 16.469 1 94.69 69 LYS B CA 1
ATOM 2892 C C . LYS B 1 69 ? -2.727 -0.967 16.594 1 94.69 69 LYS B C 1
ATOM 2894 O O . LYS B 1 69 ? -3.553 -0.053 16.578 1 94.69 69 LYS B O 1
ATOM 2899 N N . GLU B 1 70 ? -1.463 -0.754 16.641 1 96 70 GLU B N 1
ATOM 2900 C CA . GLU B 1 70 ? -0.89 0.577 16.828 1 96 70 GLU B CA 1
ATOM 2901 C C . GLU B 1 70 ? -1.16 1.458 15.609 1 96 70 GLU B C 1
ATOM 2903 O O . GLU B 1 70 ? -1.007 2.68 15.672 1 96 70 GLU B O 1
ATOM 2908 N N . ALA B 1 71 ? -1.585 0.841 14.539 1 97.88 71 ALA B N 1
ATOM 2909 C CA . ALA B 1 71 ? -1.823 1.604 13.312 1 97.88 71 ALA B CA 1
ATOM 2910 C C . ALA B 1 71 ? -3.248 2.15 13.273 1 97.88 71 ALA B C 1
ATOM 2912 O O . ALA B 1 71 ? -3.59 2.949 12.398 1 97.88 71 ALA B O 1
ATOM 2913 N N . GLU B 1 72 ? -4.066 1.804 14.266 1 96.56 72 GLU B N 1
ATOM 2914 C CA . GLU B 1 72 ? -5.457 2.244 14.297 1 96.56 72 GLU B CA 1
ATOM 2915 C C . GLU B 1 72 ? -5.578 3.646 14.891 1 96.56 72 GLU B C 1
ATOM 2917 O O . GLU B 1 72 ? -4.68 4.109 15.594 1 96.56 72 GLU B O 1
ATOM 2922 N N . ASN B 1 73 ? -6.621 4.344 14.5 1 96.75 73 ASN B N 1
ATOM 2923 C CA . ASN B 1 73 ? -7 5.617 15.094 1 96.75 73 ASN B CA 1
ATOM 2924 C C . ASN B 1 73 ? -5.891 6.656 14.953 1 96.75 73 ASN B C 1
ATOM 2926 O O . ASN B 1 73 ? -5.551 7.348 15.914 1 96.75 73 ASN B O 1
ATOM 2930 N N . TYR B 1 74 ? -5.348 6.641 13.828 1 98.31 74 TYR B N 1
ATOM 2931 C CA . TYR B 1 74 ? -4.223 7.527 13.547 1 98.31 74 TYR B CA 1
ATOM 2932 C C . TYR B 1 74 ? -4.59 8.977 13.812 1 98.31 74 TYR B C 1
ATOM 2934 O O . TYR B 1 74 ? -3.844 9.703 14.484 1 98.31 74 TYR B O 1
ATOM 2942 N N . HIS B 1 75 ? -5.723 9.484 13.328 1 98.5 75 HIS B N 1
ATOM 2943 C CA . HIS B 1 75 ? -6.109 10.883 13.422 1 98.5 75 HIS B CA 1
ATOM 2944 C C . HIS B 1 75 ? -6.406 11.281 14.867 1 98.5 75 HIS B C 1
ATOM 2946 O O . HIS B 1 75 ? -6.082 12.398 15.281 1 98.5 75 HIS B O 1
ATOM 2952 N N . LEU B 1 76 ? -7 10.375 15.562 1 98.31 76 LEU B N 1
ATOM 2953 C CA . LEU B 1 76 ? -7.199 10.602 17 1 98.31 76 LEU B CA 1
ATOM 2954 C C . LEU B 1 76 ? -5.863 10.75 17.719 1 98.31 76 LEU B C 1
ATOM 2956 O O . LEU B 1 76 ? -5.668 11.688 18.484 1 98.31 76 LEU B O 1
ATOM 2960 N N . ARG B 1 77 ? -4.945 9.844 17.453 1 98.62 77 ARG B N 1
ATOM 2961 C CA . ARG B 1 77 ? -3.641 9.844 18.109 1 98.62 77 ARG B CA 1
ATOM 2962 C C . ARG B 1 77 ? -2.854 11.102 17.766 1 98.62 77 ARG B C 1
ATOM 2964 O O . ARG B 1 77 ? -2.205 11.695 18.625 1 98.62 77 ARG B O 1
ATOM 2971 N N . LEU B 1 78 ? -2.902 11.484 16.531 1 98.88 78 LEU B N 1
ATOM 2972 C CA . LEU B 1 78 ? -2.191 12.688 16.109 1 98.88 78 LEU B CA 1
ATOM 2973 C C . LEU B 1 78 ? -2.775 13.93 16.797 1 98.88 78 LEU B C 1
ATOM 2975 O O . LEU B 1 78 ? -2.033 14.789 17.266 1 98.88 78 LEU B O 1
ATOM 2979 N N . ALA B 1 79 ? -4.102 14.062 16.844 1 98.88 79 ALA B N 1
ATOM 2980 C CA . ALA B 1 79 ? -4.754 15.188 17.516 1 98.88 79 ALA B CA 1
ATOM 2981 C C . ALA B 1 79 ? -4.375 15.25 18.984 1 98.88 79 ALA B C 1
ATOM 2983 O O . ALA B 1 79 ? -4.086 16.328 19.516 1 98.88 79 ALA B O 1
ATOM 2984 N N . GLN B 1 80 ? -4.391 14.094 19.609 1 98.75 80 GLN B N 1
ATOM 2985 C CA . GLN B 1 80 ? -4.027 14.023 21.031 1 98.75 80 GLN B CA 1
ATOM 2986 C C . GLN B 1 80 ? -2.576 14.438 21.25 1 98.75 80 GLN B C 1
ATOM 2988 O O . GLN B 1 80 ? -2.258 15.117 22.234 1 98.75 80 GLN B O 1
ATOM 2993 N N . PHE B 1 81 ? -1.771 14 20.375 1 98.88 81 PHE B N 1
ATOM 2994 C CA . PHE B 1 81 ? -0.365 14.375 20.453 1 98.88 81 PHE B CA 1
ATOM 2995 C C . PHE B 1 81 ? -0.202 15.883 20.297 1 98.88 81 PHE B C 1
ATOM 2997 O O . PHE B 1 81 ? 0.522 16.516 21.062 1 98.88 81 PHE B O 1
ATOM 3004 N N . CYS B 1 82 ? -0.874 16.516 19.312 1 98.56 82 CYS B N 1
ATOM 3005 C CA . CYS B 1 82 ? -0.852 17.953 19.125 1 98.56 82 CYS B CA 1
ATOM 3006 C C . CYS B 1 82 ? -1.3 18.672 20.391 1 98.56 82 CYS B C 1
ATOM 3008 O O . CYS B 1 82 ? -0.643 19.625 20.828 1 98.56 82 CYS B O 1
ATOM 3010 N N . ASN B 1 83 ? -2.363 18.172 20.938 1 98.5 83 ASN B N 1
ATOM 3011 C CA . ASN B 1 83 ? -2.895 18.766 22.172 1 98.5 83 ASN B CA 1
ATOM 3012 C C . ASN B 1 83 ? -1.876 18.703 23.297 1 98.5 83 ASN B C 1
ATOM 3014 O O . ASN B 1 83 ? -1.638 19.703 23.969 1 98.5 83 ASN B O 1
ATOM 3018 N N . SER B 1 84 ? -1.317 17.547 23.5 1 98.5 84 SER B N 1
ATOM 3019 C CA . SER B 1 84 ? -0.379 17.359 24.594 1 98.5 84 SER B CA 1
ATOM 3020 C C . SER B 1 84 ? 0.829 18.281 24.453 1 98.5 84 SER B C 1
ATOM 3022 O O . SER B 1 84 ? 1.28 18.859 25.453 1 98.5 84 SER B O 1
ATOM 3024 N N . VAL B 1 85 ? 1.329 18.391 23.266 1 98.06 85 VAL B N 1
ATOM 3025 C CA . VAL B 1 85 ? 2.494 19.234 23.016 1 98.06 85 VAL B CA 1
ATOM 3026 C C . VAL B 1 85 ? 2.125 20.703 23.25 1 98.06 85 VAL B C 1
ATOM 3028 O O . VAL B 1 85 ? 2.877 21.453 23.875 1 98.06 85 VAL B O 1
ATOM 3031 N N . CYS B 1 86 ? 0.989 21.141 22.75 1 97.38 86 CYS B N 1
ATOM 3032 C CA . CYS B 1 86 ? 0.546 22.516 22.922 1 97.38 86 CYS B CA 1
ATOM 3033 C C . CYS B 1 86 ? 0.379 22.859 24.406 1 97.38 86 CYS B C 1
ATOM 3035 O O . CYS B 1 86 ? 0.746 23.938 24.844 1 97.38 86 CYS B O 1
ATOM 3037 N N . ASP B 1 87 ? -0.141 21.938 25.172 1 97.69 87 ASP B N 1
ATOM 3038 C CA . ASP B 1 87 ? -0.308 22.141 26.609 1 97.69 87 ASP B CA 1
ATOM 3039 C C . ASP B 1 87 ? 1.044 22.266 27.312 1 97.69 87 ASP B C 1
ATOM 3041 O O . ASP B 1 87 ? 1.221 23.125 28.172 1 97.69 87 ASP B O 1
ATOM 3045 N N . GLU B 1 88 ? 1.907 21.422 26.938 1 96.94 88 GLU B N 1
ATOM 3046 C CA . GLU B 1 88 ? 3.229 21.406 27.547 1 96.94 88 GLU B CA 1
ATOM 3047 C C . GLU B 1 88 ? 3.973 22.719 27.297 1 96.94 88 GLU B C 1
ATOM 3049 O O . GLU B 1 88 ? 4.637 23.25 28.188 1 96.94 88 GLU B O 1
ATOM 3054 N N . ILE B 1 89 ? 3.83 23.203 26.094 1 93.81 89 ILE B N 1
ATOM 3055 C CA . ILE B 1 89 ? 4.578 24.391 25.688 1 93.81 89 ILE B CA 1
ATOM 3056 C C . ILE B 1 89 ? 3.816 25.641 26.094 1 93.81 89 ILE B C 1
ATOM 3058 O O . ILE B 1 89 ? 4.406 26.719 26.203 1 93.81 89 ILE B O 1
ATOM 3062 N N . GLY B 1 90 ? 2.506 25.562 26.281 1 95.19 90 GLY B N 1
ATOM 3063 C CA . GLY B 1 90 ? 1.673 26.688 26.672 1 95.19 90 GLY B CA 1
ATOM 3064 C C . GLY B 1 90 ? 1.146 27.484 25.484 1 95.19 90 GLY B C 1
ATOM 3065 O O . GLY B 1 90 ? 1.026 28.703 25.562 1 95.19 90 GLY B O 1
ATOM 3066 N N . VAL B 1 91 ? 0.928 26.812 24.375 1 95.06 91 VAL B N 1
ATOM 3067 C CA . VAL B 1 91 ? 0.366 27.453 23.188 1 95.06 91 VAL B CA 1
ATOM 3068 C C . VAL B 1 91 ? -1.145 27.594 23.344 1 95.06 91 VAL B C 1
ATOM 3070 O O . VAL B 1 91 ? -1.832 26.656 23.75 1 95.06 91 VAL B O 1
ATOM 3073 N N . PRO B 1 92 ? -1.542 28.844 23.016 1 93.75 92 PRO B N 1
ATOM 3074 C CA . PRO B 1 92 ? -3.002 28.953 23.016 1 93.75 92 PRO B CA 1
ATOM 3075 C C . PRO B 1 92 ? -3.666 28.031 22 1 93.75 92 PRO B C 1
ATOM 3077 O O . PRO B 1 92 ? -3.131 27.812 20.906 1 93.75 92 PRO B O 1
ATOM 3080 N N . LYS B 1 93 ? -4.684 27.328 22.344 1 96.12 93 LYS B N 1
ATOM 3081 C CA . LYS B 1 93 ? -5.395 26.406 21.453 1 96.12 93 LYS B CA 1
ATOM 3082 C C . LYS B 1 93 ? -6.703 27.016 20.969 1 96.12 93 LYS B C 1
ATOM 3084 O O . LYS B 1 93 ? -7.762 26.406 21.062 1 96.12 93 LYS B O 1
ATOM 3089 N N . THR B 1 94 ? -6.5 28.297 20.391 1 96.44 94 THR B N 1
ATOM 3090 C CA . THR B 1 94 ? -7.656 29.016 19.859 1 96.44 94 THR B CA 1
ATOM 3091 C C . THR B 1 94 ? -7.957 28.578 18.438 1 96.44 94 THR B C 1
ATOM 3093 O O . THR B 1 94 ? -9.023 28.031 18.156 1 96.44 94 THR B O 1
ATOM 3096 N N . ARG B 1 95 ? -6.973 28.781 17.516 1 97.12 95 ARG B N 1
ATOM 3097 C CA . ARG B 1 95 ? -7.191 28.484 16.094 1 97.12 95 ARG B CA 1
ATOM 3098 C C . ARG B 1 95 ? -6.133 27.531 15.57 1 97.12 95 ARG B C 1
ATOM 3100 O O . ARG B 1 95 ? -4.934 27.766 15.742 1 97.12 95 ARG B O 1
ATOM 3107 N N . VAL B 1 96 ? -6.562 26.422 14.922 1 97.5 96 VAL B N 1
ATOM 3108 C CA . VAL B 1 96 ? -5.641 25.469 14.312 1 97.5 96 VAL B CA 1
ATOM 3109 C C . VAL B 1 96 ? -6.016 25.25 12.844 1 97.5 96 VAL B C 1
ATOM 3111 O O . VAL B 1 96 ? -7.199 25.203 12.5 1 97.5 96 VAL B O 1
ATOM 3114 N N . LEU B 1 97 ? -4.984 25.203 11.984 1 96.12 97 LEU B N 1
ATOM 3115 C CA . LEU B 1 97 ? -5.152 24.922 10.562 1 96.12 97 LEU B CA 1
ATOM 3116 C C . LEU B 1 97 ? -4.781 23.469 10.258 1 96.12 97 LEU B C 1
ATOM 3118 O O . LEU B 1 97 ? -3.68 23.031 10.586 1 96.12 97 LEU B O 1
ATOM 3122 N N . ASP B 1 98 ? -5.711 22.75 9.719 1 97.19 98 ASP B N 1
ATOM 3123 C CA . ASP B 1 98 ? -5.508 21.391 9.227 1 97.19 98 ASP B CA 1
ATOM 3124 C C . ASP B 1 98 ? -5.312 21.391 7.707 1 97.19 98 ASP B C 1
ATOM 3126 O O . ASP B 1 98 ? -6.289 21.375 6.953 1 97.19 98 ASP B O 1
ATOM 3130 N N . VAL B 1 99 ? -4.02 21.297 7.293 1 95.62 99 VAL B N 1
ATOM 3131 C CA . VAL B 1 99 ? -3.682 21.375 5.875 1 95.62 99 VAL B CA 1
ATOM 3132 C C . VAL B 1 99 ? -3.848 20.016 5.223 1 95.62 99 VAL B C 1
ATOM 3134 O O . VAL B 1 99 ? -3.256 19.031 5.664 1 95.62 99 VAL B O 1
ATOM 3137 N N . GLY B 1 100 ? -4.586 20 4.125 1 94.25 100 GLY B N 1
ATOM 3138 C CA . GLY B 1 100 ? -4.91 18.703 3.539 1 94.25 100 GLY B CA 1
ATOM 3139 C C . GLY B 1 100 ? -5.785 17.859 4.434 1 94.25 100 GLY B C 1
ATOM 3140 O O . GLY B 1 100 ? -5.457 16.703 4.707 1 94.25 100 GLY B O 1
ATOM 3141 N N . SER B 1 101 ? -6.898 18.375 4.812 1 96.38 101 SER B N 1
ATOM 3142 C CA . SER B 1 101 ? -7.715 17.797 5.871 1 96.38 101 SER B CA 1
ATOM 3143 C C . SER B 1 101 ? -8.383 16.5 5.406 1 96.38 101 SER B C 1
ATOM 3145 O O . SER B 1 101 ? -8.859 15.711 6.227 1 96.38 101 SER B O 1
ATOM 3147 N N . GLY B 1 102 ? -8.492 16.297 4.07 1 94.5 102 GLY B N 1
ATOM 3148 C CA . GLY B 1 102 ? -9.211 15.141 3.561 1 94.5 102 GLY B CA 1
ATOM 3149 C C . GLY B 1 102 ? -10.656 15.086 4.027 1 94.5 102 GLY B C 1
ATOM 3150 O O . GLY B 1 102 ? -11.375 16.078 3.945 1 94.5 102 GLY B O 1
ATOM 3151 N N . ALA B 1 103 ? -11.062 13.922 4.516 1 94.25 103 ALA B N 1
ATOM 3152 C CA . ALA B 1 103 ? -12.453 13.695 4.922 1 94.25 103 ALA B CA 1
ATOM 3153 C C . ALA B 1 103 ? -12.703 14.211 6.332 1 94.25 103 ALA B C 1
ATOM 3155 O O . ALA B 1 103 ? -13.773 14 6.902 1 94.25 103 ALA B O 1
ATOM 3156 N N . GLY B 1 104 ? -11.742 14.836 6.941 1 97.81 104 GLY B N 1
ATOM 3157 C CA . GLY B 1 104 ? -11.984 15.633 8.133 1 97.81 104 GLY B CA 1
ATOM 3158 C C . GLY B 1 104 ? -11.695 14.883 9.422 1 97.81 104 GLY B C 1
ATOM 3159 O O . GLY B 1 104 ? -11.953 15.398 10.508 1 97.81 104 GLY B O 1
ATOM 3160 N N . GLY B 1 105 ? -11.172 13.672 9.328 1 98.12 105 GLY B N 1
ATOM 3161 C CA . GLY B 1 105 ? -10.914 12.891 10.531 1 98.12 105 GLY B CA 1
ATOM 3162 C C . GLY B 1 105 ? -10.07 13.633 11.555 1 98.12 105 GLY B C 1
ATOM 3163 O O . GLY B 1 105 ? -10.438 13.703 12.727 1 98.12 105 GLY B O 1
ATOM 3164 N N . LEU B 1 106 ? -8.984 14.188 11.141 1 98.75 106 LEU B N 1
ATOM 3165 C CA . LEU B 1 106 ? -8.117 14.938 12.039 1 98.75 106 LEU B CA 1
ATOM 3166 C C . LEU B 1 106 ? -8.797 16.219 12.508 1 98.75 106 LEU B C 1
ATOM 3168 O O . LEU B 1 106 ? -8.742 16.562 13.695 1 98.75 106 LEU B O 1
ATOM 3172 N N . SER B 1 107 ? -9.445 16.922 11.641 1 98.69 107 SER B N 1
ATOM 3173 C CA . SER B 1 107 ? -10.117 18.172 11.969 1 98.69 107 SER B CA 1
ATOM 3174 C C . SER B 1 107 ? -11.117 17.984 13.109 1 98.69 107 SER B C 1
ATOM 3176 O O . SER B 1 107 ? -11.125 18.766 14.062 1 98.69 107 SER B O 1
ATOM 3178 N N . PHE B 1 108 ? -11.938 16.969 12.984 1 98.81 108 PHE B N 1
ATOM 3179 C CA . PHE B 1 108 ? -12.93 16.719 14.023 1 98.81 108 PHE B CA 1
ATOM 3180 C C . PHE B 1 108 ? -12.258 16.375 15.344 1 98.81 108 PHE B C 1
ATOM 3182 O O . PHE B 1 108 ? -12.672 16.844 16.406 1 98.81 108 PHE B O 1
ATOM 3189 N N . ASN B 1 109 ? -11.234 15.57 15.305 1 98.81 109 ASN B N 1
ATOM 3190 C CA . ASN B 1 109 ? -10.531 15.227 16.531 1 98.81 109 ASN B CA 1
ATOM 3191 C C . ASN B 1 109 ? -9.852 16.438 17.156 1 98.81 109 ASN B C 1
ATOM 3193 O O . ASN B 1 109 ? -9.805 16.578 18.375 1 98.81 109 ASN B O 1
ATOM 3197 N N . LEU B 1 110 ? -9.352 17.344 16.328 1 98.88 110 LEU B N 1
ATOM 3198 C CA . LEU B 1 110 ? -8.719 18.562 16.812 1 98.88 110 LEU B CA 1
ATOM 3199 C C . LEU B 1 110 ? -9.742 19.469 17.484 1 98.88 110 LEU B C 1
ATOM 3201 O O . LEU B 1 110 ? -9.406 20.219 18.406 1 98.88 110 LEU B O 1
ATOM 3205 N N . SER B 1 111 ? -10.977 19.406 17.125 1 98.81 111 SER B N 1
ATOM 3206 C CA . SER B 1 111 ? -12.031 20.266 17.641 1 98.81 111 SER B CA 1
ATOM 3207 C C . SER B 1 111 ? -12.289 20 19.125 1 98.81 111 SER B C 1
ATOM 3209 O O . SER B 1 111 ? -12.898 20.828 19.812 1 98.81 111 SER B O 1
ATOM 3211 N N . VAL B 1 112 ? -11.898 18.844 19.578 1 98.62 112 VAL B N 1
ATOM 3212 C CA . VAL B 1 112 ? -12 18.531 21 1 98.62 112 VAL B CA 1
ATOM 3213 C C . VAL B 1 112 ? -11.125 19.484 21.812 1 98.62 112 VAL B C 1
ATOM 3215 O O . VAL B 1 112 ? -11.461 19.828 22.953 1 98.62 112 VAL B O 1
ATOM 3218 N N . HIS B 1 113 ? -10.094 20 21.188 1 98.44 113 HIS B N 1
ATOM 3219 C CA . HIS B 1 113 ? -9.047 20.672 21.938 1 98.44 113 HIS B CA 1
ATOM 3220 C C . HIS B 1 113 ? -8.922 22.141 21.531 1 98.44 113 HIS B C 1
ATOM 3222 O O . HIS B 1 113 ? -8.453 22.969 22.312 1 98.44 113 HIS B O 1
ATOM 3228 N N . PHE B 1 114 ? -9.289 22.453 20.344 1 98.5 114 PHE B N 1
ATOM 3229 C CA . PHE B 1 114 ? -9.125 23.812 19.812 1 98.5 114 PHE B CA 1
ATOM 3230 C C . PHE B 1 114 ? -10.477 24.5 19.656 1 98.5 114 PHE B C 1
ATOM 3232 O O . PHE B 1 114 ? -11.469 23.844 19.328 1 98.5 114 PHE B O 1
ATOM 3239 N N . ARG B 1 115 ? -10.516 25.812 19.781 1 98.19 115 ARG B N 1
ATOM 3240 C CA . ARG B 1 115 ? -11.758 26.578 19.719 1 98.19 115 ARG B CA 1
ATOM 3241 C C . ARG B 1 115 ? -12.242 26.703 18.281 1 98.19 115 ARG B C 1
ATOM 3243 O O . ARG B 1 115 ? -13.445 26.797 18.031 1 98.19 115 ARG B O 1
ATOM 3250 N N . GLU B 1 116 ? -11.312 26.734 17.344 1 97.75 116 GLU B N 1
ATOM 3251 C CA . GLU B 1 116 ? -11.633 26.797 15.914 1 97.75 116 GLU B CA 1
ATOM 3252 C C . GLU B 1 116 ? -10.664 25.953 15.094 1 97.75 116 GLU B C 1
ATOM 3254 O O . GLU B 1 116 ? -9.445 26.094 15.227 1 97.75 116 GLU B O 1
ATOM 3259 N N . VAL B 1 117 ? -11.242 25.094 14.289 1 97.94 117 VAL B N 1
ATOM 3260 C CA . VAL B 1 117 ? -10.453 24.25 13.398 1 97.94 117 VAL B CA 1
ATOM 3261 C C . VAL B 1 117 ? -10.797 24.578 11.945 1 97.94 117 VAL B C 1
ATOM 3263 O O . VAL B 1 117 ? -11.961 24.5 11.539 1 97.94 117 VAL B O 1
ATOM 3266 N N . VAL B 1 118 ? -9.789 24.953 11.195 1 95.69 118 VAL B N 1
ATOM 3267 C CA . VAL B 1 118 ? -9.969 25.203 9.766 1 95.69 118 VAL B CA 1
ATOM 3268 C C . VAL B 1 118 ? -9.297 24.078 8.969 1 95.69 118 VAL B C 1
ATOM 3270 O O . VAL B 1 118 ? -8.07 23.953 8.961 1 95.69 118 VAL B O 1
ATOM 3273 N N . GLY B 1 119 ? -10.125 23.281 8.328 1 95.88 119 GLY B N 1
ATOM 3274 C CA . GLY B 1 119 ? -9.617 22.25 7.426 1 95.88 119 GLY B CA 1
ATOM 3275 C C . GLY B 1 119 ? -9.648 22.672 5.969 1 95.88 119 GLY B C 1
ATOM 3276 O O . GLY B 1 119 ? -10.648 23.234 5.504 1 95.88 119 GLY B O 1
ATOM 3277 N N . THR B 1 120 ? -8.531 22.391 5.258 1 93 120 THR B N 1
ATOM 3278 C CA . THR B 1 120 ? -8.492 22.734 3.838 1 93 120 THR B CA 1
ATOM 3279 C C . THR B 1 120 ? -8.047 21.531 3.008 1 93 120 THR B C 1
ATOM 3281 O O . THR B 1 120 ? -7.266 20.703 3.475 1 93 120 THR B O 1
ATOM 3284 N N . ASP B 1 121 ? -8.594 21.453 1.875 1 91.69 121 ASP B N 1
ATOM 3285 C CA . ASP B 1 121 ? -8.18 20.453 0.903 1 91.69 121 ASP B CA 1
ATOM 3286 C C . ASP B 1 121 ? -8.484 20.906 -0.522 1 91.69 121 ASP B C 1
ATOM 3288 O O . ASP B 1 121 ? -9.453 21.641 -0.751 1 91.69 121 ASP B O 1
ATOM 3292 N N . ILE B 1 122 ? -7.703 20.422 -1.419 1 87.38 122 ILE B N 1
ATOM 3293 C CA . ILE B 1 122 ? -7.867 20.844 -2.801 1 87.38 122 ILE B CA 1
ATOM 3294 C C . ILE B 1 122 ? -8.922 19.984 -3.492 1 87.38 122 ILE B C 1
ATOM 3296 O O . ILE B 1 122 ? -9.422 20.344 -4.562 1 87.38 122 ILE B O 1
ATOM 3300 N N . SER B 1 123 ? -9.195 18.844 -2.928 1 86.25 123 SER B N 1
ATOM 3301 C CA . SER B 1 123 ? -10.203 17.969 -3.516 1 86.25 123 SER B CA 1
ATOM 3302 C C . SER B 1 123 ? -11.609 18.359 -3.09 1 86.25 123 SER B C 1
ATOM 3304 O O . SER B 1 123 ? -11.969 18.234 -1.919 1 86.25 123 SER B O 1
ATOM 3306 N N . TYR B 1 124 ? -12.43 18.672 -4.047 1 86.25 124 TYR B N 1
ATOM 3307 C CA . TYR B 1 124 ? -13.82 19.031 -3.785 1 86.25 124 TYR B CA 1
ATOM 3308 C C . TYR B 1 124 ? -14.578 17.844 -3.188 1 86.25 124 TYR B C 1
ATOM 3310 O O . TYR B 1 124 ? -15.367 18.016 -2.252 1 86.25 124 TYR B O 1
ATOM 3318 N N . TYR B 1 125 ? -14.328 16.703 -3.691 1 86.31 125 TYR B N 1
ATOM 3319 C CA . TYR B 1 125 ? -15.102 15.531 -3.32 1 86.31 125 TYR B CA 1
ATOM 3320 C C . TYR B 1 125 ? -14.836 15.125 -1.875 1 86.31 125 TYR B C 1
ATOM 3322 O O . TYR B 1 125 ? -15.758 14.75 -1.147 1 86.31 125 TYR B O 1
ATOM 3330 N N . VAL B 1 126 ? -13.602 15.219 -1.508 1 90.06 126 VAL B N 1
ATOM 3331 C CA . VAL B 1 126 ? -13.281 14.82 -0.14 1 90.06 126 VAL B CA 1
ATOM 3332 C C . VAL B 1 126 ? -13.828 15.852 0.839 1 90.06 126 VAL B C 1
ATOM 3334 O O . VAL B 1 126 ? -14.336 15.5 1.904 1 90.06 126 VAL B O 1
ATOM 3337 N N . ILE B 1 127 ? -13.742 17.141 0.452 1 91.94 127 ILE B N 1
ATOM 3338 C CA . ILE B 1 127 ? -14.266 18.203 1.3 1 91.94 127 ILE B CA 1
ATOM 3339 C C . ILE B 1 127 ? -15.789 18.078 1.396 1 91.94 127 ILE B C 1
ATOM 3341 O O . ILE B 1 127 ? -16.359 18.297 2.461 1 91.94 127 ILE B O 1
ATOM 3345 N N . ALA B 1 128 ? -16.375 17.75 0.304 1 91.5 128 ALA B N 1
ATOM 3346 C CA . ALA B 1 128 ? -17.812 17.547 0.313 1 91.5 128 ALA B CA 1
ATOM 3347 C C . ALA B 1 128 ? -18.219 16.453 1.293 1 91.5 128 ALA B C 1
ATOM 3349 O O . ALA B 1 128 ? -19.219 16.578 2.004 1 91.5 128 ALA B O 1
ATOM 3350 N N . SER B 1 129 ? -17.469 15.398 1.315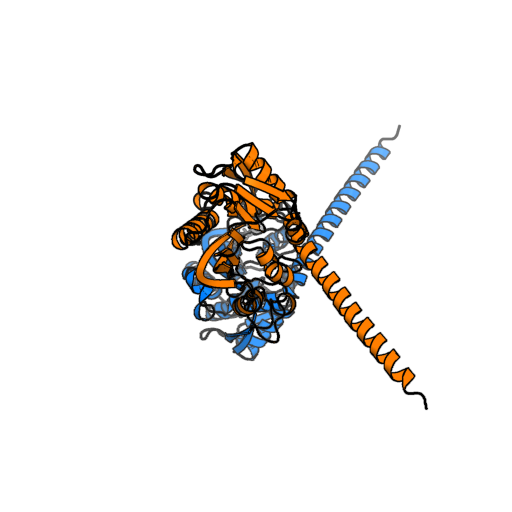 1 92.81 129 SER B N 1
ATOM 3351 C CA . SER B 1 129 ? -17.734 14.312 2.252 1 92.81 129 SER B CA 1
ATOM 3352 C C . SER B 1 129 ? -17.562 14.773 3.695 1 92.81 129 SER B C 1
ATOM 3354 O O . SER B 1 129 ? -18.344 14.406 4.566 1 92.81 129 SER B O 1
ATOM 3356 N N . ALA B 1 130 ? -16.562 15.555 3.936 1 95.94 130 ALA B N 1
ATOM 3357 C CA . ALA B 1 130 ? -16.328 16.094 5.273 1 95.94 130 ALA B CA 1
ATOM 3358 C C . ALA B 1 130 ? -17.469 17 5.711 1 95.94 130 ALA B C 1
ATOM 3360 O O . ALA B 1 130 ? -17.938 16.922 6.852 1 95.94 130 ALA B O 1
ATOM 3361 N N . GLN B 1 131 ? -17.891 17.844 4.793 1 95.5 131 GLN B N 1
ATOM 3362 C CA . GLN B 1 131 ? -19 18.75 5.074 1 95.5 131 GLN B CA 1
ATOM 3363 C C . GLN B 1 131 ? -20.281 17.969 5.363 1 95.5 131 GLN B C 1
ATOM 3365 O O . GLN B 1 131 ? -21.047 18.344 6.254 1 95.5 131 GLN B O 1
ATOM 3370 N N . GLN B 1 132 ? -20.484 16.969 4.582 1 94.19 132 GLN B N 1
ATOM 3371 C CA . GLN B 1 132 ? -21.656 16.109 4.809 1 94.19 132 GLN B CA 1
ATOM 3372 C C . GLN B 1 132 ? -21.625 15.508 6.207 1 94.19 132 GLN B C 1
ATOM 3374 O O . GLN B 1 132 ? -22.641 15.484 6.898 1 94.19 132 GLN B O 1
ATOM 3379 N N . LEU B 1 133 ? -20.5 15.039 6.555 1 96 133 LEU B N 1
ATOM 3380 C CA . LEU B 1 133 ? -20.359 14.445 7.883 1 96 133 LEU B CA 1
ATOM 3381 C C . LEU B 1 133 ? -20.594 15.492 8.969 1 96 133 LEU B C 1
ATOM 3383 O O . LEU B 1 133 ? -21.234 15.219 9.977 1 96 133 LEU B O 1
ATOM 3387 N N . LYS B 1 134 ? -20.078 16.656 8.773 1 97.19 134 LYS B N 1
ATOM 3388 C CA . LYS B 1 134 ? -20.297 17.75 9.719 1 97.19 134 LYS B CA 1
ATOM 3389 C C . LYS B 1 134 ? -21.781 18.047 9.891 1 97.19 134 LYS B C 1
ATOM 3391 O O . LYS B 1 134 ? -22.266 18.234 11.008 1 97.19 134 LYS B O 1
ATOM 3396 N N . GLN B 1 135 ? -22.453 18.031 8.828 1 95.44 135 GLN B N 1
ATOM 3397 C CA . GLN B 1 135 ? -23.859 18.406 8.812 1 95.44 135 GLN B CA 1
ATOM 3398 C C . GLN B 1 135 ? -24.734 17.312 9.445 1 95.44 135 GLN B C 1
ATOM 3400 O O . GLN B 1 135 ? -25.609 17.609 10.25 1 95.44 135 GLN B O 1
ATOM 3405 N N . PHE B 1 136 ? -24.406 16.016 9.172 1 95 136 PHE B N 1
ATOM 3406 C CA . PHE B 1 136 ? -25.344 14.945 9.516 1 95 136 PHE B CA 1
ATOM 3407 C C . PHE B 1 136 ? -24.828 14.156 10.719 1 95 136 PHE B C 1
ATOM 3409 O O . PHE B 1 136 ? -25.594 13.422 11.352 1 95 136 PHE B O 1
ATOM 3416 N N . GLY B 1 137 ? -23.625 14.273 11 1 95.31 137 GLY B N 1
ATOM 3417 C CA . GLY B 1 137 ? -23.047 13.602 12.156 1 95.31 137 GLY B CA 1
ATOM 3418 C C . GLY B 1 137 ? -22.594 12.188 11.867 1 95.31 137 GLY B C 1
ATOM 3419 O O . GLY B 1 137 ? -21.656 11.688 12.484 1 95.31 137 GLY B O 1
ATOM 3420 N N . GLU B 1 138 ? -23.375 11.531 11.008 1 95 138 GLU B N 1
ATOM 3421 C CA . GLU B 1 138 ? -23.031 10.164 10.617 1 95 138 GLU B CA 1
ATOM 3422 C C . GLU B 1 138 ? -23.688 9.789 9.289 1 95 138 GLU B C 1
ATOM 3424 O O . GLU B 1 138 ? -24.719 10.367 8.914 1 95 138 GLU B O 1
ATOM 3429 N N . PHE B 1 139 ? -22.984 8.93 8.562 1 92.5 139 PHE B N 1
ATOM 3430 C CA . PHE B 1 139 ? -23.594 8.32 7.395 1 92.5 139 PHE B CA 1
ATOM 3431 C C . PHE B 1 139 ? -22.891 7.02 7.027 1 92.5 139 PHE B C 1
ATOM 3433 O O . PHE B 1 139 ? -21.828 6.711 7.57 1 92.5 139 PHE B O 1
ATOM 3440 N N . GLY B 1 140 ? -23.547 6.262 6.199 1 91.94 140 GLY B N 1
ATOM 3441 C CA . GLY B 1 140 ? -22.938 5.035 5.691 1 91.94 140 GLY B CA 1
ATOM 3442 C C . GLY B 1 140 ? -22.047 5.27 4.492 1 91.94 140 GLY B C 1
ATOM 3443 O O . GLY B 1 140 ? -22.406 6.016 3.578 1 91.94 140 GLY B O 1
ATOM 3444 N N . SER B 1 141 ? -20.891 4.703 4.574 1 92.25 141 SER B N 1
ATOM 3445 C CA . SER B 1 141 ? -19.953 4.816 3.465 1 92.25 141 SER B CA 1
ATOM 3446 C C . SER B 1 141 ? -19.625 3.445 2.879 1 92.25 141 SER B C 1
ATOM 3448 O O . SER B 1 141 ? -19.375 2.492 3.619 1 92.25 141 SER B O 1
ATOM 3450 N N . PRO B 1 142 ? -19.656 3.393 1.548 1 91.38 142 PRO B N 1
ATOM 3451 C CA . PRO B 1 142 ? -19.328 2.117 0.907 1 91.38 142 PRO B CA 1
ATOM 3452 C C . PRO B 1 142 ? -17.828 1.878 0.809 1 91.38 142 PRO B C 1
ATOM 3454 O O . PRO B 1 142 ? -17.047 2.834 0.731 1 91.38 142 PRO B O 1
ATOM 3457 N N . PHE B 1 143 ? -17.438 0.637 0.881 1 93.06 143 PHE B N 1
ATOM 3458 C CA . PHE B 1 143 ? -16.078 0.158 0.647 1 93.06 143 PHE B CA 1
ATOM 3459 C C . PHE B 1 143 ? -16.078 -1.119 -0.184 1 93.06 143 PHE B C 1
ATOM 3461 O O . PHE B 1 143 ? -16.625 -2.139 0.244 1 93.06 143 PHE B O 1
ATOM 3468 N N . SER B 1 144 ? -15.523 -1.021 -1.367 1 92.88 144 SER B N 1
ATOM 3469 C CA . SER B 1 144 ? -15.5 -2.197 -2.23 1 92.88 144 SER B CA 1
ATOM 3470 C C . SER B 1 144 ? -14.539 -3.254 -1.705 1 92.88 144 SER B C 1
ATOM 3472 O O . SER B 1 144 ? -13.367 -2.961 -1.458 1 92.88 144 SER B O 1
ATOM 3474 N N . SER B 1 145 ? -14.984 -4.496 -1.628 1 94.25 145 SER B N 1
ATOM 3475 C CA . SER B 1 145 ? -14.195 -5.57 -1.031 1 94.25 145 SER B CA 1
ATOM 3476 C C . SER B 1 145 ? -13.023 -5.961 -1.921 1 94.25 145 SER B C 1
ATOM 3478 O O . SER B 1 145 ? -11.953 -6.32 -1.425 1 94.25 145 SER B O 1
ATOM 3480 N N . GLU B 1 146 ? -13.312 -5.977 -3.211 1 95.94 146 GLU B N 1
ATOM 3481 C CA . GLU B 1 146 ? -12.289 -6.438 -4.145 1 95.94 146 GLU B CA 1
ATOM 3482 C C . GLU B 1 146 ? -12.25 -5.562 -5.395 1 95.94 146 GLU B C 1
ATOM 3484 O O . GLU B 1 146 ? -11.891 -6.031 -6.477 1 95.94 146 GLU B O 1
ATOM 3489 N N . GLY B 1 147 ? -12.727 -4.32 -5.285 1 92 147 GLY B N 1
ATOM 3490 C CA . GLY B 1 147 ? -12.688 -3.385 -6.398 1 92 147 GLY B CA 1
ATOM 3491 C C . GLY B 1 147 ? -13.93 -3.439 -7.273 1 92 147 GLY B C 1
ATOM 3492 O O . GLY B 1 147 ? -14.07 -2.654 -8.211 1 92 147 GLY B O 1
ATOM 3493 N N . GLY B 1 148 ? -14.891 -4.34 -6.906 1 90.94 148 GLY B N 1
ATOM 3494 C CA . GLY B 1 148 ? -16.078 -4.531 -7.73 1 90.94 148 GLY B CA 1
ATOM 3495 C C . GLY B 1 148 ? -17.359 -4.223 -6.996 1 90.94 148 GLY B C 1
ATOM 3496 O O . GLY B 1 148 ? -17.453 -3.236 -6.266 1 90.94 148 GLY B O 1
ATOM 3497 N N . LYS B 1 149 ? -18.312 -4.992 -7.262 1 91.19 149 LYS B N 1
ATOM 3498 C CA . LYS B 1 149 ? -19.688 -4.688 -6.859 1 91.19 149 LYS B CA 1
ATOM 3499 C C . LYS B 1 149 ? -19.969 -5.156 -5.434 1 91.19 149 LYS B C 1
ATOM 3501 O O . LYS B 1 149 ? -20.953 -4.754 -4.82 1 91.19 149 LYS B O 1
ATOM 3506 N N . HIS B 1 150 ? -19.172 -6.047 -4.934 1 93.5 150 HIS B N 1
ATOM 3507 C CA . HIS B 1 150 ? -19.344 -6.422 -3.533 1 93.5 150 HIS B CA 1
ATOM 3508 C C . HIS B 1 150 ? -18.875 -5.312 -2.602 1 93.5 150 HIS B C 1
ATOM 3510 O O . HIS B 1 150 ? -17.688 -4.973 -2.594 1 93.5 150 HIS B O 1
ATOM 3516 N N . ILE B 1 151 ? -19.797 -4.82 -1.74 1 92.25 151 ILE B N 1
ATOM 3517 C CA . ILE B 1 151 ? -19.547 -3.627 -0.944 1 92.25 151 ILE B CA 1
ATOM 3518 C C . ILE B 1 151 ? -19.719 -3.947 0.539 1 92.25 151 ILE B C 1
ATOM 3520 O O . ILE B 1 151 ? -20.641 -4.676 0.921 1 92.25 151 ILE B O 1
ATOM 3524 N N . ILE B 1 152 ? -18.797 -3.455 1.284 1 89.56 152 ILE B N 1
ATOM 3525 C CA . ILE B 1 152 ? -18.953 -3.381 2.732 1 89.56 152 ILE B CA 1
ATOM 3526 C C . ILE B 1 152 ? -19.391 -1.974 3.133 1 89.56 152 ILE B C 1
ATOM 3528 O O . ILE B 1 152 ? -18.75 -0.988 2.762 1 89.56 152 ILE B O 1
ATOM 3532 N N . LEU B 1 153 ? -20.484 -1.906 3.744 1 90.5 153 LEU B N 1
ATOM 3533 C CA . LEU B 1 153 ? -20.938 -0.623 4.266 1 90.5 153 LEU B CA 1
ATOM 3534 C C . LEU B 1 153 ? -20.422 -0.395 5.68 1 90.5 153 LEU B C 1
ATOM 3536 O O . LEU B 1 153 ? -20.547 -1.264 6.543 1 90.5 153 LEU B O 1
ATOM 3540 N N . HIS B 1 154 ? -19.719 0.698 5.879 1 90.44 154 HIS B N 1
ATOM 3541 C CA . HIS B 1 154 ? -19.266 1.028 7.23 1 90.44 154 HIS B CA 1
ATOM 3542 C C . HIS B 1 154 ? -19.812 2.387 7.668 1 90.44 154 HIS B C 1
ATOM 3544 O O . HIS B 1 154 ? -20.062 3.26 6.836 1 90.44 154 HIS B O 1
ATOM 3550 N N . CYS B 1 155 ? -19.938 2.5 8.914 1 91.44 155 CYS B N 1
ATOM 3551 C CA . CYS B 1 155 ? -20.5 3.725 9.469 1 91.44 155 CYS B CA 1
ATOM 3552 C C . CYS B 1 155 ? -19.406 4.758 9.727 1 91.44 155 CYS B C 1
ATOM 3554 O O . CYS B 1 155 ? -18.453 4.488 10.453 1 91.44 155 CYS B O 1
ATOM 3556 N N . VAL B 1 156 ? -19.609 5.867 9.094 1 93.81 156 VAL B N 1
ATOM 3557 C CA . VAL B 1 156 ? -18.766 7.031 9.344 1 93.81 156 VAL B CA 1
ATOM 3558 C C . VAL B 1 156 ? -19.453 7.984 10.305 1 93.81 156 VAL B C 1
ATOM 3560 O O . VAL B 1 156 ? -20.594 8.398 10.062 1 93.81 156 VAL B O 1
ATOM 3563 N N . ARG B 1 157 ? -18.703 8.281 11.352 1 96.44 157 ARG B N 1
ATOM 3564 C CA . ARG B 1 157 ? -19.344 9.086 12.383 1 96.44 157 ARG B CA 1
ATOM 3565 C C . ARG B 1 157 ? -18.375 10.094 12.977 1 96.44 157 ARG B C 1
ATOM 3567 O O . ARG B 1 157 ? -17.219 9.758 13.242 1 96.44 157 ARG B O 1
ATOM 3574 N N . VAL B 1 158 ? -18.891 11.281 13.188 1 97.44 158 VAL B N 1
ATOM 3575 C CA . VAL B 1 158 ? -18.125 12.258 13.945 1 97.44 158 VAL B CA 1
ATOM 3576 C C . VAL B 1 158 ? -17.812 11.711 15.336 1 97.44 158 VAL B C 1
ATOM 3578 O O . VAL B 1 158 ? -18.688 11.172 16.016 1 97.44 158 VAL B O 1
ATOM 3581 N N . PRO B 1 159 ? -16.5 11.812 15.68 1 96.94 159 PRO B N 1
ATOM 3582 C CA . PRO B 1 159 ? -16.172 11.32 17.016 1 96.94 159 PRO B CA 1
ATOM 3583 C C . PRO B 1 159 ? -17.047 11.945 18.109 1 96.94 159 PRO B C 1
ATOM 3585 O O . PRO B 1 159 ? -17.391 13.125 18.031 1 96.94 159 PRO B O 1
ATOM 3588 N N . ASP B 1 160 ? -17.312 11.172 19.172 1 95.81 160 ASP B N 1
ATOM 3589 C CA . ASP B 1 160 ? -18.281 11.555 20.188 1 95.81 160 ASP B CA 1
ATOM 3590 C C . ASP B 1 160 ? -17.844 12.828 20.906 1 95.81 160 ASP B C 1
ATOM 3592 O O . ASP B 1 160 ? -18.672 13.672 21.25 1 95.81 160 ASP B O 1
ATOM 3596 N N . ASP B 1 161 ? -16.609 12.945 21.109 1 97.56 161 ASP B N 1
ATOM 3597 C CA . ASP B 1 161 ? -16.109 14.07 21.906 1 97.56 161 ASP B CA 1
ATOM 3598 C C . ASP B 1 161 ? -15.859 15.289 21.016 1 97.56 161 ASP B C 1
ATOM 3600 O O . ASP B 1 161 ? -15.586 16.391 21.531 1 97.56 161 ASP B O 1
ATOM 3604 N N . ALA B 1 162 ? -16.016 15.195 19.703 1 98.44 162 ALA B N 1
ATOM 3605 C CA . ALA B 1 162 ? -15.742 16.297 18.781 1 98.44 162 ALA B CA 1
ATOM 3606 C C . ALA B 1 162 ? -16.828 17.359 18.844 1 98.44 162 ALA B C 1
ATOM 3608 O O . ALA B 1 162 ? -17.969 17.062 19.203 1 98.44 162 ALA B O 1
ATOM 3609 N N . VAL B 1 163 ? -16.422 18.594 18.609 1 98.25 163 VAL B N 1
ATOM 3610 C CA . VAL B 1 163 ? -17.375 19.703 18.516 1 98.25 163 VAL B CA 1
ATOM 3611 C C . VAL B 1 163 ? -17.438 20.203 17.078 1 98.25 163 VAL B C 1
ATOM 3613 O O . VAL B 1 163 ? -16.672 21.078 16.688 1 98.25 163 VAL B O 1
ATOM 3616 N N . LYS B 1 164 ? -18.359 19.641 16.344 1 96.12 164 LYS B N 1
ATOM 3617 C CA . LYS B 1 164 ? -18.406 19.859 14.906 1 96.12 164 LYS B CA 1
ATOM 3618 C C . LYS B 1 164 ? -18.609 21.344 14.586 1 96.12 164 LYS B C 1
ATOM 3620 O O . LYS B 1 164 ? -18.188 21.828 13.539 1 96.12 164 LYS B O 1
ATOM 3625 N N . GLU B 1 165 ? -19.219 22.125 15.5 1 96.81 165 GLU B N 1
ATOM 3626 C CA . GLU B 1 165 ? -19.484 23.547 15.305 1 96.81 165 GLU B CA 1
ATOM 3627 C C . GLU B 1 165 ? -18.188 24.344 15.258 1 96.81 165 GLU B C 1
ATOM 3629 O O . GLU B 1 165 ? -18.141 25.469 14.727 1 96.81 165 GLU B O 1
ATOM 3634 N N . ARG B 1 166 ? -17.141 23.734 15.766 1 98.31 166 ARG B N 1
ATOM 3635 C CA . ARG B 1 166 ? -15.859 24.422 15.82 1 98.31 166 ARG B CA 1
ATOM 3636 C C . ARG B 1 166 ? -15.055 24.188 14.539 1 98.31 166 ARG B C 1
ATOM 3638 O O . ARG B 1 166 ? -13.984 24.766 14.359 1 98.31 166 ARG B O 1
ATOM 3645 N N . VAL B 1 167 ? -15.586 23.359 13.617 1 98.31 167 VAL B N 1
ATOM 3646 C CA . VAL B 1 167 ? -14.828 22.969 12.43 1 98.31 167 VAL B CA 1
ATOM 3647 C C . VAL B 1 167 ? -15.398 23.688 11.203 1 98.31 167 VAL B C 1
ATOM 3649 O O . VAL B 1 167 ? -16.609 23.719 11.008 1 98.31 167 VAL B O 1
ATOM 3652 N N . VAL B 1 168 ? -14.539 24.281 10.438 1 95.06 168 VAL B N 1
ATOM 3653 C CA . VAL B 1 168 ? -14.898 24.828 9.133 1 95.06 168 VAL B CA 1
ATOM 3654 C C . VAL B 1 168 ? -14.023 24.219 8.047 1 95.06 168 VAL B C 1
ATOM 3656 O O . VAL B 1 168 ? -12.812 24.047 8.234 1 95.06 168 VAL B O 1
ATOM 3659 N N . PHE B 1 169 ? -14.664 23.781 6.965 1 94.75 169 PHE B N 1
ATOM 3660 C CA . PHE B 1 169 ? -13.922 23.219 5.844 1 94.75 169 PHE B CA 1
ATOM 3661 C C . PHE B 1 169 ? -13.914 24.172 4.664 1 94.75 169 PHE B C 1
ATOM 3663 O O . PHE B 1 169 ? -14.953 24.75 4.312 1 94.75 169 PHE B O 1
ATOM 3670 N N . TRP B 1 170 ? -12.719 24.297 4.09 1 90.81 170 TRP B N 1
ATOM 3671 C CA . TRP B 1 170 ? -12.57 25.125 2.896 1 90.81 170 TRP B CA 1
ATOM 3672 C C . TRP B 1 170 ? -11.992 24.312 1.742 1 90.81 170 TRP B C 1
ATOM 3674 O O . TRP B 1 170 ? -10.969 23.641 1.899 1 90.81 170 TRP B O 1
ATOM 3684 N N . HIS B 1 171 ? -12.68 24.344 0.593 1 89.31 171 HIS B N 1
ATOM 3685 C CA . HIS B 1 171 ? -12.117 23.797 -0.637 1 89.31 171 HIS B CA 1
ATOM 3686 C C . HIS B 1 171 ? -11.109 24.766 -1.261 1 89.31 171 HIS B C 1
ATOM 3688 O O . HIS B 1 171 ? -11.484 25.625 -2.055 1 89.31 171 HIS B O 1
ATOM 3694 N N . GLU B 1 172 ? -9.906 24.641 -0.881 1 81.19 172 GLU B N 1
ATOM 3695 C CA . GLU B 1 172 ? -8.898 25.609 -1.296 1 81.19 172 GLU B CA 1
ATOM 3696 C C . GLU B 1 172 ? -7.5 25 -1.282 1 81.19 172 GLU B C 1
ATOM 3698 O O . GLU B 1 172 ? -7.227 24.078 -0.512 1 81.19 172 GLU B O 1
ATOM 3703 N N . ASP B 1 173 ? -6.809 25.547 -2.232 1 75.31 173 ASP B N 1
ATOM 3704 C CA . ASP B 1 173 ? -5.371 25.312 -2.146 1 75.31 173 ASP B CA 1
ATOM 3705 C C . ASP B 1 173 ? -4.738 26.156 -1.046 1 75.31 173 ASP B C 1
ATOM 3707 O O . ASP B 1 173 ? -4.895 27.375 -1.027 1 75.31 173 ASP B O 1
ATOM 3711 N N . VAL B 1 174 ? -4.129 25.5 -0.149 1 73.56 174 VAL B N 1
ATOM 3712 C CA . VAL B 1 174 ? -3.572 26.172 1.02 1 73.56 174 VAL B CA 1
ATOM 3713 C C . VAL B 1 174 ? -2.617 27.281 0.571 1 73.56 174 VAL B C 1
ATOM 3715 O O . VAL B 1 174 ? -2.504 28.312 1.23 1 73.56 174 VAL B O 1
ATOM 3718 N N . CYS B 1 175 ? -2.002 26.984 -0.53 1 67.56 175 CYS B N 1
ATOM 3719 C CA . CYS B 1 175 ? -1.057 27.984 -1.008 1 67.56 175 CYS B CA 1
ATOM 3720 C C . CYS B 1 175 ? -1.773 29.281 -1.371 1 67.56 175 CYS B C 1
ATOM 3722 O O . CYS B 1 175 ? -1.216 30.359 -1.219 1 67.56 175 CYS B O 1
ATOM 3724 N N . ALA B 1 176 ? -3.023 29.188 -1.592 1 66.25 176 ALA B N 1
ATOM 3725 C CA . ALA B 1 176 ? -3.842 30.344 -1.947 1 66.25 176 ALA B CA 1
ATOM 3726 C C . ALA B 1 176 ? -4.496 30.953 -0.711 1 66.25 176 ALA B C 1
ATOM 3728 O O . ALA B 1 176 ? -4.707 32.156 -0.646 1 66.25 176 ALA B O 1
ATOM 3729 N N . LEU B 1 177 ? -4.914 30.156 0.238 1 64.06 177 LEU B N 1
ATOM 3730 C CA . LEU B 1 177 ? -5.656 30.531 1.434 1 64.06 177 LEU B CA 1
ATOM 3731 C C . LEU B 1 177 ? -4.828 31.469 2.311 1 64.06 177 LEU B C 1
ATOM 3733 O O . LEU B 1 177 ? -5.371 32.406 2.92 1 64.06 177 LEU B O 1
ATOM 3737 N N . LEU B 1 178 ? -3.668 31.297 2.43 1 63.44 178 LEU B N 1
ATOM 3738 C CA . LEU B 1 178 ? -2.777 32.031 3.312 1 63.44 178 LEU B CA 1
ATOM 3739 C C . LEU B 1 178 ? -2.924 33.562 3.088 1 63.44 178 LEU B C 1
ATOM 3741 O O . LEU B 1 178 ? -2.711 34.344 4.008 1 63.44 178 LEU B O 1
ATOM 3745 N N . TYR B 1 179 ? -3.74 33.906 2.23 1 58 179 TYR B N 1
ATOM 3746 C CA . TYR B 1 179 ? -3.801 35.344 1.977 1 58 179 TYR B CA 1
ATOM 3747 C C . TYR B 1 179 ? -4.969 35.969 2.719 1 58 179 TYR B C 1
ATOM 3749 O O . TYR B 1 179 ? -4.934 37.156 3.041 1 58 179 TYR B O 1
ATOM 3757 N N . THR B 1 180 ? -5.914 35.156 3.17 1 62.19 180 THR B N 1
ATOM 3758 C CA . THR B 1 180 ? -7.125 35.781 3.668 1 62.19 180 THR B CA 1
ATOM 3759 C C . THR B 1 180 ? -7.547 35.188 5.004 1 62.19 180 THR B C 1
ATOM 3761 O O . THR B 1 180 ? -8.57 35.594 5.574 1 62.19 180 THR B O 1
ATOM 3764 N N . CYS B 1 181 ? -6.801 34.375 5.688 1 71.44 181 CYS B N 1
ATOM 3765 C CA . CYS B 1 181 ? -7.398 33.5 6.684 1 71.44 181 CYS B CA 1
ATOM 3766 C C . CYS B 1 181 ? -6.957 33.875 8.094 1 71.44 181 CYS B C 1
ATOM 3768 O O . CYS B 1 181 ? -7.449 33.312 9.078 1 71.44 181 CYS B O 1
ATOM 3770 N N . GLY B 1 182 ? -6.223 34.969 8.312 1 82.88 182 GLY B N 1
ATOM 3771 C CA . GLY B 1 182 ? -5.715 35.312 9.633 1 82.88 182 GLY B CA 1
ATOM 3772 C C . GLY B 1 182 ? -4.586 34.406 10.094 1 82.88 182 GLY B C 1
ATOM 3773 O O . GLY B 1 182 ? -3.949 33.719 9.281 1 82.88 182 GLY B O 1
ATOM 3774 N N . LYS B 1 183 ? -4.34 34.5 11.5 1 91.56 183 LYS B N 1
ATOM 3775 C CA . LYS B 1 183 ? -3.215 33.75 12.055 1 91.56 183 LYS B CA 1
ATOM 3776 C C . LYS B 1 183 ? -3.701 32.531 12.836 1 91.56 183 LYS B C 1
ATOM 3778 O O . LYS B 1 183 ? -4.855 32.5 13.258 1 91.56 183 LYS B O 1
ATOM 3783 N N . PHE B 1 184 ? -2.836 31.625 12.992 1 95.06 184 PHE B N 1
ATOM 3784 C CA . PHE B 1 184 ? -3.123 30.375 13.703 1 95.06 184 PHE B CA 1
ATOM 3785 C C . PHE B 1 184 ? -2.135 30.172 14.844 1 95.06 184 PHE B C 1
ATOM 3787 O O . PHE B 1 184 ? -1 30.641 14.789 1 95.06 184 PHE B O 1
ATOM 3794 N N . ASP B 1 185 ? -2.66 29.5 15.906 1 96.62 185 ASP B N 1
ATOM 3795 C CA . ASP B 1 185 ? -1.781 29.078 16.984 1 96.62 185 ASP B CA 1
ATOM 3796 C C . ASP B 1 185 ? -1.008 27.812 16.609 1 96.62 185 ASP B C 1
ATOM 3798 O O . ASP B 1 185 ? 0.1 27.578 17.094 1 96.62 185 ASP B O 1
ATOM 3802 N N . CYS B 1 186 ? -1.676 27.078 15.758 1 97.12 186 CYS B N 1
ATOM 3803 C CA . CYS B 1 186 ? -1.126 25.781 15.367 1 97.12 186 CYS B CA 1
ATOM 3804 C C . CYS B 1 186 ? -1.48 25.438 13.93 1 97.12 186 CYS B C 1
ATOM 3806 O O . CYS B 1 186 ? -2.568 25.781 13.453 1 97.12 186 CYS B O 1
ATOM 3808 N N . VAL B 1 187 ? -0.52 24.859 13.219 1 97.12 187 VAL B N 1
ATOM 3809 C CA . VAL B 1 187 ? -0.74 24.312 11.883 1 97.12 187 VAL B CA 1
ATOM 3810 C C . VAL B 1 187 ? -0.339 22.844 11.852 1 97.12 187 VAL B C 1
ATOM 3812 O O . VAL B 1 187 ? 0.718 22.469 12.367 1 97.12 187 VAL B O 1
ATOM 3815 N N . VAL B 1 188 ? -1.202 22.031 11.289 1 98.44 188 VAL B N 1
ATOM 3816 C CA . VAL B 1 188 ? -0.903 20.609 11.148 1 98.44 188 VAL B CA 1
ATOM 3817 C C . VAL B 1 188 ? -0.933 20.219 9.672 1 98.44 188 VAL B C 1
ATOM 3819 O O . VAL B 1 188 ? -1.919 20.469 8.977 1 98.44 188 VAL B O 1
ATOM 3822 N N . VAL B 1 189 ? 0.162 19.656 9.203 1 97.69 189 VAL B N 1
ATOM 3823 C CA . VAL B 1 189 ? 0.315 19.125 7.852 1 97.69 189 VAL B CA 1
ATOM 3824 C C . VAL B 1 189 ? 0.5 17.609 7.91 1 97.69 189 VAL B C 1
ATOM 3826 O O . VAL B 1 189 ? 1.586 17.125 8.234 1 97.69 189 VAL B O 1
ATOM 3829 N N . SER B 1 190 ? -0.514 16.891 7.574 1 98.12 190 SER B N 1
ATOM 3830 C CA . SER B 1 190 ? -0.457 15.445 7.73 1 98.12 190 SER B CA 1
ATOM 3831 C C . SER B 1 190 ? -0.645 14.734 6.395 1 98.12 190 SER B C 1
ATOM 3833 O O . SER B 1 190 ? -1.725 14.797 5.801 1 98.12 190 SER B O 1
ATOM 3835 N N . ASN B 1 191 ? 0.435 14.047 5.969 1 96.25 191 ASN B N 1
ATOM 3836 C CA . ASN B 1 191 ? 0.451 13.211 4.773 1 96.25 191 ASN B CA 1
ATOM 3837 C C . ASN B 1 191 ? -0.062 13.969 3.553 1 96.25 191 ASN B C 1
ATOM 3839 O O . ASN B 1 191 ? -0.885 13.453 2.793 1 96.25 191 ASN B O 1
ATOM 3843 N N . THR B 1 192 ? 0.369 15.219 3.445 1 94.19 192 THR B N 1
ATOM 3844 C CA . THR B 1 192 ? -0.061 16.094 2.352 1 94.19 192 THR B CA 1
ATOM 3845 C C . THR B 1 192 ? 1.138 16.781 1.705 1 94.19 192 THR B C 1
ATOM 3847 O O . THR B 1 192 ? 1.069 17.188 0.547 1 94.19 192 THR B O 1
ATOM 3850 N N . LEU B 1 193 ? 2.207 16.828 2.377 1 93.81 193 LEU B N 1
ATOM 3851 C CA . LEU B 1 193 ? 3.375 17.578 1.93 1 93.81 193 LEU B CA 1
ATOM 3852 C C . LEU B 1 193 ? 3.834 17.109 0.555 1 93.81 193 LEU B C 1
ATOM 3854 O O . LEU B 1 193 ? 4.121 17.922 -0.323 1 93.81 193 LEU B O 1
ATOM 3858 N N . THR B 1 194 ? 3.865 15.781 0.332 1 93.19 194 THR B N 1
ATOM 3859 C CA . THR B 1 194 ? 4.406 15.188 -0.884 1 93.19 194 THR B CA 1
ATOM 3860 C C . THR B 1 194 ? 3.451 15.391 -2.057 1 93.19 194 THR B C 1
ATOM 3862 O O . THR B 1 194 ? 3.822 15.172 -3.211 1 93.19 194 THR B O 1
ATOM 3865 N N . ASP B 1 195 ? 2.287 15.852 -1.785 1 88.69 195 ASP B N 1
ATOM 3866 C CA . ASP B 1 195 ? 1.289 16.047 -2.832 1 88.69 195 ASP B CA 1
ATOM 3867 C C . ASP B 1 195 ? 1.152 17.531 -3.189 1 88.69 195 ASP B C 1
ATOM 3869 O O . ASP B 1 195 ? 0.396 17.891 -4.094 1 88.69 195 ASP B O 1
ATOM 3873 N N . MET B 1 196 ? 1.879 18.344 -2.492 1 87.31 196 MET B N 1
ATOM 3874 C CA . MET B 1 196 ? 1.787 19.781 -2.746 1 87.31 196 MET B CA 1
ATOM 3875 C C . MET B 1 196 ? 2.527 20.156 -4.027 1 87.31 196 MET B C 1
ATOM 3877 O O . MET B 1 196 ? 3.574 19.578 -4.332 1 87.31 196 MET B O 1
ATOM 3881 N N . GLN B 1 197 ? 2.006 21.125 -4.676 1 81.25 197 GLN B N 1
ATOM 3882 C CA . GLN B 1 197 ? 2.639 21.609 -5.895 1 81.25 197 GLN B CA 1
ATOM 3883 C C . GLN B 1 197 ? 3.963 22.297 -5.59 1 81.25 197 GLN B C 1
ATOM 3885 O O . GLN B 1 197 ? 4.941 22.141 -6.324 1 81.25 197 GLN B O 1
ATOM 3890 N N . ASP B 1 198 ? 3.943 23.125 -4.574 1 85.5 198 ASP B N 1
ATOM 3891 C CA . ASP B 1 198 ? 5.137 23.859 -4.172 1 85.5 198 ASP B CA 1
ATOM 3892 C C . ASP B 1 198 ? 5.328 23.812 -2.656 1 85.5 198 ASP B C 1
ATOM 3894 O O . ASP B 1 198 ? 5.16 24.828 -1.971 1 85.5 198 ASP B O 1
ATOM 3898 N N . PRO B 1 199 ? 5.812 22.672 -2.201 1 92.5 199 PRO B N 1
ATOM 3899 C CA . PRO B 1 199 ? 5.941 22.516 -0.751 1 92.5 199 PRO B CA 1
ATOM 3900 C C . PRO B 1 199 ? 6.996 23.438 -0.146 1 92.5 199 PRO B C 1
ATOM 3902 O O . PRO B 1 199 ? 6.859 23.859 1.003 1 92.5 199 PRO B O 1
ATOM 3905 N N . LYS B 1 200 ? 8.016 23.812 -0.893 1 92.81 200 LYS B N 1
ATOM 3906 C CA . LYS B 1 200 ? 9.047 24.703 -0.361 1 92.81 200 LYS B CA 1
ATOM 3907 C C . LYS B 1 200 ? 8.477 26.078 -0.034 1 92.81 200 LYS B C 1
ATOM 3909 O O . LYS B 1 200 ? 8.703 26.609 1.057 1 92.81 200 LYS B O 1
ATOM 3914 N N . SER B 1 201 ? 7.797 26.625 -1.024 1 90.38 201 SER B N 1
ATOM 3915 C CA . SER B 1 201 ? 7.18 27.922 -0.792 1 90.38 201 SER B CA 1
ATOM 3916 C C . SER B 1 201 ? 6.184 27.859 0.361 1 90.38 201 SER B C 1
ATOM 3918 O O . SER B 1 201 ? 6.121 28.781 1.184 1 90.38 201 SER B O 1
ATOM 3920 N N . PHE B 1 202 ? 5.41 26.812 0.402 1 92.56 202 PHE B N 1
ATOM 3921 C CA . PHE B 1 202 ? 4.465 26.641 1.497 1 92.56 202 PHE B CA 1
ATOM 3922 C C . PHE B 1 202 ? 5.18 26.672 2.842 1 92.56 202 PHE B C 1
ATOM 3924 O O . PHE B 1 202 ? 4.773 27.406 3.746 1 92.56 202 PHE B O 1
ATOM 3931 N N . LEU B 1 203 ? 6.227 25.938 2.934 1 95.19 203 LEU B N 1
ATOM 3932 C CA . LEU B 1 203 ? 6.965 25.812 4.188 1 95.19 203 LEU B CA 1
ATOM 3933 C C . LEU B 1 203 ? 7.621 27.141 4.562 1 95.19 203 LEU B C 1
ATOM 3935 O O . LEU B 1 203 ? 7.684 27.5 5.742 1 95.19 203 LEU B O 1
ATOM 3939 N N . SER B 1 204 ? 8.078 27.828 3.602 1 92.38 204 SER B N 1
ATOM 3940 C CA . SER B 1 204 ? 8.727 29.109 3.844 1 92.38 204 SER B CA 1
ATOM 3941 C C . SER B 1 204 ? 7.715 30.156 4.297 1 92.38 204 SER B C 1
ATOM 3943 O O . SER B 1 204 ? 8.023 31 5.141 1 92.38 204 SER B O 1
ATOM 3945 N N . ASP B 1 205 ? 6.504 30.016 3.742 1 90.06 205 ASP B N 1
ATOM 3946 C CA . ASP B 1 205 ? 5.523 31.094 3.922 1 90.06 205 ASP B CA 1
ATOM 3947 C C . ASP B 1 205 ? 4.637 30.828 5.137 1 90.06 205 ASP B C 1
ATOM 3949 O O . ASP B 1 205 ? 4.086 31.75 5.723 1 90.06 205 ASP B O 1
ATOM 3953 N N . ILE B 1 206 ? 4.504 29.641 5.574 1 92.81 206 ILE B N 1
ATOM 3954 C CA . ILE B 1 206 ? 3.498 29.266 6.566 1 92.81 206 ILE B CA 1
ATOM 3955 C C . ILE B 1 206 ? 3.809 29.953 7.895 1 92.81 206 ILE B C 1
ATOM 3957 O O . ILE B 1 206 ? 2.904 30.234 8.688 1 92.81 206 ILE B O 1
ATOM 3961 N N . GLY B 1 207 ? 5.047 30.281 8.102 1 92.31 207 GLY B N 1
ATOM 3962 C CA . GLY B 1 207 ? 5.445 30.969 9.312 1 92.31 207 GLY B CA 1
ATOM 3963 C C . GLY B 1 207 ? 4.809 32.344 9.461 1 92.31 207 GLY B C 1
ATOM 3964 O O . GLY B 1 207 ? 4.645 32.844 10.578 1 92.31 207 GLY B O 1
ATOM 3965 N N . ASP B 1 208 ? 4.449 32.938 8.352 1 90.06 208 ASP B N 1
ATOM 3966 C CA . ASP B 1 208 ? 3.834 34.281 8.375 1 90.06 208 ASP B CA 1
ATOM 3967 C C . ASP B 1 208 ? 2.398 34.188 8.883 1 90.06 208 ASP B C 1
ATOM 3969 O O . ASP B 1 208 ? 1.809 35.219 9.234 1 90.06 208 ASP B O 1
ATOM 3973 N N . TYR B 1 209 ? 1.943 33.031 9.023 1 91.5 209 TYR B N 1
ATOM 3974 C CA . TYR B 1 209 ? 0.55 32.875 9.422 1 91.5 209 TYR B CA 1
ATOM 3975 C C . TYR B 1 209 ? 0.449 32.219 10.797 1 91.5 209 TYR B C 1
ATOM 3977 O O . TYR B 1 209 ? -0.631 31.797 11.211 1 91.5 209 TYR B O 1
ATOM 3985 N N . VAL B 1 210 ? 1.557 32.125 11.422 1 93.88 210 VAL B N 1
ATOM 3986 C CA . VAL B 1 210 ? 1.616 31.609 12.789 1 93.88 210 VAL B CA 1
ATOM 3987 C C . VAL B 1 210 ? 2.342 32.594 13.688 1 93.88 210 VAL B C 1
ATOM 3989 O O . VAL B 1 210 ? 3.416 33.094 13.344 1 93.88 210 VAL B O 1
ATOM 3992 N N . ASP B 1 211 ? 1.74 32.906 14.805 1 89.44 211 ASP B N 1
ATOM 3993 C CA . ASP B 1 211 ? 2.371 33.844 15.734 1 89.44 211 ASP B CA 1
ATOM 3994 C C . ASP B 1 211 ? 3.604 33.219 16.391 1 89.44 211 ASP B C 1
ATOM 3996 O O . ASP B 1 211 ? 3.723 32 16.453 1 89.44 211 ASP B O 1
ATOM 4000 N N . ALA B 1 212 ? 4.445 34.125 16.859 1 94.06 212 ALA B N 1
ATOM 4001 C CA . ALA B 1 212 ? 5.602 33.656 17.609 1 94.06 212 ALA B CA 1
ATOM 4002 C C . ALA B 1 212 ? 5.164 32.75 18.766 1 94.06 212 ALA B C 1
ATOM 4004 O O . ALA B 1 212 ? 4.18 33.031 19.438 1 94.06 212 ALA B O 1
ATOM 4005 N N . GLY B 1 213 ? 5.859 31.672 18.875 1 95.31 213 GLY B N 1
ATOM 4006 C CA . GLY B 1 213 ? 5.52 30.719 19.922 1 95.31 213 GLY B CA 1
ATOM 4007 C C . GLY B 1 213 ? 4.512 29.688 19.469 1 95.31 213 GLY B C 1
ATOM 4008 O O . GLY B 1 213 ? 4.316 28.672 20.141 1 95.31 213 GLY B O 1
ATOM 4009 N N . GLY B 1 214 ? 3.883 29.938 18.297 1 97.25 214 GLY B N 1
ATOM 4010 C CA . GLY B 1 214 ? 2.953 28.969 17.75 1 97.25 214 GLY B CA 1
ATOM 4011 C C . GLY B 1 214 ? 3.633 27.703 17.25 1 97.25 214 GLY B C 1
ATOM 4012 O O . GLY B 1 214 ? 4.855 27.562 17.344 1 97.25 214 GLY B O 1
ATOM 4013 N N . MET B 1 215 ? 2.777 26.766 16.781 1 98 215 MET B N 1
ATOM 4014 C CA . MET B 1 215 ? 3.342 25.453 16.484 1 98 215 MET B CA 1
ATOM 4015 C C . MET B 1 215 ? 3.008 25.016 15.062 1 98 215 MET B C 1
ATOM 4017 O O . MET B 1 215 ? 1.949 25.375 14.539 1 98 215 MET B O 1
ATOM 4021 N N . LEU B 1 216 ? 3.945 24.266 14.477 1 98.38 216 LEU B N 1
ATOM 4022 C CA . LEU B 1 216 ? 3.771 23.562 13.211 1 98.38 216 LEU B CA 1
ATOM 4023 C C . LEU B 1 216 ? 4.047 22.078 13.383 1 98.38 216 LEU B C 1
ATOM 4025 O O . LEU B 1 216 ? 5.133 21.688 13.82 1 98.38 216 LEU B O 1
ATOM 4029 N N . PHE B 1 217 ? 3.062 21.25 13.133 1 98.75 217 PHE B N 1
ATOM 4030 C CA . PHE B 1 217 ? 3.207 19.797 13.117 1 98.75 217 PHE B CA 1
ATOM 4031 C C . PHE B 1 217 ? 3.248 19.281 11.68 1 98.75 217 PHE B C 1
ATOM 4033 O O . PHE B 1 217 ? 2.363 19.594 10.875 1 98.75 217 PHE B O 1
ATOM 4040 N N . ILE B 1 218 ? 4.266 18.547 11.383 1 98.75 218 ILE B N 1
ATOM 4041 C CA . ILE B 1 218 ? 4.355 17.875 10.094 1 98.75 218 ILE B CA 1
ATOM 4042 C C . ILE B 1 218 ? 4.418 16.359 10.297 1 98.75 218 ILE B C 1
ATOM 4044 O O . ILE B 1 218 ? 5.297 15.867 11 1 98.75 218 ILE B O 1
ATOM 4048 N N . SER B 1 219 ? 3.504 15.656 9.773 1 98.81 219 SER B N 1
ATOM 4049 C CA . SER B 1 219 ? 3.449 14.195 9.781 1 98.81 219 SER B CA 1
ATOM 4050 C C . SER B 1 219 ? 3.404 13.648 8.359 1 98.81 219 SER B C 1
ATOM 4052 O O . SER B 1 219 ? 2.461 13.914 7.613 1 98.81 219 SER B O 1
ATOM 4054 N N . ASP B 1 220 ? 4.43 12.875 8.008 1 98.62 220 ASP B N 1
ATOM 4055 C CA . ASP B 1 220 ? 4.465 12.398 6.625 1 98.62 220 ASP B CA 1
ATOM 4056 C C . ASP B 1 220 ? 5.336 11.148 6.496 1 98.62 220 ASP B C 1
ATOM 4058 O O . ASP B 1 220 ? 6.156 10.867 7.371 1 98.62 220 ASP B O 1
ATOM 4062 N N . ILE B 1 221 ? 5.066 10.445 5.398 1 98.5 221 ILE B N 1
ATOM 4063 C CA . ILE B 1 221 ? 5.871 9.258 5.109 1 98.5 221 ILE B CA 1
ATOM 4064 C C . ILE B 1 221 ? 6.891 9.578 4.02 1 98.5 221 ILE B C 1
ATOM 4066 O O . ILE B 1 221 ? 7.77 8.766 3.729 1 98.5 221 ILE B O 1
ATOM 4070 N N . TYR B 1 222 ? 6.82 10.68 3.443 1 98 222 TYR B N 1
ATOM 4071 C CA . TYR B 1 222 ? 7.773 11.211 2.48 1 98 222 TYR B CA 1
ATOM 4072 C C . TYR B 1 222 ? 7.863 10.32 1.246 1 98 222 TYR B C 1
ATOM 4074 O O . TYR B 1 222 ? 8.961 9.984 0.792 1 98 222 TYR B O 1
ATOM 4082 N N . ASN B 1 223 ? 6.77 9.812 0.788 1 95.88 223 ASN B N 1
ATOM 4083 C CA . ASN B 1 223 ? 6.699 9.062 -0.462 1 95.88 223 ASN B CA 1
ATOM 4084 C C . ASN B 1 223 ? 6.547 9.992 -1.664 1 95.88 223 ASN B C 1
ATOM 4086 O O . ASN B 1 223 ? 5.465 10.086 -2.246 1 95.88 223 ASN B O 1
ATOM 4090 N N . TRP B 1 224 ? 7.688 10.492 -2.154 1 94.06 224 TRP B N 1
ATOM 4091 C CA . TRP B 1 224 ? 7.699 11.453 -3.254 1 94.06 224 TRP B CA 1
ATOM 4092 C C . TRP B 1 224 ? 7.617 10.742 -4.598 1 94.06 224 TRP B C 1
ATOM 4094 O O . TRP B 1 224 ? 8.141 9.633 -4.754 1 94.06 224 TRP B O 1
ATOM 4104 N N . ARG B 1 225 ? 6.992 11.391 -5.527 1 87.5 225 ARG B N 1
ATOM 4105 C CA . ARG B 1 225 ? 7.016 10.867 -6.891 1 87.5 225 ARG B CA 1
ATOM 4106 C C . ARG B 1 225 ? 8.422 10.93 -7.473 1 87.5 225 ARG B C 1
ATOM 4108 O O . ARG B 1 225 ? 8.906 9.953 -8.047 1 87.5 225 ARG B O 1
ATOM 4115 N N . ASP B 1 226 ? 9.141 12.039 -7.277 1 86.31 226 ASP B N 1
ATOM 4116 C CA . ASP B 1 226 ? 10.453 12.234 -7.879 1 86.31 226 ASP B CA 1
ATOM 4117 C C . ASP B 1 226 ? 11.461 12.742 -6.848 1 86.31 226 ASP B C 1
ATOM 4119 O O . ASP B 1 226 ? 12.375 13.5 -7.184 1 86.31 226 ASP B O 1
ATOM 4123 N N . GLY B 1 227 ? 11.164 12.43 -5.594 1 90.75 227 GLY B N 1
ATOM 4124 C CA . GLY B 1 227 ? 12.102 12.766 -4.535 1 90.75 227 GLY B CA 1
ATOM 4125 C C . GLY B 1 227 ? 11.906 14.164 -3.979 1 90.75 227 GLY B C 1
ATOM 4126 O O . GLY B 1 227 ? 11.141 14.953 -4.535 1 90.75 227 GLY B O 1
ATOM 4127 N N . PRO B 1 228 ? 12.562 14.477 -2.889 1 93.69 228 PRO B N 1
ATOM 4128 C CA . PRO B 1 228 ? 12.398 15.773 -2.227 1 93.69 228 PRO B CA 1
ATOM 4129 C C . PRO B 1 228 ? 13.344 16.844 -2.777 1 93.69 228 PRO B C 1
ATOM 4131 O O . PRO B 1 228 ? 13.164 18.031 -2.514 1 93.69 228 PRO B O 1
ATOM 4134 N N . GLU B 1 229 ? 14.352 16.453 -3.498 1 90.44 229 GLU B N 1
ATOM 4135 C CA . GLU B 1 229 ? 15.469 17.344 -3.807 1 90.44 229 GLU B CA 1
ATOM 4136 C C . GLU B 1 229 ? 15 18.562 -4.582 1 90.44 229 GLU B C 1
ATOM 4138 O O . GLU B 1 229 ? 15.219 19.703 -4.152 1 90.44 229 GLU B O 1
ATOM 4143 N N . GLU B 1 230 ? 14.312 18.359 -5.625 1 83.38 230 GLU B N 1
ATOM 4144 C CA . GLU B 1 230 ? 13.891 19.469 -6.465 1 83.38 230 GLU B CA 1
ATOM 4145 C C . GLU B 1 230 ? 12.781 20.281 -5.793 1 83.38 230 GLU B C 1
ATOM 4147 O O . GLU B 1 230 ? 12.766 21.516 -5.875 1 83.38 230 GLU B O 1
ATOM 4152 N N . LEU B 1 231 ? 11.945 19.656 -5.074 1 88.69 231 LEU B N 1
ATOM 4153 C CA . LEU B 1 231 ? 10.742 20.297 -4.547 1 88.69 231 LEU B CA 1
ATOM 4154 C C . LEU B 1 231 ? 11.047 21.047 -3.256 1 88.69 231 LEU B C 1
ATOM 4156 O O . LEU B 1 231 ? 10.352 22 -2.908 1 88.69 231 LEU B O 1
ATOM 4160 N N . LEU B 1 232 ? 12.094 20.641 -2.549 1 93.56 232 LEU B N 1
ATOM 4161 C CA . LEU B 1 232 ? 12.43 21.297 -1.288 1 93.56 232 LEU B CA 1
ATOM 4162 C C . LEU B 1 232 ? 13.766 22.031 -1.395 1 93.56 232 LEU B C 1
ATOM 4164 O O . LEU B 1 232 ? 14.242 22.609 -0.414 1 93.56 232 LEU B O 1
ATOM 4168 N N . GLY B 1 233 ? 14.406 21.984 -2.633 1 86.81 233 GLY B N 1
ATOM 4169 C CA . GLY B 1 233 ? 15.617 22.734 -2.893 1 86.81 233 GLY B CA 1
ATOM 4170 C C . GLY B 1 233 ? 16.875 22.031 -2.428 1 86.81 233 GLY B C 1
ATOM 4171 O O . GLY B 1 233 ? 17.828 22.672 -1.961 1 86.81 233 GLY B O 1
ATOM 4172 N N . GLY B 1 234 ? 16.812 20.766 -2.4 1 84.81 234 GLY B N 1
ATOM 4173 C CA . GLY B 1 234 ? 17.984 20 -2.029 1 84.81 234 GLY B CA 1
ATOM 4174 C C . GLY B 1 234 ? 18.906 19.703 -3.207 1 84.81 234 GLY B C 1
ATOM 4175 O O . GLY B 1 234 ? 18.484 19.812 -4.363 1 84.81 234 GLY B O 1
ATOM 4176 N N . GLU B 1 235 ? 20.234 19.547 -2.814 1 83.56 235 GLU B N 1
ATOM 4177 C CA . GLU B 1 235 ? 21.219 19.109 -3.805 1 83.56 235 GLU B CA 1
ATOM 4178 C C . GLU B 1 235 ? 21.766 17.719 -3.469 1 83.56 235 GLU B C 1
ATOM 4180 O O . GLU B 1 235 ? 22 17.406 -2.301 1 83.56 235 GLU B O 1
ATOM 4185 N N . GLY B 1 236 ? 21.906 16.875 -4.512 1 81.75 236 GLY B N 1
ATOM 4186 C CA . GLY B 1 236 ? 22.438 15.547 -4.27 1 81.75 236 GLY B CA 1
ATOM 4187 C C . GLY B 1 236 ? 21.469 14.633 -3.547 1 81.75 236 GLY B C 1
ATOM 4188 O O . GLY B 1 236 ? 20.25 14.766 -3.705 1 81.75 236 GLY B O 1
ATOM 4189 N N . ASP B 1 237 ? 22.062 13.664 -2.873 1 85.44 237 ASP B N 1
ATOM 4190 C CA . ASP B 1 237 ? 21.234 12.711 -2.129 1 85.44 237 ASP B CA 1
ATOM 4191 C C . ASP B 1 237 ? 20.844 13.281 -0.766 1 85.44 237 ASP B C 1
ATOM 4193 O O . ASP B 1 237 ? 21.719 13.555 0.068 1 85.44 237 ASP B O 1
ATOM 4197 N N . CYS B 1 238 ? 19.562 13.688 -0.689 1 90.81 238 CYS B N 1
ATOM 4198 C CA . CYS B 1 238 ? 19.031 14.258 0.548 1 90.81 238 CYS B CA 1
ATOM 4199 C C . CYS B 1 238 ? 17.75 13.562 0.974 1 90.81 238 CYS B C 1
ATOM 4201 O O . CYS B 1 238 ? 17.031 13.008 0.139 1 90.81 238 CYS B O 1
ATOM 4203 N N . LEU B 1 239 ? 17.578 13.578 2.23 1 95.81 239 LEU B N 1
ATOM 4204 C CA . LEU B 1 239 ? 16.344 13.086 2.807 1 95.81 239 LEU B CA 1
ATOM 4205 C C . LEU B 1 239 ? 15.453 14.242 3.254 1 95.81 239 LEU B C 1
ATOM 4207 O O . LEU B 1 239 ? 15.953 15.312 3.604 1 95.81 239 LEU B O 1
ATOM 4211 N N . THR B 1 240 ? 14.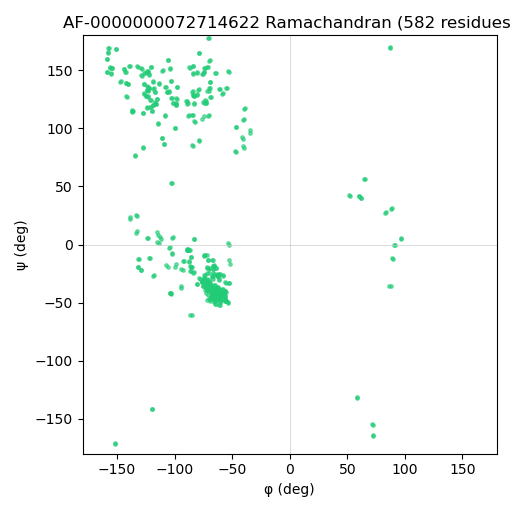203 14.07 3.26 1 97.69 240 THR B N 1
ATOM 4212 C CA . THR B 1 240 ? 13.219 15.102 3.551 1 97.69 240 THR B CA 1
ATOM 4213 C C . THR B 1 240 ? 13.477 15.727 4.918 1 97.69 240 THR B C 1
ATOM 4215 O O . THR B 1 240 ? 13.453 16.953 5.066 1 97.69 240 THR B O 1
ATOM 4218 N N . PRO B 1 241 ? 13.781 14.953 6.02 1 97.19 241 PRO B N 1
ATOM 4219 C CA . PRO B 1 241 ? 13.992 15.578 7.324 1 97.19 241 PRO B CA 1
ATOM 4220 C C . PRO B 1 241 ? 15.117 16.609 7.316 1 97.19 241 PRO B C 1
ATOM 4222 O O . PRO B 1 241 ? 15.008 17.656 7.941 1 97.19 241 PRO B O 1
ATOM 4225 N N . SER B 1 242 ? 16.141 16.312 6.598 1 96.31 242 SER B N 1
ATOM 4226 C CA . SER B 1 242 ? 17.234 17.25 6.5 1 96.31 242 SER B CA 1
ATOM 4227 C C . SER B 1 242 ? 16.812 18.516 5.754 1 96.31 242 SER B C 1
ATOM 4229 O O . SER B 1 242 ? 17.188 19.625 6.145 1 96.31 242 SER B O 1
ATOM 4231 N N . LEU B 1 243 ? 16.078 18.328 4.738 1 96.94 243 LEU B N 1
ATOM 4232 C CA . LEU B 1 243 ? 15.625 19.469 3.943 1 96.94 243 LEU B CA 1
ATOM 4233 C C . LEU B 1 243 ? 14.594 20.297 4.707 1 96.94 243 LEU B C 1
ATOM 4235 O O . LEU B 1 243 ? 14.555 21.516 4.582 1 96.94 243 LEU B O 1
ATOM 4239 N N . LEU B 1 244 ? 13.742 19.625 5.465 1 97.62 244 LEU B N 1
ATOM 4240 C CA . LEU B 1 244 ? 12.789 20.328 6.316 1 97.62 244 LEU B CA 1
ATOM 4241 C C . LEU B 1 244 ? 13.516 21.25 7.297 1 97.62 244 LEU B C 1
ATOM 4243 O O . LEU B 1 244 ? 13.141 22.406 7.469 1 97.62 244 LEU B O 1
ATOM 4247 N N . LYS B 1 245 ? 14.516 20.719 7.914 1 96.81 245 LYS B N 1
ATOM 4248 C CA . LYS B 1 245 ? 15.289 21.516 8.859 1 96.81 245 LYS B CA 1
ATOM 4249 C C . LYS B 1 245 ? 15.883 22.75 8.188 1 96.81 245 LYS B C 1
ATOM 4251 O O . LYS B 1 245 ? 15.844 23.844 8.75 1 96.81 245 LYS B O 1
ATOM 4256 N N . LYS B 1 246 ? 16.375 22.5 7.008 1 95.81 246 LYS B N 1
ATOM 4257 C CA . LYS B 1 246 ? 16.984 23.609 6.266 1 95.81 246 LYS B CA 1
ATOM 4258 C C . LYS B 1 246 ? 15.953 24.672 5.922 1 95.81 246 LYS B C 1
ATOM 4260 O O . LYS B 1 246 ? 16.188 25.859 6.141 1 95.81 246 LYS B O 1
ATOM 4265 N N . VAL B 1 247 ? 14.836 24.312 5.402 1 96.69 247 VAL B N 1
ATOM 4266 C CA . VAL B 1 247 ? 13.82 25.234 4.91 1 96.69 247 VAL B CA 1
ATOM 4267 C C . VAL B 1 247 ? 13.164 25.953 6.09 1 96.69 247 VAL B C 1
ATOM 4269 O O . VAL B 1 247 ? 12.844 27.141 6.004 1 96.69 247 VAL B O 1
ATOM 4272 N N . LEU B 1 248 ? 13 25.25 7.223 1 97.62 248 LEU B N 1
ATOM 4273 C CA . LEU B 1 248 ? 12.219 25.781 8.336 1 97.62 248 LEU B CA 1
ATOM 4274 C C . LEU B 1 248 ? 13.109 26.531 9.32 1 97.62 248 LEU B C 1
ATOM 4276 O O . LEU B 1 248 ? 12.625 27.312 10.133 1 97.62 248 LEU B O 1
ATOM 4280 N N . ASP B 1 249 ? 14.391 26.391 9.242 1 96.5 249 ASP B N 1
ATOM 4281 C CA . ASP B 1 249 ? 15.367 26.891 10.219 1 96.5 249 ASP B CA 1
ATOM 4282 C C . ASP B 1 249 ? 15.219 28.391 10.438 1 96.5 249 ASP B C 1
ATOM 4284 O O . ASP B 1 249 ? 15.32 28.875 11.57 1 96.5 249 ASP B O 1
ATOM 4288 N N . PRO B 1 250 ? 15 29.156 9.398 1 95.88 250 PRO B N 1
ATOM 4289 C CA . PRO B 1 250 ? 14.961 30.609 9.586 1 95.88 250 PRO B CA 1
ATOM 4290 C C . PRO B 1 250 ? 13.852 31.047 10.531 1 95.88 250 PRO B C 1
ATOM 4292 O O . PRO B 1 250 ? 13.984 32.062 11.203 1 95.88 250 PRO B O 1
ATOM 4295 N N . LYS B 1 251 ? 12.742 30.312 10.594 1 96.75 251 LYS B N 1
ATOM 4296 C CA . LYS B 1 251 ? 11.594 30.812 11.336 1 96.75 251 LYS B CA 1
ATOM 4297 C C . LYS B 1 251 ? 11.188 29.844 12.445 1 96.75 251 LYS B C 1
ATOM 4299 O O . LYS B 1 251 ? 10.398 30.203 13.328 1 96.75 251 LYS B O 1
ATOM 4304 N N . TRP B 1 252 ? 11.75 28.625 12.414 1 97.94 252 TRP B N 1
ATOM 4305 C CA . TRP B 1 252 ? 11.227 27.578 13.297 1 97.94 252 TRP B CA 1
ATOM 4306 C C . TRP B 1 252 ? 12.352 26.875 14.031 1 97.94 252 TRP B C 1
ATOM 4308 O O . TRP B 1 252 ? 13.477 26.781 13.523 1 97.94 252 TRP B O 1
ATOM 4318 N N . THR B 1 253 ? 12.047 26.344 15.195 1 97.44 253 THR B N 1
ATOM 4319 C CA . THR B 1 253 ? 12.922 25.438 15.945 1 97.44 253 THR B CA 1
ATOM 4320 C C . THR B 1 253 ? 12.281 24.062 16.094 1 97.44 253 THR B C 1
ATOM 4322 O O . THR B 1 253 ? 11.117 23.953 16.484 1 97.44 253 THR B O 1
ATOM 4325 N N . LEU B 1 254 ? 13.047 23.047 15.789 1 98.06 254 LEU B N 1
ATOM 4326 C CA . LEU B 1 254 ? 12.57 21.688 15.969 1 98.06 254 LEU B CA 1
ATOM 4327 C C . LEU B 1 254 ? 12.523 21.312 17.453 1 98.06 254 LEU B C 1
ATOM 4329 O O . LEU B 1 254 ? 13.555 21.344 18.125 1 98.06 254 LEU B O 1
ATOM 4333 N N . GLU B 1 255 ? 11.375 20.906 17.953 1 97.25 255 GLU B N 1
ATOM 4334 C CA . GLU B 1 255 ? 11.195 20.641 19.375 1 97.25 255 GLU B CA 1
ATOM 4335 C C . GLU B 1 255 ? 11.188 19.141 19.656 1 97.25 255 GLU B C 1
ATOM 4337 O O . GLU B 1 255 ? 11.719 18.688 20.672 1 97.25 255 GLU B O 1
ATOM 4342 N N . GLU B 1 256 ? 10.508 18.406 18.797 1 96.94 256 GLU B N 1
ATOM 4343 C CA . GLU B 1 256 ? 10.305 16.984 19.047 1 96.94 256 GLU B CA 1
ATOM 4344 C C . GLU B 1 256 ? 10.039 16.234 17.734 1 96.94 256 GLU B C 1
ATOM 4346 O O . GLU B 1 256 ? 9.633 16.844 16.734 1 96.94 256 GLU B O 1
ATOM 4351 N N . GLU B 1 257 ? 10.391 14.992 17.719 1 97.94 257 GLU B N 1
ATOM 4352 C CA . GLU B 1 257 ? 10.047 14.117 16.594 1 97.94 257 GLU B CA 1
ATOM 4353 C C . GLU B 1 257 ? 9.695 12.711 17.094 1 97.94 257 GLU B C 1
ATOM 4355 O O . GLU B 1 257 ? 10.219 12.258 18.109 1 97.94 257 GLU B O 1
ATOM 4360 N N . LYS B 1 258 ? 8.828 12.016 16.438 1 98.31 258 LYS B N 1
ATOM 4361 C CA . LYS B 1 258 ? 8.484 10.625 16.703 1 98.31 258 LYS B CA 1
ATOM 4362 C C . LYS B 1 258 ? 7.887 9.953 15.469 1 98.31 258 LYS B C 1
ATOM 4364 O O . LYS B 1 258 ? 7.629 10.617 14.461 1 98.31 258 LYS B O 1
ATOM 4369 N N . ASN B 1 259 ? 7.75 8.648 15.547 1 98.69 259 ASN B N 1
ATOM 4370 C CA . ASN B 1 259 ? 7.086 7.871 14.508 1 98.69 259 ASN B CA 1
ATOM 4371 C C . ASN B 1 259 ? 5.672 7.473 14.922 1 98.69 259 ASN B C 1
ATOM 4373 O O . ASN B 1 259 ? 5.422 7.188 16.094 1 98.69 259 ASN B O 1
ATOM 4377 N N . MET B 1 260 ? 4.77 7.523 14.008 1 98.75 260 MET B N 1
ATOM 4378 C CA . MET B 1 260 ? 3.381 7.145 14.258 1 98.75 260 MET B CA 1
ATOM 4379 C C . MET B 1 260 ? 2.83 6.297 13.117 1 98.75 260 MET B C 1
ATOM 4381 O O . MET B 1 260 ? 2.646 6.793 12.008 1 98.75 260 MET B O 1
ATOM 4385 N N . PRO B 1 261 ? 2.512 5.027 13.406 1 98.62 261 PRO B N 1
ATOM 4386 C CA . PRO B 1 261 ? 1.997 4.156 12.344 1 98.62 261 PRO B CA 1
ATOM 4387 C C . PRO B 1 261 ? 0.553 4.48 11.969 1 98.62 261 PRO B C 1
ATOM 4389 O O . PRO B 1 261 ? -0.199 5.012 12.789 1 98.62 261 PRO B O 1
ATOM 4392 N N . PHE B 1 262 ? 0.175 4.219 10.742 1 98.62 262 PHE B N 1
ATOM 4393 C CA . PHE B 1 262 ? -1.192 4.297 10.242 1 98.62 262 PHE B CA 1
ATOM 4394 C C . PHE B 1 262 ? -1.412 3.305 9.102 1 98.62 262 PHE B C 1
ATOM 4396 O O . PHE B 1 262 ? -0.465 2.672 8.633 1 98.62 262 PHE B O 1
ATOM 4403 N N . PHE B 1 263 ? -2.656 3.102 8.727 1 98.31 263 PHE B N 1
ATOM 4404 C CA . PHE B 1 263 ? -2.934 2.266 7.566 1 98.31 263 PHE B CA 1
ATOM 4405 C C . PHE B 1 263 ? -4.043 2.871 6.715 1 98.31 263 PHE B C 1
ATOM 4407 O O . PHE B 1 263 ? -4.844 3.67 7.207 1 98.31 263 PHE B O 1
ATOM 4414 N N . VAL B 1 264 ? -4.07 2.598 5.449 1 97.88 264 VAL B N 1
ATOM 4415 C CA . VAL B 1 264 ? -5.129 2.9 4.488 1 97.88 264 VAL B CA 1
ATOM 4416 C C . VAL B 1 264 ? -5.531 1.63 3.744 1 97.88 264 VAL B C 1
ATOM 4418 O O . VAL B 1 264 ? -4.746 1.082 2.969 1 97.88 264 VAL B O 1
ATOM 4421 N N . PRO B 1 265 ? -6.73 1.168 3.969 1 97.56 265 PRO B N 1
ATOM 4422 C CA . PRO B 1 265 ? -7.133 -0.045 3.254 1 97.56 265 PRO B CA 1
ATOM 4423 C C . PRO B 1 265 ? -7.32 0.188 1.756 1 97.56 265 PRO B C 1
ATOM 4425 O O . PRO B 1 265 ? -7.809 1.246 1.35 1 97.56 265 PRO B O 1
ATOM 4428 N N . ARG B 1 266 ? -6.887 -0.749 0.974 1 97.06 266 ARG B N 1
ATOM 4429 C CA . ARG B 1 266 ? -7.074 -0.708 -0.472 1 97.06 266 ARG B CA 1
ATOM 4430 C C . ARG B 1 266 ? -8.188 -1.655 -0.905 1 97.06 266 ARG B C 1
ATOM 4432 O O . ARG B 1 266 ? -8.977 -1.33 -1.797 1 97.06 266 ARG B O 1
ATOM 4439 N N . CYS B 1 267 ? -8.234 -2.762 -0.375 1 96.5 267 CYS B N 1
ATOM 4440 C CA . CYS B 1 267 ? -9.297 -3.75 -0.46 1 96.5 267 CYS B CA 1
ATOM 4441 C C . CYS B 1 267 ? -9.344 -4.613 0.795 1 96.5 267 CYS B C 1
ATOM 4443 O O . CYS B 1 267 ? -8.672 -4.316 1.783 1 96.5 267 CYS B O 1
ATOM 4445 N N . ARG B 1 268 ? -10.156 -5.664 0.763 1 96.69 268 ARG B N 1
ATOM 4446 C CA . ARG B 1 268 ? -10.391 -6.387 2.008 1 96.69 268 ARG B CA 1
ATOM 4447 C C . ARG B 1 268 ? -9.141 -7.164 2.43 1 96.69 268 ARG B C 1
ATOM 4449 O O . ARG B 1 268 ? -9.047 -7.621 3.57 1 96.69 268 ARG B O 1
ATOM 4456 N N . ARG B 1 269 ? -8.117 -7.32 1.496 1 98.44 269 ARG B N 1
ATOM 4457 C CA . ARG B 1 269 ? -6.949 -8.133 1.808 1 98.44 269 ARG B CA 1
ATOM 4458 C C . ARG B 1 269 ? -5.664 -7.324 1.655 1 98.44 269 ARG B C 1
ATOM 4460 O O . ARG B 1 269 ? -4.562 -7.863 1.799 1 98.44 269 ARG B O 1
ATOM 4467 N N . LEU B 1 270 ? -5.762 -6.051 1.393 1 98.56 270 LEU B N 1
ATOM 4468 C CA . LEU B 1 270 ? -4.59 -5.227 1.111 1 98.56 270 LEU B CA 1
ATOM 4469 C C . LEU B 1 270 ? -4.723 -3.855 1.765 1 98.56 270 LEU B C 1
ATOM 4471 O O . LEU B 1 270 ? -5.789 -3.24 1.718 1 98.56 270 LEU B O 1
ATOM 4475 N N . ALA B 1 271 ? -3.617 -3.396 2.346 1 98.56 271 ALA B N 1
ATOM 4476 C CA . ALA B 1 271 ? -3.564 -2.043 2.893 1 98.56 271 ALA B CA 1
ATOM 4477 C C . ALA B 1 271 ? -2.188 -1.42 2.682 1 98.56 271 ALA B C 1
ATOM 4479 O O . ALA B 1 271 ? -1.194 -2.133 2.521 1 98.56 271 ALA B O 1
ATOM 4480 N N . GLU B 1 272 ? -2.211 -0.139 2.57 1 98.38 272 GLU B N 1
ATOM 4481 C CA . GLU B 1 272 ? -0.971 0.601 2.787 1 98.38 272 GLU B CA 1
ATOM 4482 C C . GLU B 1 272 ? -0.695 0.79 4.277 1 98.38 272 GLU B C 1
ATOM 4484 O O . GLU B 1 272 ? -1.591 1.164 5.035 1 98.38 272 GLU B O 1
ATOM 4489 N N . LEU B 1 273 ? 0.437 0.465 4.645 1 98.75 273 LEU B N 1
ATOM 4490 C CA . LEU B 1 273 ? 0.895 0.646 6.02 1 98.75 273 LEU B CA 1
ATOM 4491 C C . LEU B 1 273 ? 2.061 1.628 6.078 1 98.75 273 LEU B C 1
ATOM 4493 O O . LEU B 1 273 ? 3.098 1.404 5.449 1 98.75 273 LEU B O 1
ATOM 4497 N N . GLY B 1 274 ? 1.859 2.703 6.832 1 98.69 274 GLY B N 1
ATOM 4498 C CA . GLY B 1 274 ? 2.861 3.754 6.902 1 98.69 274 GLY B CA 1
ATOM 4499 C C . GLY B 1 274 ? 3.354 4.016 8.312 1 98.69 274 GLY B C 1
ATOM 4500 O O . GLY B 1 274 ? 2.611 3.832 9.281 1 98.69 274 GLY B O 1
ATOM 4501 N N . ASN B 1 275 ? 4.59 4.355 8.406 1 98.81 275 ASN B N 1
ATOM 4502 C CA . ASN B 1 275 ? 5.215 4.855 9.625 1 98.81 275 ASN B CA 1
ATOM 4503 C C . ASN B 1 275 ? 5.539 6.344 9.523 1 98.81 275 ASN B C 1
ATOM 4505 O O . ASN B 1 275 ? 6.68 6.715 9.234 1 98.81 275 ASN B O 1
ATOM 4509 N N . ALA B 1 276 ? 4.594 7.145 9.852 1 98.81 276 ALA B N 1
ATOM 4510 C CA . ALA B 1 276 ? 4.719 8.586 9.625 1 98.81 276 ALA B CA 1
ATOM 4511 C C . ALA B 1 276 ? 5.758 9.195 10.562 1 98.81 276 ALA B C 1
ATOM 4513 O O . ALA B 1 276 ? 5.828 8.852 11.742 1 98.81 276 ALA B O 1
ATOM 4514 N N . HIS B 1 277 ? 6.598 10.039 9.992 1 98.81 277 HIS B N 1
ATOM 4515 C CA . HIS B 1 277 ? 7.508 10.875 10.766 1 98.81 277 HIS B CA 1
ATOM 4516 C C . HIS B 1 277 ? 6.82 12.156 11.227 1 98.81 277 HIS B C 1
ATOM 4518 O O . HIS B 1 277 ? 6.484 13.016 10.398 1 98.81 277 HIS B O 1
ATOM 4524 N N . VAL B 1 278 ? 6.605 12.242 12.531 1 98.88 278 VAL B N 1
ATOM 4525 C CA . VAL B 1 278 ? 5.961 13.422 13.094 1 98.88 278 VAL B CA 1
ATOM 4526 C C . VAL B 1 278 ? 7.012 14.367 13.664 1 98.88 278 VAL B C 1
ATOM 4528 O O . VAL B 1 278 ? 7.773 13.992 14.562 1 98.88 278 VAL B O 1
ATOM 4531 N N . THR B 1 279 ? 7.043 15.562 13.125 1 98.81 279 THR B N 1
ATOM 4532 C CA . THR B 1 279 ? 7.961 16.578 13.617 1 98.81 279 THR B CA 1
ATOM 4533 C C . THR B 1 279 ? 7.195 17.797 14.156 1 98.81 279 THR B C 1
ATOM 4535 O O . THR B 1 279 ? 6.184 18.188 13.578 1 98.81 279 THR B O 1
ATOM 4538 N N . VAL B 1 280 ? 7.707 18.312 15.25 1 98.75 280 VAL B N 1
ATOM 4539 C CA . VAL B 1 280 ? 7.09 19.453 15.922 1 98.75 280 VAL B CA 1
ATOM 4540 C C . VAL B 1 280 ? 8.031 20.656 15.859 1 98.75 280 VAL B C 1
ATOM 4542 O O . VAL B 1 280 ? 9.172 20.578 16.312 1 98.75 280 VAL B O 1
ATOM 4545 N N . TRP B 1 281 ? 7.516 21.734 15.344 1 98.62 281 TRP B N 1
ATOM 4546 C CA . TRP B 1 281 ? 8.312 22.953 15.164 1 98.62 281 TRP B CA 1
ATOM 4547 C C . TRP B 1 281 ? 7.684 24.125 15.906 1 98.62 281 TRP B C 1
ATOM 4549 O O . TRP B 1 281 ? 6.48 24.359 15.805 1 98.62 281 TRP B O 1
ATOM 4559 N N . LYS B 1 282 ? 8.492 24.891 16.609 1 98.12 282 LYS B N 1
ATOM 4560 C CA . LYS B 1 282 ? 8.039 26.094 17.297 1 98.12 282 LYS B CA 1
ATOM 4561 C C . LYS B 1 282 ? 8.477 27.359 16.562 1 98.12 282 LYS B C 1
ATOM 4563 O O . LYS B 1 282 ? 9.641 27.484 16.172 1 98.12 282 LYS B O 1
ATOM 4568 N N . ARG B 1 283 ? 7.559 28.266 16.375 1 97.56 283 ARG B N 1
ATOM 4569 C CA . ARG B 1 283 ? 7.852 29.516 15.695 1 97.56 283 ARG B CA 1
ATOM 4570 C C . ARG B 1 283 ? 8.75 30.406 16.547 1 97.56 283 ARG B C 1
ATOM 4572 O O . ARG B 1 283 ? 8.414 30.703 17.703 1 97.56 283 ARG B O 1
ATOM 4579 N N . ARG B 1 284 ? 9.859 30.844 15.922 1 95.44 284 ARG B N 1
ATOM 4580 C CA . ARG B 1 284 ? 10.805 31.688 16.641 1 95.44 284 ARG B CA 1
ATOM 4581 C C . ARG B 1 284 ? 10.242 33.094 16.859 1 95.44 284 ARG B C 1
ATOM 4583 O O . ARG B 1 284 ? 9.383 33.531 16.094 1 95.44 284 ARG B O 1
ATOM 4590 N N . GLU B 1 285 ? 10.711 33.781 17.953 1 86.88 285 GLU B N 1
ATOM 4591 C CA . GLU B 1 285 ? 10.391 35.188 18.188 1 86.88 285 GLU B CA 1
ATOM 4592 C C . GLU B 1 285 ? 11.094 36.094 17.172 1 86.88 285 GLU B C 1
ATOM 4594 O O . GLU B 1 285 ? 12.234 35.844 16.781 1 86.88 285 GLU B O 1
ATOM 4599 N N . THR B 1 286 ? 10.398 36.719 16.281 1 67.88 286 THR B N 1
ATOM 4600 C CA . THR B 1 286 ? 11.047 37.688 15.383 1 67.88 286 THR B CA 1
ATOM 4601 C C . THR B 1 286 ? 11.938 38.625 16.172 1 67.88 286 THR B C 1
ATOM 4603 O O . THR B 1 286 ? 11.508 39.188 17.188 1 67.88 286 THR B O 1
ATOM 4606 N N . LEU B 1 287 ? 13.211 38.438 16.188 1 52.72 287 LEU B N 1
ATOM 4607 C CA . LEU B 1 287 ? 14.094 39.438 16.797 1 52.72 287 LEU B CA 1
ATOM 4608 C C . LEU B 1 287 ? 13.75 40.844 16.312 1 52.72 287 LEU B C 1
ATOM 4610 O O . LEU B 1 287 ? 13.742 41.125 15.117 1 52.72 287 LEU B O 1
ATOM 4614 N N . VAL B 1 288 ? 12.734 41.531 16.844 1 51.88 288 VAL B N 1
ATOM 4615 C CA . VAL B 1 288 ? 12.578 42.938 16.625 1 51.88 288 VAL B CA 1
ATOM 4616 C C . VAL B 1 288 ? 13.938 43.625 16.703 1 51.88 288 VAL B C 1
ATOM 4618 O O . VAL B 1 288 ? 14.656 43.5 17.703 1 51.88 288 VAL B O 1
ATOM 4621 N N . GLU B 1 289 ? 14.594 43.781 15.641 1 47.94 289 GLU B N 1
ATOM 4622 C CA . GLU B 1 289 ? 15.664 44.781 15.719 1 47.94 289 GLU B CA 1
ATOM 4623 C C . GLU B 1 289 ? 15.242 46 16.531 1 47.94 289 GLU B C 1
ATOM 4625 O O . GLU B 1 289 ? 14.125 46.5 16.375 1 47.94 289 GLU B O 1
ATOM 4630 N N . PRO B 1 290 ? 15.93 46.281 17.703 1 43.88 290 PRO B N 1
ATOM 4631 C CA . PRO B 1 290 ? 15.648 47.531 18.438 1 43.88 290 PRO B CA 1
ATOM 4632 C C . PRO B 1 290 ? 15.453 48.719 17.516 1 43.88 290 PRO B C 1
ATOM 4634 O O . PRO B 1 290 ? 16.141 48.844 16.5 1 43.88 290 PRO B O 1
ATOM 4637 N N . ASN B 1 291 ? 14.266 49.156 17.391 1 40.44 291 ASN B N 1
ATOM 4638 C CA . ASN B 1 291 ? 14.148 50.5 16.812 1 40.44 291 ASN B CA 1
ATOM 4639 C C . ASN B 1 291 ? 15.312 51.375 17.234 1 40.44 291 ASN B C 1
ATOM 4641 O O . ASN B 1 291 ? 15.609 51.5 18.422 1 40.44 291 ASN B O 1
ATOM 4645 N N . GLU B 1 292 ? 16.359 51.562 16.438 1 38.19 292 GLU B N 1
ATOM 4646 C CA . GLU B 1 292 ? 17.172 52.75 16.672 1 38.19 292 GLU B CA 1
ATOM 4647 C C . GLU B 1 292 ? 16.281 53.969 17 1 38.19 292 GLU B C 1
ATOM 4649 O O . GLU B 1 292 ? 15.531 54.438 16.156 1 38.19 292 GLU B O 1
ATOM 4654 N N . GLU B 1 293 ? 15.914 54.094 18.281 1 30.25 293 GLU B N 1
ATOM 4655 C CA . GLU B 1 293 ? 15.773 55.469 18.672 1 30.25 293 GLU B CA 1
ATOM 4656 C C . GLU B 1 293 ? 17.078 56.25 18.5 1 30.25 293 GLU B C 1
ATOM 4658 O O . GLU B 1 293 ? 18.156 55.719 18.828 1 30.25 293 GLU B O 1
#

Organism: Homarus americanus (NCBI:txid6706)